Protein AF-A0A7W0T569-F1 (afdb_monomer_lite)

Structure (mmCIF, N/CA/C/O backbone):
data_AF-A0A7W0T569-F1
#
_entry.id   AF-A0A7W0T569-F1
#
loop_
_atom_site.group_PDB
_atom_site.id
_atom_site.type_symbol
_atom_site.label_atom_id
_atom_site.label_alt_id
_atom_site.label_comp_id
_atom_site.label_asym_id
_atom_site.label_entity_id
_atom_site.label_seq_id
_atom_site.pdbx_PDB_ins_code
_atom_site.Cartn_x
_atom_site.Cartn_y
_atom_site.Cartn_z
_atom_site.occupancy
_atom_site.B_iso_or_equiv
_atom_site.auth_seq_id
_atom_site.auth_comp_id
_atom_site.auth_asym_id
_atom_site.auth_atom_id
_atom_site.pdbx_PDB_model_num
ATOM 1 N N . MET A 1 1 ? -9.630 8.761 -5.884 1.00 59.19 1 MET A N 1
ATOM 2 C CA . MET A 1 1 ? -10.018 9.869 -6.782 1.00 59.19 1 MET A CA 1
ATOM 3 C C . MET A 1 1 ? -11.499 10.164 -6.578 1.00 59.19 1 MET A C 1
ATOM 5 O O . MET A 1 1 ? -12.300 9.271 -6.827 1.00 59.19 1 MET A O 1
ATOM 9 N N . PRO A 1 2 ? -11.896 11.329 -6.039 1.00 75.56 2 PRO A N 1
ATOM 10 C CA . PRO A 1 2 ? -13.309 11.681 -5.938 1.00 75.56 2 PRO A CA 1
ATOM 11 C C . PRO A 1 2 ? -13.928 11.844 -7.331 1.00 75.56 2 PRO A C 1
ATOM 13 O O . PRO A 1 2 ? -13.433 12.617 -8.154 1.00 75.56 2 PRO A O 1
ATOM 16 N N . ARG A 1 3 ? -15.018 11.110 -7.570 1.00 82.62 3 ARG A N 1
ATOM 17 C CA . ARG A 1 3 ? -15.834 11.174 -8.783 1.00 82.62 3 ARG A CA 1
ATOM 18 C C . ARG A 1 3 ? -17.120 11.924 -8.495 1.00 82.62 3 ARG A C 1
ATOM 20 O O . ARG A 1 3 ? -17.805 11.639 -7.516 1.00 82.62 3 ARG A O 1
ATOM 27 N N . PHE A 1 4 ? -17.451 12.862 -9.365 1.00 86.44 4 PHE A N 1
ATOM 28 C CA . PHE A 1 4 ? -18.662 13.654 -9.296 1.00 86.44 4 PHE A CA 1
ATOM 29 C C . PHE A 1 4 ? -19.497 13.417 -10.547 1.00 86.44 4 PHE A C 1
ATOM 31 O O . PHE A 1 4 ? -18.992 13.494 -11.662 1.00 86.44 4 PHE A O 1
ATOM 38 N N . GLU A 1 5 ? -20.779 13.149 -10.370 1.00 87.88 5 GLU A N 1
ATOM 39 C CA . GLU A 1 5 ? -21.728 12.837 -11.425 1.00 87.88 5 GLU A CA 1
ATOM 40 C C . GLU A 1 5 ? -22.855 13.868 -11.453 1.00 87.88 5 GLU A C 1
ATOM 42 O O . GLU A 1 5 ? -23.339 14.335 -10.424 1.00 87.88 5 GLU A O 1
ATOM 47 N N . LEU A 1 6 ? -23.262 14.242 -12.659 1.00 85.06 6 LEU A N 1
ATOM 48 C CA . LEU A 1 6 ? -24.396 15.114 -12.925 1.00 85.06 6 LEU A CA 1
ATOM 49 C C . LEU A 1 6 ? -25.327 14.375 -13.885 1.00 85.06 6 LEU A C 1
ATOM 51 O O . LEU A 1 6 ? -24.925 14.066 -15.009 1.00 85.06 6 LEU A O 1
ATOM 55 N N . SER A 1 7 ? -26.553 14.117 -13.433 1.00 78.88 7 SER A N 1
ATOM 56 C CA . SER A 1 7 ? -27.625 13.530 -14.242 1.00 78.88 7 SER A CA 1
ATOM 57 C C . SER A 1 7 ? -28.800 14.506 -14.279 1.00 78.88 7 SER A C 1
ATOM 59 O O . SER A 1 7 ? -29.553 14.610 -13.314 1.00 78.88 7 SER A O 1
ATOM 61 N N . GLU A 1 8 ? -28.925 15.259 -15.372 1.00 77.94 8 GLU A N 1
ATOM 62 C CA . GLU A 1 8 ? -30.001 16.234 -15.587 1.00 77.94 8 GLU A CA 1
ATOM 63 C C . GLU A 1 8 ? -30.542 16.104 -17.020 1.00 77.94 8 GLU A C 1
ATOM 65 O O . GLU A 1 8 ? -29.812 16.279 -18.001 1.00 77.94 8 GLU A O 1
ATOM 70 N N . GLY A 1 9 ? -31.827 15.759 -17.157 1.00 73.81 9 GLY A N 1
ATOM 71 C CA . GLY A 1 9 ? -32.456 15.499 -18.456 1.00 73.81 9 GLY A CA 1
ATOM 72 C C . GLY A 1 9 ? -31.758 14.369 -19.226 1.00 73.81 9 GLY A C 1
ATOM 73 O O . GLY A 1 9 ? -31.621 13.259 -18.722 1.00 73.81 9 GLY A O 1
ATOM 74 N N . SER A 1 10 ? -31.301 14.649 -20.451 1.00 72.56 10 SER A N 1
ATOM 75 C CA . SER A 1 10 ? -30.512 13.716 -21.277 1.00 72.56 10 SER A CA 1
ATOM 76 C C . SER A 1 10 ? -28.993 13.798 -21.038 1.00 72.56 10 SER A C 1
ATOM 78 O O . SER A 1 10 ? -28.222 13.091 -21.694 1.00 72.56 10 SER A O 1
ATOM 80 N N . SER A 1 11 ? -28.529 14.664 -20.127 1.00 69.00 11 SER A N 1
ATOM 81 C CA . SER A 1 11 ? -27.107 14.826 -19.810 1.00 69.00 11 SER A CA 1
ATOM 82 C C . SER A 1 11 ? -26.698 13.976 -18.610 1.00 69.00 11 SER A C 1
ATOM 84 O O . SER A 1 11 ? -27.007 14.322 -17.477 1.00 69.00 11 SER A O 1
ATOM 86 N N . ASN A 1 12 ? -25.911 12.929 -18.876 1.00 84.81 12 ASN A N 1
ATOM 87 C CA . ASN A 1 12 ? -25.250 12.092 -17.871 1.00 84.81 12 ASN A CA 1
ATOM 88 C C . ASN A 1 12 ? -23.738 12.302 -17.967 1.00 84.81 12 ASN A C 1
ATOM 90 O O . ASN A 1 12 ? -23.100 11.780 -18.886 1.00 84.81 12 ASN A O 1
ATOM 94 N N . LYS A 1 13 ? -23.164 13.109 -17.072 1.00 86.75 13 LYS A N 1
ATOM 95 C CA . LYS A 1 13 ? -21.750 13.512 -17.110 1.00 86.75 13 LYS A CA 1
ATOM 96 C C . LYS A 1 13 ? -21.036 13.118 -15.825 1.00 86.75 13 LYS A C 1
ATOM 98 O O . LYS A 1 13 ? -21.617 13.219 -14.751 1.00 86.75 13 LYS A O 1
ATOM 103 N N . PHE A 1 14 ? -19.768 12.739 -15.933 1.00 85.06 14 PHE A N 1
ATOM 104 C CA . PHE A 1 14 ? -18.875 12.577 -14.792 1.00 85.06 14 PHE A CA 1
ATOM 105 C C . PHE A 1 14 ? -17.714 13.570 -14.870 1.00 85.06 14 PHE A C 1
ATOM 107 O O . PHE A 1 14 ? -17.325 14.018 -15.953 1.00 85.06 14 PHE A O 1
ATOM 114 N N . TRP A 1 15 ? -17.185 13.927 -13.709 1.00 89.50 15 TRP A N 1
ATOM 115 C CA . TRP A 1 15 ? -15.995 14.738 -13.521 1.00 89.50 15 TRP A CA 1
ATOM 116 C C . TRP A 1 15 ? -15.236 14.208 -12.302 1.00 89.50 15 TRP A C 1
ATOM 118 O O . TRP A 1 15 ? -15.796 14.069 -11.221 1.00 89.50 15 TRP A O 1
ATOM 128 N N . GLU A 1 16 ? -13.966 13.901 -12.479 1.00 81.38 16 GLU A N 1
ATOM 129 C CA . GLU A 1 16 ? -13.052 13.364 -11.479 1.00 81.38 16 GLU A CA 1
ATOM 130 C C . GLU A 1 16 ? -11.880 14.321 -11.335 1.00 81.38 16 GLU A C 1
ATOM 132 O O . GLU A 1 16 ? -11.454 14.937 -12.314 1.00 81.38 16 GLU A O 1
ATOM 137 N N . ILE A 1 17 ? -11.345 14.442 -10.123 1.00 84.94 17 ILE A N 1
ATOM 138 C CA . ILE A 1 17 ? -10.142 15.234 -9.879 1.00 84.94 17 ILE A CA 1
ATOM 139 C C . ILE A 1 17 ? -9.213 14.525 -8.895 1.00 84.94 17 ILE A C 1
ATOM 141 O O . ILE A 1 17 ? -9.650 14.039 -7.854 1.00 84.94 17 ILE A O 1
ATOM 145 N N . ASN A 1 18 ? -7.924 14.473 -9.219 1.00 79.12 18 ASN A N 1
ATOM 146 C CA . ASN A 1 18 ? -6.878 13.891 -8.388 1.00 79.12 18 ASN A CA 1
ATOM 147 C C . ASN A 1 18 ? -5.757 14.905 -8.171 1.00 79.12 18 ASN A C 1
ATOM 149 O O . ASN A 1 18 ? -5.152 15.346 -9.146 1.00 79.12 18 ASN A O 1
ATOM 153 N N . LEU A 1 19 ? -5.485 15.264 -6.920 1.00 74.38 19 LEU A N 1
ATOM 154 C CA . LEU A 1 19 ? -4.370 16.134 -6.556 1.00 74.38 19 LEU A CA 1
ATOM 155 C C . LEU A 1 19 ? -3.135 15.283 -6.242 1.00 74.38 19 LEU A C 1
ATOM 157 O O . LEU A 1 19 ? -3.243 14.299 -5.515 1.00 74.38 19 LEU A O 1
ATOM 161 N N . ALA A 1 20 ? -1.985 15.666 -6.790 1.00 71.75 20 ALA A N 1
ATOM 162 C CA . ALA A 1 20 ? -0.694 15.025 -6.568 1.00 71.75 20 ALA A CA 1
ATOM 163 C C . ALA A 1 20 ? 0.411 16.098 -6.554 1.00 71.75 20 ALA A C 1
ATOM 165 O O . ALA A 1 20 ? 0.796 16.618 -7.610 1.00 71.75 20 ALA A O 1
ATOM 166 N N . GLY A 1 21 ? 0.880 16.449 -5.351 1.00 84.44 21 GLY A N 1
ATOM 167 C CA . GLY A 1 21 ? 1.872 17.506 -5.121 1.00 84.44 21 GLY A CA 1
ATOM 168 C C . GLY A 1 21 ? 1.489 18.821 -5.807 1.00 84.44 21 GLY A C 1
ATOM 169 O O . GLY A 1 21 ? 0.360 19.302 -5.683 1.00 84.44 21 GLY A O 1
ATOM 170 N N . LYS A 1 22 ? 2.402 19.351 -6.629 1.00 85.62 22 LYS A N 1
ATOM 171 C CA . LYS A 1 22 ? 2.259 20.609 -7.386 1.00 85.62 22 LYS A CA 1
ATOM 172 C C . LYS A 1 22 ? 1.318 20.523 -8.589 1.00 85.62 22 LYS A C 1
ATOM 174 O O . LYS A 1 22 ? 1.377 21.367 -9.483 1.00 85.62 22 LYS A O 1
ATOM 179 N N . SER A 1 23 ? 0.485 19.494 -8.707 1.00 69.62 23 SER A N 1
ATOM 180 C CA . SER A 1 23 ? -0.382 19.324 -9.872 1.00 69.62 23 SER A CA 1
ATOM 181 C C . SER A 1 23 ? -1.682 18.616 -9.535 1.00 69.62 23 SER A C 1
ATOM 183 O O . SER A 1 23 ? -1.752 17.838 -8.590 1.00 69.62 23 SER A O 1
ATOM 185 N N . PHE A 1 24 ? -2.717 18.834 -10.341 1.00 84.44 24 PHE A N 1
ATOM 186 C CA . PHE A 1 24 ? -3.885 17.962 -10.325 1.00 84.44 24 PHE A CA 1
ATOM 187 C C . PHE A 1 24 ? -4.242 17.481 -11.726 1.00 84.44 24 PHE A C 1
ATOM 189 O O . PHE A 1 24 ? -3.995 18.147 -12.734 1.00 84.44 24 PHE A O 1
ATOM 196 N N . THR A 1 25 ? -4.881 16.319 -11.767 1.00 73.50 25 THR A N 1
ATOM 197 C CA . THR A 1 25 ? -5.451 15.707 -12.963 1.00 73.50 25 THR A CA 1
ATOM 198 C C . THR A 1 25 ? -6.966 15.769 -12.867 1.00 73.50 25 THR A C 1
ATOM 200 O O . THR A 1 25 ? -7.528 15.401 -11.843 1.00 73.50 25 THR A O 1
ATOM 203 N N . THR A 1 26 ? -7.631 16.230 -13.920 1.00 77.38 26 THR A N 1
ATOM 204 C CA . THR A 1 26 ? -9.094 16.245 -14.038 1.00 77.38 26 THR A CA 1
ATOM 205 C C . THR A 1 26 ? -9.518 15.337 -15.179 1.00 77.38 26 THR A C 1
ATOM 207 O O . THR A 1 26 ? -8.981 15.480 -16.270 1.00 77.38 26 THR A O 1
ATOM 210 N N . THR A 1 27 ? -10.483 14.448 -14.960 1.00 72.38 27 THR A N 1
ATOM 211 C CA . THR A 1 27 ? -11.046 13.576 -16.005 1.00 72.38 27 THR A CA 1
ATOM 212 C C . THR A 1 27 ? -12.542 13.826 -16.117 1.00 72.38 27 THR A C 1
ATOM 214 O O . THR A 1 27 ? -13.228 13.845 -15.104 1.00 72.38 27 THR A O 1
ATOM 217 N N . TYR A 1 28 ? -13.081 14.056 -17.312 1.00 80.12 28 TYR A N 1
ATOM 218 C CA . TYR A 1 28 ? -14.506 14.347 -17.480 1.00 80.12 28 TYR A CA 1
ATOM 219 C C . TYR A 1 28 ? -15.089 13.808 -18.776 1.00 80.12 28 TYR A C 1
ATOM 221 O O . TYR A 1 28 ? -14.434 13.776 -19.811 1.00 80.12 28 TYR A O 1
ATOM 229 N N . GLY A 1 29 ? -16.352 13.403 -18.747 1.00 80.81 29 GLY A N 1
ATOM 230 C CA . GLY A 1 29 ? -16.987 12.791 -19.909 1.00 80.81 29 GLY A CA 1
ATOM 231 C C . GLY A 1 29 ? -18.443 12.438 -19.674 1.00 80.81 29 GLY A C 1
ATOM 232 O O . GLY A 1 29 ? -19.027 12.810 -18.659 1.00 80.81 29 GLY A O 1
ATOM 233 N N . LYS A 1 30 ? -19.043 11.716 -20.623 1.00 81.56 30 LYS A N 1
ATOM 234 C CA . LYS A 1 30 ? -20.353 11.088 -20.414 1.00 81.56 30 LYS A CA 1
ATOM 235 C C . LYS A 1 30 ? -20.193 9.834 -19.555 1.00 81.56 30 LYS A C 1
ATOM 237 O O . LYS A 1 30 ? -19.224 9.101 -19.731 1.00 81.56 30 LYS A O 1
ATOM 242 N N . ILE A 1 31 ? -21.132 9.578 -18.647 1.00 74.56 31 ILE A N 1
ATOM 243 C CA . ILE A 1 31 ? -21.135 8.354 -17.829 1.00 74.56 31 ILE A CA 1
ATOM 244 C C . ILE A 1 31 ? -21.194 7.136 -18.771 1.00 74.56 31 ILE A C 1
ATOM 246 O O . ILE A 1 31 ? -22.050 7.085 -19.650 1.00 74.56 31 ILE A O 1
ATOM 250 N N . GLY A 1 32 ? -20.249 6.200 -18.622 1.00 67.75 32 GLY A N 1
ATOM 251 C CA . GLY A 1 32 ? -20.082 5.031 -19.502 1.00 67.75 32 GLY A CA 1
ATOM 252 C C . GLY A 1 32 ? -19.078 5.206 -20.653 1.00 67.75 32 GLY A C 1
ATOM 253 O O . GLY A 1 32 ? -18.818 4.249 -21.373 1.00 67.75 32 GLY A O 1
ATOM 254 N N . ALA A 1 33 ? -18.487 6.394 -20.823 1.00 67.19 33 ALA A N 1
ATOM 255 C CA . ALA A 1 33 ? -17.391 6.643 -21.762 1.00 67.19 33 ALA A CA 1
ATOM 256 C C . ALA A 1 33 ? -16.059 6.856 -21.021 1.00 67.19 33 ALA A C 1
ATOM 258 O O . ALA A 1 33 ? -16.047 7.217 -19.847 1.00 67.19 33 ALA A O 1
ATOM 259 N N . THR A 1 34 ? -14.933 6.701 -21.722 1.00 59.19 34 THR A N 1
ATOM 260 C CA . THR A 1 34 ? -13.573 6.839 -21.158 1.00 59.19 34 THR A CA 1
ATOM 261 C C . THR A 1 34 ? -13.271 8.247 -20.613 1.00 59.19 34 THR A C 1
ATOM 263 O O . THR A 1 34 ? -12.458 8.392 -19.708 1.00 59.19 34 THR A O 1
ATOM 266 N N . GLY A 1 35 ? -13.961 9.283 -21.108 1.00 75.25 35 GLY A N 1
ATOM 267 C CA . GLY A 1 35 ? -13.741 10.681 -20.713 1.00 75.25 35 GLY A CA 1
ATOM 268 C C . GLY A 1 35 ? -12.465 11.300 -21.297 1.00 75.25 35 GLY A C 1
ATOM 269 O O . GLY A 1 35 ? -11.700 10.648 -21.999 1.00 75.25 35 GLY A O 1
ATOM 270 N N . GLN A 1 36 ? -12.271 12.595 -21.054 1.00 59.75 36 GLN A N 1
ATOM 271 C CA . GLN A 1 36 ? -11.090 13.374 -21.424 1.00 59.75 36 GLN A CA 1
ATOM 272 C C . GLN A 1 36 ? -10.346 13.811 -20.169 1.00 59.75 36 GLN A C 1
ATOM 274 O O . GLN A 1 36 ? -10.975 14.239 -19.202 1.00 59.75 36 GLN A O 1
ATOM 279 N N . THR A 1 37 ? -9.017 13.748 -20.212 1.00 75.38 37 THR A N 1
ATOM 280 C CA . THR A 1 37 ? -8.157 14.064 -19.072 1.00 75.38 37 THR A CA 1
ATOM 281 C C . THR A 1 37 ? -7.313 15.305 -19.337 1.00 75.38 37 THR A C 1
ATOM 283 O O . THR A 1 37 ? -6.699 15.443 -20.392 1.00 75.38 37 THR A O 1
ATOM 286 N N . THR A 1 38 ? -7.253 16.198 -18.353 1.00 62.09 38 THR A N 1
ATOM 287 C CA . THR A 1 38 ? -6.430 17.409 -18.364 1.00 62.09 38 THR A CA 1
ATOM 288 C C . THR A 1 38 ? -5.620 17.521 -17.082 1.00 62.09 38 THR A C 1
ATOM 290 O O . THR A 1 38 ? -6.160 17.387 -15.984 1.00 62.09 38 THR A O 1
ATOM 293 N N . ILE A 1 39 ? -4.324 17.799 -17.220 1.00 77.06 39 ILE A N 1
ATOM 294 C CA . ILE A 1 39 ? -3.392 17.983 -16.104 1.00 77.06 39 ILE A CA 1
ATOM 295 C C . ILE A 1 39 ? -3.046 19.466 -16.000 1.00 77.06 39 ILE A C 1
ATOM 297 O O . ILE A 1 39 ? -2.726 20.097 -17.007 1.00 77.06 39 ILE A O 1
ATOM 301 N N . LYS A 1 40 ? -3.085 20.018 -14.786 1.00 76.00 40 LYS A N 1
ATOM 302 C CA . LYS A 1 40 ? -2.663 21.394 -14.503 1.00 76.00 40 LYS A CA 1
ATOM 303 C C . LYS A 1 40 ? -1.578 21.378 -13.429 1.00 76.00 40 LYS A C 1
ATOM 305 O O . LYS A 1 40 ? -1.771 20.772 -12.377 1.00 76.00 40 LYS A O 1
ATOM 310 N N . LYS A 1 41 ? -0.439 22.011 -13.722 1.00 81.81 41 LYS A N 1
ATOM 311 C CA . LYS A 1 41 ? 0.719 22.140 -12.823 1.00 81.81 41 LYS A CA 1
ATOM 312 C C . LYS A 1 41 ? 0.779 23.546 -12.220 1.00 81.81 41 LYS A C 1
ATOM 314 O O . LYS A 1 41 ? 0.337 24.505 -12.851 1.00 81.81 41 LYS A O 1
ATOM 319 N N . PHE A 1 42 ? 1.346 23.645 -11.026 1.00 88.56 42 PHE A N 1
ATOM 320 C CA . PHE A 1 42 ? 1.491 24.858 -10.228 1.00 88.56 42 PHE A CA 1
ATOM 321 C C . PHE A 1 42 ? 2.930 24.995 -9.722 1.00 88.56 42 PHE A C 1
ATOM 323 O O . PHE A 1 42 ? 3.714 24.050 -9.759 1.00 88.56 42 PHE A O 1
ATOM 330 N N . SER A 1 43 ? 3.279 26.189 -9.249 1.00 71.44 43 SER A N 1
ATOM 331 C CA . SER A 1 43 ? 4.579 26.495 -8.641 1.00 71.44 43 SER A CA 1
ATOM 332 C C . SER A 1 43 ? 4.788 25.812 -7.286 1.00 71.44 43 SER A C 1
ATOM 334 O O . SER A 1 43 ? 5.924 25.505 -6.916 1.00 71.44 43 SER A O 1
ATOM 336 N N . SER A 1 44 ? 3.703 25.552 -6.551 1.00 80.12 44 SER A N 1
ATOM 337 C CA . SER A 1 44 ? 3.736 24.963 -5.213 1.00 80.12 44 SER A CA 1
ATOM 338 C C . SER A 1 44 ? 2.548 24.030 -4.955 1.00 80.12 44 SER A C 1
ATOM 340 O O . SER A 1 44 ? 1.508 24.125 -5.613 1.00 80.12 44 SER A O 1
ATOM 342 N N . ASP A 1 45 ? 2.698 23.149 -3.966 1.00 72.19 45 ASP A N 1
ATOM 343 C CA . ASP A 1 45 ? 1.640 22.240 -3.510 1.00 72.19 45 ASP A CA 1
ATOM 344 C C . ASP A 1 45 ? 0.453 23.019 -2.930 1.00 72.19 45 ASP A C 1
ATOM 346 O O . ASP A 1 45 ? -0.704 22.678 -3.172 1.00 72.19 45 ASP A O 1
ATOM 350 N N . ALA A 1 46 ? 0.730 24.122 -2.227 1.00 80.38 46 ALA A N 1
ATOM 351 C CA . ALA A 1 46 ? -0.295 24.998 -1.670 1.00 80.38 46 ALA A CA 1
ATOM 352 C C . ALA A 1 46 ? -1.166 25.637 -2.768 1.00 80.38 46 ALA A C 1
ATOM 354 O O . ALA A 1 46 ? -2.389 25.718 -2.624 1.00 80.38 46 ALA A O 1
ATOM 355 N N . ASP A 1 47 ? -0.561 26.040 -3.891 1.00 80.31 47 ASP A N 1
ATOM 356 C CA . ASP A 1 47 ? -1.290 26.588 -5.041 1.00 80.31 47 ASP A CA 1
ATOM 357 C C . ASP A 1 47 ? -2.156 25.519 -5.724 1.00 80.31 47 ASP A C 1
ATOM 359 O O . ASP A 1 47 ? -3.307 25.785 -6.091 1.00 80.31 47 ASP A O 1
ATOM 363 N N . ALA A 1 48 ? -1.630 24.296 -5.849 1.00 74.25 48 ALA A N 1
ATOM 364 C CA . ALA A 1 48 ? -2.352 23.165 -6.419 1.00 74.25 48 ALA A CA 1
ATOM 365 C C . ALA A 1 48 ? -3.551 22.752 -5.546 1.00 74.25 48 ALA A C 1
ATOM 367 O O . ALA A 1 48 ? -4.650 22.566 -6.075 1.00 74.25 48 ALA A O 1
ATOM 368 N N . GLN A 1 49 ? -3.376 22.694 -4.220 1.00 78.50 49 GLN A N 1
ATOM 369 C CA . GLN A 1 49 ? -4.444 22.428 -3.248 1.00 78.50 49 GLN A CA 1
ATOM 370 C C . GLN A 1 49 ? -5.534 23.509 -3.295 1.00 78.50 49 GLN A C 1
ATOM 372 O O . GLN A 1 49 ? -6.724 23.196 -3.350 1.00 78.50 49 GLN A O 1
ATOM 377 N N . LYS A 1 50 ? -5.150 24.790 -3.340 1.00 88.88 50 LYS A N 1
ATOM 378 C CA . LYS A 1 50 ? -6.101 25.910 -3.383 1.00 88.88 50 LYS A CA 1
ATOM 379 C C . LYS A 1 50 ? -6.962 25.898 -4.649 1.00 88.88 50 LYS A C 1
ATOM 381 O O . LYS A 1 50 ? -8.173 26.117 -4.580 1.00 88.88 50 LYS A O 1
ATOM 386 N N . GLU A 1 51 ? -6.366 25.644 -5.815 1.00 88.06 51 GLU A N 1
ATOM 387 C CA . GLU A 1 51 ? -7.127 25.550 -7.068 1.00 88.06 51 GLU A CA 1
ATOM 388 C C . GLU A 1 51 ? -7.948 24.245 -7.140 1.00 88.06 51 GLU A C 1
ATOM 390 O O . GLU A 1 51 ? -9.067 24.258 -7.659 1.00 88.06 51 GLU A O 1
ATOM 395 N N . TYR A 1 52 ? -7.454 23.141 -6.568 1.00 88.62 52 TYR A N 1
ATOM 396 C CA . TYR A 1 52 ? -8.209 21.893 -6.420 1.00 88.62 52 TYR A CA 1
ATOM 397 C C . TYR A 1 52 ? -9.512 22.108 -5.637 1.00 88.62 52 TYR A C 1
ATOM 399 O O . TYR A 1 52 ? -10.596 21.785 -6.131 1.00 88.62 52 TYR A O 1
ATOM 407 N N . GLU A 1 53 ? -9.432 22.720 -4.453 1.00 87.56 53 GLU A N 1
ATOM 408 C CA . GLU A 1 53 ? -10.598 23.003 -3.606 1.00 87.56 53 GLU A CA 1
ATOM 409 C C . GLU A 1 53 ? -11.603 23.922 -4.307 1.00 87.56 53 GLU A C 1
ATOM 411 O O . GLU A 1 53 ? -12.816 23.692 -4.260 1.00 87.56 53 GLU A O 1
ATOM 416 N N . LYS A 1 54 ? -11.101 24.931 -5.028 1.00 92.38 54 LYS A N 1
ATOM 417 C CA . LYS A 1 54 ? -11.918 25.844 -5.831 1.00 92.38 54 LYS A CA 1
ATOM 418 C C . LYS A 1 54 ? -12.685 25.108 -6.933 1.00 92.38 54 LYS A C 1
ATOM 420 O O . LYS A 1 54 ? -13.881 25.352 -7.092 1.00 92.38 54 LYS A O 1
ATOM 425 N N . LEU A 1 55 ? -12.039 24.206 -7.678 1.00 85.69 55 LEU A N 1
ATOM 426 C CA . LEU A 1 55 ? -12.700 23.441 -8.742 1.00 85.69 55 LEU A CA 1
ATOM 427 C C . LEU A 1 55 ? -13.747 22.471 -8.191 1.00 85.69 55 LEU A C 1
ATOM 429 O O . LEU A 1 55 ? -14.825 22.349 -8.774 1.00 85.69 55 LEU A O 1
ATOM 433 N N . VAL A 1 56 ? -13.474 21.829 -7.053 1.00 80.19 56 VAL A N 1
ATOM 434 C CA . VAL A 1 56 ? -14.462 20.983 -6.369 1.00 80.19 56 VAL A CA 1
ATOM 435 C C . VAL A 1 56 ? -15.680 21.815 -5.950 1.00 80.19 56 VAL A C 1
ATOM 437 O O . VAL A 1 56 ? -16.813 21.445 -6.264 1.00 80.19 56 VAL A O 1
ATOM 440 N N . ALA A 1 57 ? -15.471 22.976 -5.321 1.00 86.06 57 ALA A N 1
ATOM 441 C CA . ALA A 1 57 ? -16.557 23.873 -4.926 1.00 86.06 57 ALA A CA 1
ATOM 442 C C . ALA A 1 57 ? -17.369 24.386 -6.133 1.00 86.06 57 ALA A C 1
ATOM 444 O O . ALA A 1 57 ? -18.599 24.458 -6.076 1.00 86.06 57 ALA A O 1
ATOM 445 N N . GLU A 1 58 ? -16.704 24.698 -7.249 1.00 86.38 58 GLU A N 1
ATOM 446 C CA . GLU A 1 58 ? -17.358 25.109 -8.494 1.00 86.38 58 GLU A CA 1
ATOM 447 C C . GLU A 1 58 ? -18.243 23.994 -9.070 1.00 86.38 58 GLU A C 1
ATOM 449 O O . GLU A 1 58 ? -19.370 24.255 -9.498 1.00 86.38 58 GLU A O 1
ATOM 454 N N . LYS A 1 59 ? -17.766 22.744 -9.066 1.00 89.69 59 LYS A N 1
ATOM 455 C CA . LYS A 1 59 ? -18.516 21.593 -9.590 1.00 89.69 59 LYS A CA 1
ATOM 456 C C . LYS A 1 59 ? -19.721 21.251 -8.722 1.00 89.69 59 LYS A C 1
ATOM 458 O O . LYS A 1 59 ? -20.802 21.044 -9.272 1.00 89.69 59 LYS A O 1
ATOM 463 N N . LEU A 1 60 ? -19.574 21.320 -7.398 1.00 83.06 60 LEU A N 1
ATOM 464 C CA . LEU A 1 60 ? -20.691 21.190 -6.457 1.00 83.06 60 LEU A CA 1
ATOM 465 C C . LEU A 1 60 ? -21.749 22.287 -6.677 1.00 83.06 60 LEU A C 1
ATOM 467 O O . LEU A 1 60 ? -22.943 21.999 -6.702 1.00 83.06 60 LEU A O 1
ATOM 471 N N . LYS A 1 61 ? -21.333 23.538 -6.930 1.00 87.88 61 LYS A N 1
ATOM 472 C CA . LYS A 1 61 ? -22.258 24.641 -7.258 1.00 87.88 61 LYS A CA 1
ATOM 473 C C . LYS A 1 61 ? -22.986 24.432 -8.593 1.00 87.88 61 LYS A C 1
ATOM 475 O O . LYS A 1 61 ? -24.113 24.891 -8.749 1.00 87.88 61 LYS A O 1
ATOM 480 N N . LYS A 1 62 ? -22.360 23.730 -9.542 1.00 82.94 62 LYS A N 1
ATOM 481 C CA . LYS A 1 62 ? -22.933 23.349 -10.847 1.00 82.94 62 LYS A CA 1
ATOM 482 C C . LYS A 1 62 ? -23.819 22.095 -10.786 1.00 82.94 62 LYS A C 1
ATOM 484 O O . LYS A 1 62 ? -24.172 21.566 -11.834 1.00 82.94 62 LYS A O 1
ATOM 489 N N . GLY A 1 63 ? -24.155 21.611 -9.588 1.00 85.62 63 GLY A N 1
ATOM 490 C CA . GLY A 1 63 ? -25.082 20.496 -9.388 1.00 85.62 63 GLY A CA 1
ATOM 491 C C . GLY A 1 63 ? -24.459 19.106 -9.519 1.00 85.62 63 GLY A C 1
ATOM 492 O O . GLY A 1 63 ? -25.185 18.120 -9.424 1.00 85.62 63 GLY A O 1
ATOM 493 N N . TYR A 1 64 ? -23.139 19.001 -9.715 1.00 86.31 64 TYR A N 1
ATOM 494 C CA . TYR A 1 64 ? -22.471 17.704 -9.679 1.00 86.31 64 TYR A CA 1
ATOM 495 C C . TYR A 1 64 ? -22.523 17.152 -8.253 1.00 86.31 64 TYR A C 1
ATOM 497 O O . TYR A 1 64 ? -22.189 17.850 -7.295 1.00 86.31 64 TYR A O 1
ATOM 505 N N . GLN A 1 65 ? -22.908 15.892 -8.115 1.00 82.62 65 GLN A N 1
ATOM 506 C CA . GLN A 1 65 ? -22.970 15.188 -6.841 1.00 82.62 65 GLN A CA 1
ATOM 507 C C . GLN A 1 65 ? -21.853 14.161 -6.786 1.00 82.62 65 GLN A C 1
ATOM 509 O O . GLN A 1 65 ? -21.546 13.521 -7.783 1.00 82.62 65 GLN A O 1
ATOM 514 N N . GLN A 1 66 ? -21.216 13.997 -5.636 1.00 82.06 66 GLN A N 1
ATOM 515 C CA . GLN A 1 66 ? -20.183 12.979 -5.499 1.00 82.06 66 GLN A CA 1
ATOM 516 C C . GLN A 1 66 ? -20.823 11.586 -5.638 1.00 82.06 66 GLN A C 1
ATOM 518 O O . GLN A 1 66 ? -21.727 11.241 -4.876 1.00 82.06 66 GLN A O 1
ATOM 523 N N . ALA A 1 67 ? -20.393 10.807 -6.632 1.00 67.81 67 ALA A N 1
ATOM 524 C CA . ALA A 1 67 ? -20.928 9.475 -6.888 1.00 67.81 67 ALA A CA 1
ATOM 525 C C . ALA A 1 67 ? -20.583 8.559 -5.703 1.00 67.81 67 ALA A C 1
ATOM 527 O O . ALA A 1 67 ? -19.411 8.419 -5.351 1.00 67.81 67 ALA A O 1
ATOM 528 N N . GLY A 1 68 ? -21.617 8.004 -5.057 1.00 54.50 68 GLY A N 1
ATOM 529 C CA . GLY A 1 68 ? -21.517 7.301 -3.768 1.00 54.50 68 GLY A CA 1
ATOM 530 C C . GLY A 1 68 ? -22.342 7.904 -2.616 1.00 54.50 68 GLY A C 1
ATOM 531 O O . GLY A 1 68 ? -22.207 7.444 -1.486 1.00 54.50 68 GLY A O 1
ATOM 532 N N . GLY A 1 69 ? -23.208 8.899 -2.869 1.00 34.12 69 GLY A N 1
ATOM 533 C CA . GLY A 1 69 ? -24.176 9.435 -1.897 1.00 34.12 69 GLY A CA 1
ATOM 534 C C . GLY A 1 69 ? -25.559 9.711 -2.515 1.00 34.12 69 GLY A C 1
ATOM 535 O O . GLY A 1 69 ? -25.650 10.163 -3.652 1.00 34.12 69 GLY A O 1
ATOM 536 N N . LYS A 1 70 ? -26.646 9.413 -1.781 1.00 31.27 70 LYS A N 1
ATOM 537 C CA . LYS A 1 70 ? -28.054 9.639 -2.195 1.00 31.27 70 LYS A CA 1
ATOM 538 C C . LYS A 1 70 ? -28.397 11.146 -2.308 1.00 31.27 70 LYS A C 1
ATOM 540 O O . LYS A 1 70 ? -27.799 11.956 -1.601 1.00 31.27 70 LYS A O 1
ATOM 545 N N . PRO A 1 71 ? -29.390 11.526 -3.142 1.00 28.33 71 PRO A N 1
ATOM 546 C CA . PRO A 1 71 ? -29.568 12.886 -3.646 1.00 28.33 71 PRO A CA 1
ATOM 547 C C . PRO A 1 71 ? -30.281 13.799 -2.643 1.00 28.33 71 PRO A C 1
ATOM 549 O O . PRO A 1 71 ? -31.294 13.417 -2.055 1.00 28.33 71 PRO A O 1
ATOM 552 N N . ALA A 1 72 ? -29.804 15.038 -2.498 1.00 24.92 72 ALA A N 1
ATOM 553 C CA . ALA A 1 72 ? -30.473 16.057 -1.693 1.00 24.92 72 ALA A CA 1
ATOM 554 C C . ALA A 1 72 ? -31.154 17.116 -2.571 1.00 24.92 72 ALA A C 1
ATOM 556 O O . ALA A 1 72 ? -30.532 17.817 -3.368 1.00 24.92 72 ALA A O 1
ATOM 557 N N . LYS A 1 73 ? -32.469 17.202 -2.365 1.00 25.47 73 LYS A N 1
ATOM 558 C CA . LYS A 1 73 ? -33.410 18.218 -2.835 1.00 25.47 73 LYS A CA 1
ATOM 559 C C . LYS A 1 73 ? -33.032 19.606 -2.283 1.00 25.47 73 LYS A C 1
ATOM 561 O O . LYS A 1 73 ? -32.430 19.718 -1.218 1.00 25.47 73 LYS A O 1
ATOM 566 N N . ALA A 1 74 ? -33.401 20.632 -3.046 1.00 23.58 74 ALA A N 1
ATOM 567 C CA . ALA A 1 74 ? -33.020 22.040 -2.941 1.00 23.58 74 ALA A CA 1
ATOM 568 C C . ALA A 1 74 ? -33.087 22.684 -1.539 1.00 23.58 74 ALA A C 1
ATOM 570 O O . ALA A 1 74 ? -34.008 22.455 -0.758 1.00 23.58 74 ALA A O 1
ATOM 571 N N . ALA A 1 75 ? -32.112 23.561 -1.285 1.00 23.02 75 ALA A N 1
ATOM 572 C CA . ALA A 1 75 ? -32.002 24.411 -0.107 1.00 23.02 75 ALA A CA 1
ATOM 573 C C . ALA A 1 75 ? -32.873 25.675 -0.211 1.00 23.02 75 ALA A C 1
ATOM 575 O O . ALA A 1 75 ? -32.934 26.307 -1.264 1.00 23.02 75 ALA A O 1
ATOM 576 N N . THR A 1 76 ? -33.404 26.124 0.928 1.00 21.62 76 THR A N 1
ATOM 577 C CA . THR A 1 76 ? -33.770 27.528 1.157 1.00 21.62 76 THR A CA 1
ATOM 578 C C . THR A 1 76 ? -33.095 28.059 2.423 1.00 21.62 76 THR A C 1
ATOM 580 O O . THR A 1 76 ? -33.308 27.545 3.515 1.00 21.62 76 THR A O 1
ATOM 583 N N . ALA A 1 77 ? -32.265 29.081 2.194 1.00 22.78 77 ALA A N 1
ATOM 584 C CA . ALA A 1 77 ? -31.953 30.272 2.993 1.00 22.78 77 ALA A CA 1
ATOM 585 C C . ALA A 1 77 ? -31.685 30.188 4.519 1.00 22.78 77 ALA A C 1
ATOM 587 O O . ALA A 1 77 ? -32.555 29.925 5.340 1.00 22.78 77 ALA A O 1
ATOM 588 N N . LYS A 1 78 ? -30.455 30.600 4.867 1.00 21.94 78 LYS A N 1
ATOM 589 C CA . LYS A 1 78 ? -29.986 31.176 6.150 1.00 21.94 78 LYS A CA 1
ATOM 590 C C . LYS A 1 78 ? -30.671 32.551 6.401 1.00 21.94 78 LYS A C 1
ATOM 592 O O . LYS A 1 78 ? -31.125 33.138 5.419 1.00 21.94 78 LYS A O 1
ATOM 597 N N . PRO A 1 79 ? -30.662 33.142 7.619 1.00 23.41 79 PRO A N 1
ATOM 598 C CA . PRO A 1 79 ? -29.455 33.801 8.151 1.00 23.41 79 PRO A CA 1
ATOM 599 C C . PRO A 1 79 ? -29.169 33.545 9.652 1.00 23.41 79 PRO A C 1
ATOM 601 O O . PRO A 1 79 ? -30.016 33.108 10.417 1.00 23.41 79 PRO A O 1
ATOM 604 N N . ALA A 1 80 ? -27.914 33.808 10.035 1.00 22.44 80 ALA A N 1
ATOM 605 C CA . ALA A 1 80 ? -27.376 33.818 11.407 1.00 22.44 80 ALA A CA 1
ATOM 606 C C . ALA A 1 80 ? -27.609 35.207 12.063 1.00 22.44 80 ALA A C 1
ATOM 608 O O . ALA A 1 80 ? -28.465 35.926 11.555 1.00 22.44 80 ALA A O 1
ATOM 609 N N . PRO A 1 81 ? -26.780 35.729 12.998 1.00 25.66 81 PRO A N 1
ATOM 610 C CA . PRO A 1 81 ? -25.909 35.162 14.049 1.00 25.66 81 PRO A CA 1
ATOM 611 C C . PRO A 1 81 ? -26.135 35.856 15.420 1.00 25.66 81 PRO A C 1
ATOM 613 O O . PRO A 1 81 ? -26.836 36.858 15.501 1.00 25.66 81 PRO A O 1
ATOM 616 N N . GLY A 1 82 ? -25.445 35.433 16.489 1.00 22.12 82 GLY A N 1
ATOM 617 C CA . GLY A 1 82 ? -25.262 36.354 17.620 1.00 22.12 82 GLY A CA 1
ATOM 618 C C . GLY A 1 82 ? -24.672 35.817 18.920 1.00 22.12 82 GLY A C 1
ATOM 619 O O . GLY A 1 82 ? -25.400 35.324 19.765 1.00 22.12 82 GLY A O 1
ATOM 620 N N . ALA A 1 83 ? -23.376 36.104 19.090 1.00 21.92 83 ALA A N 1
ATOM 621 C CA . ALA A 1 83 ? -22.757 36.629 20.319 1.00 21.92 83 ALA A CA 1
ATOM 622 C C . ALA A 1 83 ? -22.474 35.636 21.469 1.00 21.92 83 ALA A C 1
ATOM 624 O O . ALA A 1 83 ? -23.359 35.113 22.126 1.00 21.92 83 ALA A O 1
ATOM 625 N N . LYS A 1 84 ? -21.202 35.254 21.667 1.00 20.41 84 LYS A N 1
ATOM 626 C CA . LYS A 1 84 ? -20.211 35.912 22.553 1.00 20.41 84 LYS A CA 1
ATOM 627 C C . LYS A 1 84 ? -20.701 36.080 23.997 1.00 20.41 84 LYS A C 1
ATOM 629 O O . LYS A 1 84 ? -21.441 37.010 24.283 1.00 20.41 84 LYS A O 1
ATOM 634 N N . THR A 1 85 ? -20.102 35.331 24.919 1.00 22.66 85 THR A N 1
ATOM 635 C CA . THR A 1 85 ? -19.303 35.910 26.016 1.00 22.66 85 THR A CA 1
ATOM 636 C C . THR A 1 85 ? -18.488 34.828 26.716 1.00 22.66 85 THR A C 1
ATOM 638 O O . THR A 1 85 ? -18.822 33.648 26.705 1.00 22.66 85 THR A O 1
ATOM 641 N N . ALA A 1 86 ? -17.338 35.260 27.211 1.00 21.11 86 ALA A N 1
ATOM 642 C CA . ALA A 1 86 ? -16.240 34.472 27.730 1.00 21.11 86 ALA A CA 1
ATOM 643 C C . ALA A 1 86 ? -16.154 34.590 29.258 1.00 21.11 86 ALA A C 1
ATOM 645 O O . ALA A 1 86 ? -16.750 35.504 29.822 1.00 21.11 86 ALA A O 1
ATOM 646 N N . SER A 1 87 ? -15.224 33.805 29.831 1.00 20.95 87 SER A N 1
ATOM 647 C CA . SER A 1 87 ? -14.392 34.168 30.997 1.00 20.95 87 SER A CA 1
ATOM 648 C C . SER A 1 87 ? -15.097 34.061 32.367 1.00 20.95 87 SER A C 1
ATOM 650 O O . SER A 1 87 ? -16.199 34.550 32.527 1.00 20.95 87 SER A O 1
ATOM 652 N N . LYS A 1 88 ? -14.536 33.495 33.444 1.00 21.23 88 LYS A N 1
ATOM 653 C CA . LYS A 1 88 ? -13.186 33.010 33.775 1.00 21.23 88 LYS A CA 1
ATOM 654 C C . LYS A 1 88 ? -13.234 32.344 35.171 1.00 21.23 88 LYS A C 1
ATOM 656 O O . LYS A 1 88 ? -14.183 32.536 35.922 1.00 21.23 88 LYS A O 1
ATOM 661 N N . THR A 1 89 ? -12.098 31.724 35.502 1.00 20.97 89 THR A N 1
ATOM 662 C CA . THR A 1 89 ? -11.412 31.657 36.815 1.00 20.97 89 THR A CA 1
ATOM 663 C C . THR A 1 89 ? -11.754 30.579 37.851 1.00 20.97 89 THR A C 1
ATOM 665 O O . THR A 1 89 ? -12.730 30.670 38.578 1.00 20.97 89 THR A O 1
ATOM 668 N N . ASN A 1 90 ? -10.778 29.662 37.957 1.00 21.30 90 ASN A N 1
ATOM 669 C CA . ASN A 1 90 ? -9.894 29.376 39.102 1.00 21.30 90 ASN A CA 1
ATOM 670 C C . ASN A 1 90 ? -10.459 28.856 40.430 1.00 21.30 90 ASN A C 1
ATOM 672 O O . ASN A 1 90 ? -11.220 29.526 41.113 1.00 21.30 90 ASN A O 1
ATOM 676 N N . GLY A 1 91 ? -9.851 27.752 40.882 1.00 24.58 91 GLY A N 1
ATOM 677 C CA . GLY A 1 91 ? -9.836 27.329 42.282 1.00 24.58 91 GLY A CA 1
ATOM 678 C C . GLY A 1 91 ? -9.121 25.992 42.502 1.00 24.58 91 GLY A C 1
ATOM 679 O O . GLY A 1 91 ? -9.761 24.952 42.551 1.00 24.58 91 GLY A O 1
ATOM 680 N N . ALA A 1 92 ? -7.791 26.036 42.612 1.00 21.31 92 ALA A N 1
ATOM 681 C CA . ALA A 1 92 ? -6.909 25.023 43.216 1.00 21.31 92 ALA A CA 1
ATOM 682 C C . ALA A 1 92 ? -7.309 24.760 44.701 1.00 21.31 92 ALA A C 1
ATOM 684 O O . ALA A 1 92 ? -7.989 25.601 45.272 1.00 21.31 92 ALA A O 1
ATOM 685 N N . ALA A 1 93 ? -6.923 23.733 45.472 1.00 21.52 93 ALA A N 1
ATOM 686 C CA . ALA A 1 93 ? -6.000 22.601 45.378 1.00 21.52 93 ALA A CA 1
ATOM 687 C C . ALA A 1 93 ? -6.127 21.729 46.668 1.00 21.52 93 ALA A C 1
ATOM 689 O O . ALA A 1 93 ? -6.550 22.244 47.696 1.00 21.52 93 ALA A O 1
ATOM 690 N N . LYS A 1 94 ? -5.600 20.485 46.601 1.00 21.48 94 LYS A N 1
ATOM 691 C CA . LYS A 1 94 ? -4.867 19.701 47.645 1.00 21.48 94 LYS A CA 1
ATOM 692 C C . LYS A 1 94 ? -5.621 19.157 48.886 1.00 21.48 94 LYS A C 1
ATOM 694 O O . LYS A 1 94 ? -6.163 19.910 49.674 1.00 21.48 94 LYS A O 1
ATOM 699 N N . SER A 1 95 ? -5.701 17.818 49.018 1.00 20.88 95 SER A N 1
ATOM 700 C CA . SER A 1 95 ? -4.866 16.898 49.860 1.00 20.88 95 SER A CA 1
ATOM 701 C C . SER A 1 95 ? -5.379 16.798 51.312 1.00 20.88 95 SER A C 1
ATOM 703 O O . SER A 1 95 ? -5.698 17.828 51.878 1.00 20.88 95 SER A O 1
ATOM 705 N N . ASN A 1 96 ? -5.465 15.665 52.017 1.00 22.80 96 ASN A N 1
ATOM 706 C CA . ASN A 1 96 ? -4.513 14.561 52.151 1.00 22.80 96 ASN A CA 1
ATOM 707 C C . ASN A 1 96 ? -5.156 13.356 52.903 1.00 22.80 96 ASN A C 1
ATOM 709 O O . ASN A 1 96 ? -6.230 13.485 53.480 1.00 22.80 96 ASN A O 1
ATOM 713 N N . SER A 1 97 ? -4.429 12.231 52.904 1.00 21.45 97 SER A N 1
ATOM 714 C CA . SER A 1 97 ? -4.537 10.940 53.637 1.00 21.45 97 SER A CA 1
ATOM 715 C C . SER A 1 97 ? -5.019 10.976 55.114 1.00 21.45 97 SER A C 1
ATOM 717 O O . SER A 1 97 ? -4.894 12.015 55.747 1.00 21.45 97 SER A O 1
ATOM 719 N N . ALA A 1 98 ? -5.462 9.902 55.797 1.00 23.47 98 ALA A N 1
ATOM 720 C CA . ALA A 1 98 ? -4.901 8.543 55.881 1.00 23.47 98 ALA A CA 1
ATOM 721 C C . ALA A 1 98 ? -5.801 7.531 56.659 1.00 23.47 98 ALA A C 1
ATOM 723 O O . ALA A 1 98 ? -6.597 7.924 57.503 1.00 23.47 98 ALA A O 1
ATOM 724 N N . ALA A 1 99 ? -5.581 6.239 56.362 1.00 21.11 99 ALA A N 1
ATOM 725 C CA . ALA A 1 99 ? -5.687 4.974 57.126 1.00 21.11 99 ALA A CA 1
ATOM 726 C C . ALA A 1 99 ? -6.394 4.857 58.505 1.00 21.11 99 ALA A C 1
ATOM 728 O O . ALA A 1 99 ? -6.049 5.567 59.441 1.00 21.11 99 ALA A O 1
ATOM 729 N N . ALA A 1 100 ? -7.188 3.781 58.684 1.00 22.59 100 ALA A N 1
ATOM 730 C CA . ALA A 1 100 ? -6.912 2.669 59.627 1.00 22.59 100 ALA A CA 1
ATOM 731 C C . ALA A 1 100 ? -7.981 1.544 59.573 1.00 22.59 100 ALA A C 1
ATOM 733 O O . ALA A 1 100 ? -9.165 1.785 59.360 1.00 22.59 100 ALA A O 1
ATOM 734 N N . SER A 1 101 ? -7.516 0.308 59.772 1.00 21.02 101 SER A N 1
ATOM 735 C CA . SER A 1 101 ? -8.192 -0.994 59.646 1.00 21.02 101 SER A CA 1
ATOM 736 C C . SER A 1 101 ? -9.111 -1.382 60.817 1.00 21.02 101 SER A C 1
ATOM 738 O O . SER A 1 101 ? -8.799 -1.069 61.959 1.00 21.02 101 SER A O 1
ATOM 740 N N . SER A 1 102 ? -10.133 -2.217 60.571 1.00 22.31 102 SER A N 1
ATOM 741 C CA . SER A 1 102 ? -10.458 -3.390 61.415 1.00 22.31 102 SER A CA 1
ATOM 742 C C . SER A 1 102 ? -11.496 -4.322 60.763 1.00 22.31 102 SER A C 1
ATOM 744 O O . SER A 1 102 ? -12.259 -3.948 59.878 1.00 22.31 102 SER A O 1
ATOM 746 N N . THR A 1 103 ? -11.418 -5.581 61.178 1.00 19.44 103 THR A N 1
ATOM 747 C CA . THR A 1 103 ? -11.931 -6.820 60.588 1.00 19.44 103 THR A CA 1
ATOM 748 C C . THR A 1 103 ? -13.376 -7.124 60.993 1.00 19.44 103 THR A C 1
ATOM 750 O O . THR A 1 103 ? -13.658 -7.145 62.186 1.00 19.44 103 THR A O 1
ATOM 753 N N . THR A 1 104 ? -14.258 -7.518 60.063 1.00 21.28 104 THR A N 1
ATOM 754 C CA . THR A 1 104 ? -15.250 -8.587 60.320 1.00 21.28 104 THR A CA 1
ATOM 755 C C . THR A 1 104 ? -15.783 -9.204 59.022 1.00 21.28 104 THR A C 1
ATOM 757 O O . THR A 1 104 ? -16.054 -8.538 58.030 1.00 21.28 104 THR A O 1
ATOM 760 N N . SER A 1 105 ? -15.885 -10.524 59.061 1.00 21.38 105 SER A N 1
ATOM 761 C CA . SER A 1 105 ? -16.318 -11.482 58.048 1.00 21.38 105 SER A CA 1
ATOM 762 C C . SER A 1 105 ? -17.780 -11.348 57.615 1.00 21.38 105 SER A C 1
ATOM 764 O O . SER A 1 105 ? -18.674 -11.392 58.455 1.00 21.38 105 SER A O 1
ATOM 766 N N . SER A 1 106 ? -18.031 -11.355 56.304 1.00 22.33 106 SER A N 1
ATOM 767 C CA . SER A 1 106 ? -19.220 -11.993 55.723 1.00 22.33 106 SER A CA 1
ATOM 768 C C . SER A 1 106 ? -18.997 -12.341 54.246 1.00 22.33 106 SER A C 1
ATOM 770 O O . SER A 1 106 ? -18.296 -11.662 53.500 1.00 22.33 106 SER A O 1
ATOM 772 N N . SER A 1 107 ? -19.546 -13.493 53.882 1.00 23.52 107 SER A N 1
ATOM 773 C CA . SER A 1 107 ? -19.470 -14.219 52.618 1.00 23.52 107 SER A CA 1
ATOM 774 C C . SER A 1 107 ? -19.924 -13.420 51.393 1.00 23.52 107 SER A C 1
ATOM 776 O O . SER A 1 107 ? -21.050 -12.931 51.371 1.00 23.52 107 SER A O 1
ATOM 778 N N . SER A 1 108 ? -19.127 -13.411 50.319 1.00 23.19 108 SER A N 1
ATOM 779 C CA . SER A 1 108 ? -19.660 -13.258 48.958 1.00 23.19 108 SER A CA 1
ATOM 780 C C . SER A 1 108 ? -18.712 -13.808 47.886 1.00 23.19 108 SER A C 1
ATOM 782 O O . SER A 1 108 ? -17.489 -13.765 47.994 1.00 23.19 108 SER A O 1
ATOM 784 N N . SER A 1 109 ? -19.344 -14.409 46.885 1.00 24.06 109 SER A N 1
ATOM 785 C CA . SER A 1 109 ? -18.831 -15.189 45.763 1.00 24.06 109 SER A CA 1
ATOM 786 C C . SER A 1 109 ? -17.879 -14.433 44.830 1.00 24.06 109 SER A C 1
ATOM 788 O O . SER A 1 109 ? -18.098 -13.268 44.499 1.00 24.06 109 SER A O 1
ATOM 790 N N . ALA A 1 110 ? -16.864 -15.156 44.349 1.00 26.23 110 ALA A N 1
ATOM 791 C CA . ALA A 1 110 ? -15.838 -14.702 43.418 1.00 26.23 110 ALA A CA 1
ATOM 792 C C . ALA A 1 110 ? -16.428 -14.130 42.115 1.00 26.23 110 ALA A C 1
ATOM 794 O O . ALA A 1 110 ? -16.962 -14.860 41.283 1.00 26.23 110 ALA A O 1
ATOM 795 N N . SER A 1 111 ? -16.278 -12.819 41.930 1.00 29.45 111 SER A N 1
ATOM 796 C CA . SER A 1 111 ? -16.497 -12.117 40.665 1.00 29.45 111 SER A CA 1
ATOM 797 C C . SER A 1 111 ? -15.205 -11.395 40.278 1.00 29.45 111 SER A C 1
ATOM 799 O O . SER A 1 111 ? -14.650 -10.624 41.062 1.00 29.45 111 SER A O 1
ATOM 801 N N . GLY A 1 112 ? -14.687 -11.689 39.083 1.00 41.25 112 GLY A N 1
ATOM 802 C CA . GLY A 1 112 ? -13.595 -10.924 38.483 1.00 41.25 112 GLY A CA 1
ATOM 803 C C . GLY A 1 112 ? -14.103 -9.529 38.127 1.00 41.25 112 GLY A C 1
ATOM 804 O O . GLY A 1 112 ? -15.132 -9.396 37.462 1.00 41.25 112 GLY A O 1
ATOM 805 N N . LYS A 1 113 ? -13.423 -8.485 38.606 1.00 45.31 113 LYS A N 1
ATOM 806 C CA . LYS A 1 113 ? -13.800 -7.100 38.303 1.00 45.31 113 LYS A CA 1
ATOM 807 C C . LYS A 1 113 ? -13.464 -6.754 36.841 1.00 45.31 113 LYS A C 1
ATOM 809 O O . LYS A 1 113 ? -12.394 -7.144 36.369 1.00 45.31 113 LYS A O 1
ATOM 814 N N . PRO A 1 114 ? -14.313 -5.986 36.133 1.00 41.78 114 PRO A N 1
ATOM 815 C CA . PRO A 1 114 ? -13.974 -5.430 34.823 1.00 41.78 114 PRO A CA 1
ATOM 816 C C . PRO A 1 114 ? -12.674 -4.613 34.893 1.00 41.78 114 PRO A C 1
ATOM 818 O O . PRO A 1 114 ? -12.527 -3.774 35.779 1.00 41.78 114 PRO A O 1
ATOM 821 N N . GLY A 1 115 ? -11.732 -4.862 33.978 1.00 50.69 115 GLY A N 1
ATOM 822 C CA . GLY A 1 115 ? -10.443 -4.154 33.910 1.00 50.69 115 GLY A CA 1
ATOM 823 C C . GLY A 1 115 ? -9.279 -4.796 34.678 1.00 50.69 115 GLY A C 1
ATOM 824 O O . GLY A 1 115 ? -8.181 -4.244 34.663 1.00 50.69 115 GLY A O 1
ATOM 825 N N . ALA A 1 116 ? -9.480 -5.951 35.322 1.00 66.31 116 ALA A N 1
ATOM 826 C CA . ALA A 1 116 ? -8.394 -6.716 35.934 1.00 66.31 116 ALA A CA 1
ATOM 827 C C . ALA A 1 116 ? -7.701 -7.653 34.931 1.00 66.31 116 ALA A C 1
ATOM 829 O O . ALA A 1 116 ? -8.367 -8.389 34.205 1.00 66.31 116 ALA A O 1
ATOM 830 N N . MET A 1 117 ? -6.366 -7.649 34.917 1.00 74.38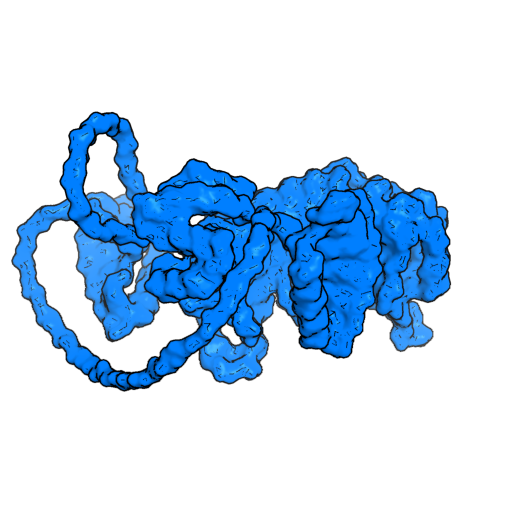 117 MET A N 1
ATOM 831 C CA . MET A 1 117 ? -5.554 -8.633 34.194 1.00 74.38 117 MET A CA 1
ATOM 832 C C . MET A 1 117 ? -5.322 -9.850 35.086 1.00 74.38 117 MET A C 1
ATOM 834 O O . MET A 1 117 ? -4.947 -9.697 36.249 1.00 74.38 117 MET A O 1
ATOM 838 N N . TYR A 1 118 ? -5.541 -11.049 34.548 1.00 84.75 118 TYR A N 1
ATOM 839 C CA . TYR A 1 118 ? -5.462 -12.313 35.278 1.00 84.75 118 TYR A CA 1
ATOM 840 C C . TYR A 1 118 ? -4.357 -13.199 34.701 1.00 84.75 118 TYR A C 1
ATOM 842 O O . TYR A 1 118 ? -4.247 -13.375 33.490 1.00 84.75 118 TYR A O 1
ATOM 850 N N . PHE A 1 119 ? -3.540 -13.770 35.576 1.00 86.69 119 PHE A N 1
ATOM 851 C CA . PHE A 1 119 ? -2.372 -14.564 35.227 1.00 86.69 119 PHE A CA 1
ATOM 852 C C . PHE A 1 119 ? -2.368 -15.883 35.995 1.00 86.69 119 PHE A C 1
ATOM 854 O O . PHE A 1 119 ? -2.719 -15.928 37.175 1.00 86.69 119 PHE A O 1
ATOM 861 N N . GLU A 1 120 ? -1.884 -16.942 35.354 1.00 91.44 120 GLU A N 1
ATOM 862 C CA . GLU A 1 120 ? -1.732 -18.271 35.946 1.00 91.44 120 GLU A CA 1
ATOM 863 C C . GLU A 1 120 ? -0.297 -18.781 35.805 1.00 91.44 120 GLU A C 1
ATOM 865 O O . GLU A 1 120 ? 0.353 -18.591 34.774 1.00 91.44 120 GLU A O 1
ATOM 870 N N . LEU A 1 121 ? 0.173 -19.476 36.838 1.00 86.69 121 LEU A N 1
ATOM 871 C CA . LEU A 1 121 ? 1.400 -20.265 36.838 1.00 86.69 121 LEU A CA 1
ATOM 872 C C . LEU A 1 121 ? 1.041 -21.689 37.266 1.00 86.69 121 LEU A C 1
ATOM 874 O O . LEU A 1 121 ? 0.618 -21.909 38.407 1.00 86.69 121 LEU A O 1
ATOM 878 N N . VAL A 1 122 ? 1.224 -22.643 36.355 1.00 83.12 122 VAL A N 1
ATOM 879 C CA . VAL A 1 122 ? 1.090 -24.076 36.626 1.00 83.12 122 VAL A CA 1
ATOM 880 C C . VAL A 1 122 ? 2.458 -24.712 36.426 1.00 83.12 122 VAL A C 1
ATOM 882 O O . VAL A 1 122 ? 2.955 -24.756 35.306 1.00 83.12 122 VAL A O 1
ATOM 885 N N . ASP A 1 123 ? 3.062 -25.168 37.518 1.00 77.56 123 ASP A N 1
ATOM 886 C CA . ASP A 1 123 ? 4.365 -25.835 37.522 1.00 77.56 123 ASP A CA 1
ATOM 887 C C . ASP A 1 123 ? 4.335 -27.009 38.510 1.00 77.56 123 ASP A C 1
ATOM 889 O O . ASP A 1 123 ? 4.125 -26.825 39.715 1.00 77.56 123 ASP A O 1
ATOM 893 N N . GLY A 1 124 ? 4.457 -28.233 37.991 1.00 81.94 124 GLY A N 1
ATOM 894 C CA . GLY A 1 124 ? 4.291 -29.467 38.760 1.00 81.94 124 GLY A CA 1
ATOM 895 C C . GLY A 1 124 ? 2.962 -29.514 39.528 1.00 81.94 124 GLY A C 1
ATOM 896 O O . GLY A 1 124 ? 1.882 -29.492 38.943 1.00 81.94 124 GLY A O 1
ATOM 897 N N . THR A 1 125 ? 3.036 -29.576 40.861 1.00 77.56 125 THR A N 1
ATOM 898 C CA . THR A 1 125 ? 1.868 -29.581 41.766 1.00 77.56 125 THR A CA 1
ATOM 899 C C . THR A 1 125 ? 1.399 -28.176 42.176 1.00 77.56 125 THR A C 1
ATOM 901 O O . THR A 1 125 ? 0.406 -28.036 42.897 1.00 77.56 125 THR A O 1
ATOM 904 N N . SER A 1 126 ? 2.089 -27.116 41.737 1.00 69.94 126 SER A N 1
ATOM 905 C CA . SER A 1 126 ? 1.775 -25.724 42.064 1.00 69.94 126 SER A CA 1
ATOM 906 C C . SER A 1 126 ? 0.882 -25.098 40.993 1.00 69.94 126 SER A C 1
ATOM 908 O O . SER A 1 126 ? 1.341 -24.785 39.902 1.00 69.94 126 SER A O 1
ATOM 910 N N . SER A 1 127 ? -0.375 -24.825 41.345 1.00 88.06 127 SER A N 1
ATOM 911 C CA . SER A 1 127 ? -1.351 -24.108 40.513 1.00 88.06 127 SER A CA 1
ATOM 912 C C . SER A 1 127 ? -1.700 -22.756 41.150 1.00 88.06 127 SER A C 1
ATOM 914 O O . SER A 1 127 ? -2.518 -22.697 42.076 1.00 88.06 127 SER A O 1
ATOM 916 N N . LYS A 1 128 ? -1.070 -21.669 40.702 1.00 89.50 128 LYS A N 1
ATOM 917 C CA . LYS A 1 128 ? -1.209 -20.327 41.293 1.00 89.50 128 LYS A CA 1
ATOM 918 C C . LYS A 1 128 ? -1.860 -19.356 40.318 1.00 89.50 128 LYS A C 1
ATOM 920 O O . LYS A 1 128 ? -1.572 -19.398 39.128 1.00 89.50 128 LYS A O 1
ATOM 925 N N . PHE A 1 129 ? -2.680 -18.452 40.842 1.00 90.50 129 PHE A N 1
ATOM 926 C CA . PHE A 1 129 ? -3.177 -17.298 40.107 1.00 90.50 129 PHE A CA 1
ATOM 927 C C . PHE A 1 129 ? -2.659 -15.997 40.708 1.00 90.50 129 PHE A C 1
ATOM 929 O O . PHE A 1 129 ? -2.372 -15.911 41.908 1.00 90.50 129 PHE A O 1
ATOM 936 N N . TRP A 1 130 ? -2.573 -14.979 39.864 1.00 92.12 130 TRP A N 1
ATOM 937 C CA . TRP A 1 130 ? -2.278 -13.608 40.239 1.00 92.12 130 TRP A CA 1
ATOM 938 C C . TRP A 1 130 ? -3.083 -12.669 39.339 1.00 92.12 130 TRP A C 1
ATOM 940 O O . TRP A 1 130 ? -3.105 -12.823 38.127 1.00 92.12 130 TRP A O 1
ATOM 950 N N . GLU A 1 131 ? -3.775 -11.715 39.934 1.00 85.00 131 GLU A N 1
ATOM 951 C CA . GLU A 1 131 ? -4.667 -10.763 39.285 1.00 85.00 131 GLU A CA 1
ATOM 952 C C . GLU A 1 131 ? -4.237 -9.356 39.690 1.00 85.00 131 GLU A C 1
ATOM 954 O O . GLU A 1 131 ? -3.854 -9.139 40.843 1.00 85.00 131 GLU A O 1
ATOM 959 N N . ILE A 1 132 ? -4.286 -8.402 38.765 1.00 85.62 132 ILE A N 1
ATOM 960 C CA . ILE A 1 132 ? -3.904 -7.013 39.022 1.00 85.62 132 ILE A CA 1
ATOM 961 C C . ILE A 1 132 ? -4.811 -6.038 38.273 1.00 85.62 132 ILE A C 1
ATOM 963 O O . ILE A 1 132 ? -5.202 -6.284 37.134 1.00 85.62 132 ILE A O 1
ATOM 967 N N . LEU A 1 133 ? -5.137 -4.915 38.911 1.00 78.25 133 LEU A N 1
ATOM 968 C CA . LEU A 1 133 ? -5.876 -3.810 38.302 1.00 78.25 133 LEU A CA 1
ATOM 969 C C . LEU A 1 133 ? -5.452 -2.468 38.904 1.00 78.25 133 LEU A C 1
ATOM 971 O O . LEU A 1 133 ? -5.007 -2.411 40.054 1.00 78.25 133 LEU A O 1
ATOM 975 N N . VAL A 1 134 ? -5.634 -1.388 38.144 1.00 67.25 134 VAL A N 1
ATOM 976 C CA . VAL A 1 134 ? -5.536 -0.012 38.653 1.00 67.25 134 VAL A CA 1
ATOM 977 C C . VAL A 1 134 ? -6.942 0.530 38.883 1.00 67.25 134 VAL A C 1
ATOM 979 O O . VAL A 1 134 ? -7.769 0.526 37.975 1.00 67.25 134 VAL A O 1
ATOM 982 N N . ASP A 1 135 ? -7.200 1.002 40.099 1.00 72.31 135 ASP A N 1
ATOM 983 C CA . ASP A 1 135 ? -8.450 1.642 40.509 1.00 72.31 135 ASP A CA 1
ATOM 984 C C . ASP A 1 135 ? -8.119 3.039 41.046 1.00 72.31 135 ASP A C 1
ATOM 986 O O . ASP A 1 135 ? -7.543 3.180 42.126 1.00 72.31 135 ASP A O 1
ATOM 990 N N . GLY A 1 136 ? -8.395 4.075 40.251 1.00 78.56 136 GLY A N 1
ATOM 991 C CA . GLY A 1 136 ? -7.973 5.444 40.556 1.00 78.56 136 GLY A CA 1
ATOM 992 C C . GLY A 1 136 ? -6.447 5.597 40.555 1.00 78.56 136 GLY A C 1
ATOM 993 O O . GLY A 1 136 ? -5.814 5.470 39.507 1.00 78.56 136 GLY A O 1
ATOM 994 N N . THR A 1 137 ? -5.863 5.894 41.718 1.00 79.25 137 THR A N 1
ATOM 995 C CA . THR A 1 137 ? -4.406 5.987 41.941 1.00 79.25 137 THR A CA 1
ATOM 996 C C . THR A 1 137 ? -3.847 4.786 42.713 1.00 79.25 137 THR A C 1
ATOM 998 O O . THR A 1 137 ? -2.703 4.818 43.161 1.00 79.25 137 THR A O 1
ATOM 1001 N N . SER A 1 138 ? -4.627 3.714 42.861 1.00 75.00 138 SER A N 1
ATOM 1002 C CA . SER A 1 138 ? -4.245 2.521 43.618 1.00 75.00 138 SER A CA 1
ATOM 1003 C C . SER A 1 138 ? -4.040 1.322 42.697 1.00 75.00 138 SER A C 1
ATOM 1005 O O . SER A 1 138 ? -4.896 1.002 41.872 1.00 75.00 138 SER A O 1
ATOM 1007 N N . VAL A 1 139 ? -2.941 0.593 42.885 1.00 79.62 139 VAL A N 1
ATOM 1008 C CA . VAL A 1 139 ? -2.733 -0.736 42.297 1.00 79.62 139 VAL A CA 1
ATOM 1009 C C . VAL A 1 139 ? -3.268 -1.784 43.267 1.00 79.62 139 VAL A C 1
ATOM 1011 O O . VAL A 1 139 ? -2.829 -1.854 44.416 1.00 79.62 139 VAL A O 1
ATOM 1014 N N . LYS A 1 140 ? -4.205 -2.620 42.816 1.00 84.75 140 LYS A N 1
ATOM 1015 C CA . LYS A 1 140 ? -4.781 -3.716 43.609 1.00 84.75 140 LYS A CA 1
ATOM 1016 C C . LYS A 1 140 ? -4.341 -5.044 43.007 1.00 84.75 140 LYS A C 1
ATOM 1018 O O . LYS A 1 140 ? -4.553 -5.259 41.817 1.00 84.75 140 LYS A O 1
ATOM 1023 N N . THR A 1 141 ? -3.751 -5.930 43.812 1.00 88.69 141 THR A N 1
ATOM 1024 C CA . THR A 1 141 ? -3.401 -7.294 43.376 1.00 88.69 141 THR A CA 1
ATOM 1025 C C . THR A 1 141 ? -4.169 -8.337 44.170 1.00 88.69 141 THR A C 1
ATOM 1027 O O . THR A 1 141 ? -4.420 -8.127 45.354 1.00 88.69 141 THR A O 1
ATOM 1030 N N . ARG A 1 142 ? -4.518 -9.465 43.548 1.00 89.50 142 ARG A N 1
ATOM 1031 C CA . ARG A 1 142 ? -5.134 -10.626 44.202 1.00 89.50 142 ARG A CA 1
ATOM 1032 C C . ARG A 1 142 ? -4.426 -11.904 43.770 1.00 89.50 142 ARG A C 1
ATOM 1034 O O . ARG A 1 142 ? -4.255 -12.126 42.581 1.00 89.50 142 ARG A O 1
ATOM 1041 N N . TYR A 1 143 ? -3.996 -12.750 44.699 1.00 86.62 143 TYR A N 1
ATOM 1042 C CA . TYR A 1 143 ? -3.199 -13.933 44.364 1.00 86.62 143 TYR A CA 1
ATOM 1043 C C . TYR A 1 143 ? -3.442 -15.115 45.288 1.00 86.62 143 TYR A C 1
ATOM 1045 O O . TYR A 1 143 ? -3.753 -14.954 46.464 1.00 86.62 143 TYR A O 1
ATOM 1053 N N . GLY A 1 144 ? -3.275 -16.331 44.780 1.00 89.31 144 GLY A N 1
ATOM 1054 C CA . GLY A 1 144 ? -3.496 -17.538 45.571 1.00 89.31 144 GLY A CA 1
ATOM 1055 C C . GLY A 1 144 ? -3.426 -18.812 44.745 1.00 89.31 144 GLY A C 1
ATOM 1056 O O . GLY A 1 144 ? -2.943 -18.805 43.616 1.00 89.31 144 GLY A O 1
ATOM 1057 N N . LYS A 1 145 ? -3.914 -19.921 45.307 1.00 85.31 145 LYS A N 1
ATOM 1058 C CA . LYS A 1 145 ? -4.107 -21.169 44.559 1.00 85.31 145 LYS A CA 1
ATOM 1059 C C . LYS A 1 145 ? -5.292 -21.015 43.598 1.00 85.31 145 LYS A C 1
ATOM 1061 O O . LYS A 1 145 ? -6.312 -20.456 43.996 1.00 85.31 145 LYS A O 1
ATOM 1066 N N . ILE A 1 146 ? -5.171 -21.498 42.361 1.00 80.75 146 ILE A N 1
ATOM 1067 C CA . ILE A 1 146 ? -6.275 -21.499 41.382 1.00 80.75 146 ILE A CA 1
ATOM 1068 C C . ILE A 1 146 ? -7.507 -22.177 42.009 1.00 80.75 146 ILE A C 1
ATOM 1070 O O . ILE A 1 146 ? -7.387 -23.241 42.618 1.00 80.75 146 ILE A O 1
ATOM 1074 N N . GLY A 1 147 ? -8.672 -21.526 41.915 1.00 74.31 147 GLY A N 1
ATOM 1075 C CA . GLY A 1 147 ? -9.930 -21.966 42.537 1.00 74.31 147 GLY A CA 1
ATOM 1076 C C . GLY A 1 147 ? -10.167 -21.488 43.979 1.00 74.31 147 GLY A C 1
ATOM 1077 O O . GLY A 1 147 ? -11.255 -21.696 44.505 1.00 74.31 147 GLY A O 1
ATOM 1078 N N . ALA A 1 148 ? -9.197 -20.827 44.621 1.00 78.94 148 ALA A N 1
ATOM 1079 C CA . ALA A 1 148 ? -9.369 -20.201 45.936 1.00 78.94 148 ALA A CA 1
ATOM 1080 C C . ALA A 1 148 ? -9.632 -18.686 45.824 1.00 78.94 148 ALA A C 1
ATOM 1082 O O . ALA A 1 148 ? -9.320 -18.056 44.815 1.00 78.94 148 ALA A O 1
ATOM 1083 N N . ASN A 1 149 ? -10.144 -18.072 46.897 1.00 75.19 149 ASN A N 1
ATOM 1084 C CA . ASN A 1 149 ? -10.418 -16.625 46.931 1.00 75.19 149 ASN A CA 1
ATOM 1085 C C . ASN A 1 149 ? -9.143 -15.767 46.793 1.00 75.19 149 ASN A C 1
ATOM 1087 O O . ASN A 1 149 ? -9.185 -14.685 46.202 1.00 75.19 149 ASN A O 1
ATOM 1091 N N . GLY A 1 150 ? -8.004 -16.289 47.260 1.00 87.69 150 GLY A N 1
ATOM 1092 C CA . GLY A 1 150 ? -6.711 -15.602 47.263 1.00 87.69 150 GLY A CA 1
ATOM 1093 C C . GLY A 1 150 ? -6.577 -14.543 48.359 1.00 87.69 150 GLY A C 1
ATOM 1094 O O . GLY A 1 150 ? -7.510 -14.264 49.106 1.00 87.69 150 GLY A O 1
ATOM 1095 N N . GLN A 1 151 ? -5.381 -13.976 48.464 1.00 75.38 151 GLN A N 1
ATOM 1096 C CA . GLN A 1 151 ? -5.048 -12.811 49.278 1.00 75.38 151 GLN A CA 1
ATOM 1097 C C . GLN A 1 151 ? -5.033 -11.569 48.395 1.00 75.38 151 GLN A C 1
ATOM 1099 O O . GLN A 1 151 ? -4.696 -11.665 47.217 1.00 75.38 151 GLN A O 1
ATOM 1104 N N . GLN A 1 152 ? -5.367 -10.412 48.963 1.00 88.81 152 GLN A N 1
ATOM 1105 C CA . GLN A 1 152 ? -5.372 -9.143 48.244 1.00 88.81 152 GLN A CA 1
ATOM 1106 C C . GLN A 1 152 ? -4.368 -8.166 48.857 1.00 88.81 152 GLN A C 1
ATOM 1108 O O . GLN A 1 152 ? -4.249 -8.079 50.077 1.00 88.81 152 GLN A O 1
ATOM 1113 N N . THR A 1 153 ? -3.687 -7.394 48.013 1.00 83.12 153 THR A N 1
ATOM 1114 C CA . THR A 1 153 ? -2.902 -6.226 48.426 1.00 83.12 153 THR A CA 1
ATOM 1115 C C . THR A 1 153 ? -3.378 -4.984 47.688 1.00 83.12 153 THR A C 1
ATOM 1117 O O . THR A 1 153 ? -3.918 -5.060 46.581 1.00 83.12 153 THR A O 1
ATOM 1120 N N . VAL A 1 154 ? -3.185 -3.829 48.317 1.00 88.75 154 VAL A N 1
ATOM 1121 C CA . VAL A 1 154 ? -3.460 -2.513 47.739 1.00 88.75 154 VAL A CA 1
ATOM 1122 C C . VAL A 1 154 ? -2.225 -1.652 47.960 1.00 88.75 154 VAL A C 1
ATOM 1124 O O . VAL A 1 154 ? -1.672 -1.647 49.059 1.00 88.75 154 VAL A O 1
ATOM 1127 N N . LYS A 1 155 ? -1.778 -0.961 46.912 1.00 85.25 155 LYS A N 1
ATOM 1128 C CA . LYS A 1 155 ? -0.674 -0.006 46.966 1.00 85.25 155 LYS A CA 1
ATOM 1129 C C . LYS A 1 155 ? -1.121 1.304 46.334 1.00 85.25 155 LYS A C 1
ATOM 1131 O O . LYS A 1 155 ? -1.444 1.332 45.148 1.00 85.25 155 LYS A O 1
ATOM 1136 N N . ASP A 1 156 ? -1.138 2.361 47.132 1.00 86.81 156 ASP A N 1
ATOM 1137 C CA . ASP A 1 156 ? -1.573 3.689 46.709 1.00 86.81 156 ASP A CA 1
ATOM 1138 C C . ASP A 1 156 ? -0.401 4.508 46.166 1.00 86.81 156 ASP A C 1
ATOM 1140 O O . ASP A 1 156 ? 0.727 4.407 46.653 1.00 86.81 156 ASP A O 1
ATOM 1144 N N . PHE A 1 157 ? -0.686 5.332 45.162 1.00 80.75 157 PHE A N 1
ATOM 1145 C CA . PHE A 1 157 ? 0.260 6.253 44.541 1.00 80.75 157 PHE A CA 1
ATOM 1146 C C . PHE A 1 157 ? -0.275 7.681 44.575 1.00 80.75 157 PHE A C 1
ATOM 1148 O O . PHE A 1 157 ? -1.485 7.906 44.685 1.00 80.75 157 PHE A O 1
ATOM 1155 N N . ALA A 1 158 ? 0.629 8.657 44.464 1.00 66.69 158 ALA A N 1
ATOM 1156 C CA . ALA A 1 158 ? 0.249 10.065 44.483 1.00 66.69 158 ALA A CA 1
ATOM 1157 C C . ALA A 1 158 ? -0.532 10.446 43.218 1.00 66.69 158 ALA A C 1
ATOM 1159 O O . ALA A 1 158 ? -1.401 11.317 43.255 1.00 66.69 158 ALA A O 1
ATOM 1160 N N . THR A 1 159 ? -0.239 9.783 42.096 1.00 61.72 159 THR A N 1
ATOM 1161 C CA . THR A 1 159 ? -0.881 10.045 40.808 1.00 61.72 159 THR A CA 1
ATOM 1162 C C . THR A 1 159 ? -1.235 8.753 40.069 1.00 61.72 159 THR A C 1
ATOM 1164 O O . THR A 1 159 ? -0.628 7.699 40.263 1.00 61.72 159 THR A O 1
ATOM 1167 N N . LYS A 1 160 ? -2.229 8.827 39.176 1.00 61.91 160 LYS A N 1
ATOM 1168 C CA . LYS A 1 160 ? -2.632 7.691 38.331 1.00 61.91 160 LYS A CA 1
ATOM 1169 C C . LYS A 1 160 ? -1.489 7.195 37.419 1.00 61.91 160 LYS A C 1
ATOM 1171 O O . LYS A 1 160 ? -1.328 5.981 37.328 1.00 61.91 160 LYS A O 1
ATOM 1176 N N . PRO A 1 161 ? -0.651 8.055 36.804 1.00 59.38 161 PRO A N 1
ATOM 1177 C CA . PRO A 1 161 ? 0.518 7.604 36.041 1.00 59.38 161 PRO A CA 1
ATOM 1178 C C . PRO A 1 161 ? 1.528 6.780 36.851 1.00 59.38 161 PRO A C 1
ATOM 1180 O O . PRO A 1 161 ? 2.052 5.792 36.346 1.00 59.38 161 PRO A O 1
ATOM 1183 N N . GLU A 1 162 ? 1.775 7.124 38.117 1.00 60.00 162 GLU A N 1
ATOM 1184 C CA . GLU A 1 162 ? 2.648 6.325 38.991 1.00 60.00 162 GLU A CA 1
ATOM 1185 C C . GLU A 1 162 ? 2.067 4.931 39.264 1.00 60.00 162 GLU A C 1
ATOM 1187 O O . GLU A 1 162 ? 2.797 3.939 39.206 1.00 60.00 162 GLU A O 1
ATOM 1192 N N . ALA A 1 163 ? 0.748 4.838 39.474 1.00 56.03 163 ALA A N 1
ATOM 1193 C CA . ALA A 1 163 ? 0.050 3.559 39.611 1.00 56.03 163 ALA A CA 1
ATOM 1194 C C . ALA A 1 163 ? 0.137 2.716 38.326 1.00 56.03 163 ALA A C 1
ATOM 1196 O O . ALA A 1 163 ? 0.373 1.511 38.391 1.00 56.03 163 ALA A O 1
ATOM 1197 N N . MET A 1 164 ? 0.013 3.343 37.151 1.00 57.62 164 MET A N 1
ATOM 1198 C CA . MET A 1 164 ? 0.165 2.668 35.854 1.00 57.62 164 MET A CA 1
ATOM 1199 C C . MET A 1 164 ? 1.612 2.213 35.597 1.00 57.62 164 MET A C 1
ATOM 1201 O O . MET A 1 164 ? 1.830 1.129 35.057 1.00 57.62 164 MET A O 1
ATOM 1205 N N . LYS A 1 165 ? 2.615 2.987 36.032 1.00 59.59 165 LYS A N 1
ATOM 1206 C CA . LYS A 1 165 ? 4.028 2.581 35.970 1.00 59.59 165 LYS A CA 1
ATOM 1207 C C . LYS A 1 165 ? 4.301 1.365 36.859 1.00 59.59 165 LYS A C 1
ATOM 1209 O O . LYS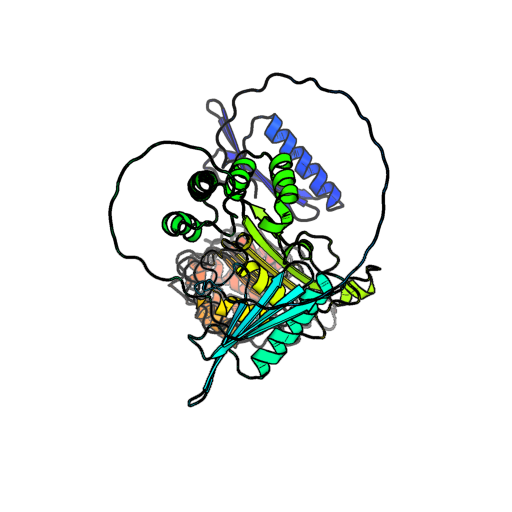 A 1 165 ? 4.985 0.435 36.433 1.00 59.59 165 LYS A O 1
ATOM 1214 N N . GLU A 1 166 ? 3.748 1.340 38.073 1.00 73.44 166 GLU A N 1
ATOM 1215 C CA . GLU A 1 166 ? 3.869 0.173 38.954 1.00 73.44 166 GLU A CA 1
ATOM 1216 C C . GLU A 1 166 ? 3.119 -1.048 38.399 1.00 73.44 166 GLU A C 1
ATOM 1218 O O . GLU A 1 166 ? 3.639 -2.161 38.484 1.00 73.44 166 GLU A O 1
ATOM 1223 N N . LEU A 1 167 ? 1.939 -0.856 37.796 1.00 66.25 167 LEU A N 1
ATOM 1224 C CA . LEU A 1 167 ? 1.195 -1.911 37.099 1.00 66.25 167 LEU A CA 1
ATOM 1225 C C . LEU A 1 167 ? 2.086 -2.605 36.057 1.00 66.25 167 LEU A C 1
ATOM 1227 O O . LEU A 1 167 ? 2.249 -3.824 36.114 1.00 66.25 167 LEU A O 1
ATOM 1231 N N . GLY A 1 168 ? 2.715 -1.830 35.166 1.00 55.91 168 GLY A N 1
ATOM 1232 C CA . GLY A 1 168 ? 3.640 -2.353 34.155 1.00 55.91 168 GLY A CA 1
ATOM 1233 C C . GLY A 1 168 ? 4.835 -3.090 34.768 1.00 55.91 168 GLY A C 1
ATOM 1234 O O . GLY A 1 168 ? 5.143 -4.213 34.365 1.00 55.91 168 GLY A O 1
ATOM 1235 N N . ARG A 1 169 ? 5.455 -2.518 35.812 1.00 84.94 169 ARG A N 1
ATOM 1236 C CA . ARG A 1 169 ? 6.580 -3.146 36.526 1.00 84.94 169 ARG A CA 1
ATOM 1237 C C . ARG A 1 169 ? 6.199 -4.505 37.126 1.00 84.94 169 ARG A C 1
ATOM 1239 O O . ARG A 1 169 ? 6.954 -5.463 36.984 1.00 84.94 169 ARG A O 1
ATOM 1246 N N . LEU A 1 170 ? 5.044 -4.599 37.791 1.00 70.50 170 LEU A N 1
ATOM 1247 C CA . LEU A 1 170 ? 4.577 -5.832 38.437 1.00 70.50 170 LEU A CA 1
ATOM 1248 C C . LEU A 1 170 ? 4.188 -6.914 37.424 1.00 70.50 170 LEU A C 1
ATOM 1250 O O . LEU A 1 170 ? 4.446 -8.089 37.676 1.00 70.50 170 LEU A O 1
ATOM 1254 N N . ILE A 1 171 ? 3.608 -6.539 36.283 1.00 66.69 171 ILE A N 1
ATOM 1255 C CA . ILE A 1 171 ? 3.292 -7.485 35.202 1.00 66.69 171 ILE A CA 1
ATOM 1256 C C . ILE A 1 171 ? 4.575 -8.064 34.619 1.00 66.69 171 ILE A C 1
ATOM 1258 O O . ILE A 1 171 ? 4.717 -9.284 34.561 1.00 66.69 171 ILE A O 1
ATOM 1262 N N . HIS A 1 172 ? 5.535 -7.205 34.273 1.00 61.59 172 HIS A N 1
ATOM 1263 C CA . HIS A 1 172 ? 6.828 -7.636 33.751 1.00 61.59 172 HIS A CA 1
ATOM 1264 C C . HIS A 1 172 ? 7.548 -8.560 34.751 1.00 61.59 172 HIS A C 1
ATOM 1266 O O . HIS A 1 172 ? 8.033 -9.632 34.390 1.00 61.59 172 HIS A O 1
ATOM 1272 N N . GLU A 1 173 ? 7.537 -8.208 36.043 1.00 76.06 173 GLU A N 1
ATOM 1273 C CA . GLU A 1 173 ? 8.092 -9.045 37.114 1.00 76.06 173 GLU A CA 1
ATOM 1274 C C . GLU A 1 173 ? 7.419 -10.429 37.191 1.00 76.06 173 GLU A C 1
ATOM 1276 O O . GLU A 1 173 ? 8.091 -11.435 37.429 1.00 76.06 173 GLU A O 1
ATOM 1281 N N . LYS A 1 174 ? 6.096 -10.508 36.999 1.00 85.06 174 LYS A N 1
ATOM 1282 C CA . LYS A 1 174 ? 5.348 -11.773 37.054 1.00 85.06 174 LYS A CA 1
ATOM 1283 C C . LYS A 1 174 ? 5.550 -12.627 35.809 1.00 85.06 174 LYS A C 1
ATOM 1285 O O . LYS A 1 174 ? 5.724 -13.837 35.956 1.00 85.06 174 LYS A O 1
ATOM 1290 N N . MET A 1 175 ? 5.604 -12.023 34.626 1.00 72.19 175 MET A N 1
ATOM 1291 C CA . MET A 1 175 ? 5.901 -12.732 33.378 1.00 72.19 175 MET A CA 1
ATOM 1292 C C . MET A 1 175 ? 7.303 -13.353 33.406 1.00 72.19 175 MET A C 1
ATOM 1294 O O . MET A 1 175 ? 7.451 -14.525 33.071 1.00 72.19 175 MET A O 1
ATOM 1298 N N . ASN A 1 176 ? 8.301 -12.643 33.948 1.00 70.88 176 ASN A N 1
ATOM 1299 C CA . ASN A 1 176 ? 9.651 -13.192 34.146 1.00 70.88 176 ASN A CA 1
ATOM 1300 C C . ASN A 1 176 ? 9.695 -14.350 35.159 1.00 70.88 176 ASN A C 1
ATOM 1302 O O . ASN A 1 176 ? 10.602 -15.174 35.125 1.00 70.88 176 ASN A O 1
ATOM 1306 N N . LYS A 1 177 ? 8.699 -14.446 36.049 1.00 78.12 177 LYS A N 1
ATOM 1307 C CA . LYS A 1 177 ? 8.513 -15.567 36.988 1.00 78.12 177 LYS A CA 1
ATOM 1308 C C . LYS A 1 177 ? 7.668 -16.708 36.395 1.00 78.12 177 LYS A C 1
ATOM 1310 O O . LYS A 1 177 ? 7.212 -17.567 37.146 1.00 78.12 177 LYS A O 1
ATOM 1315 N N . GLY A 1 178 ? 7.430 -16.702 35.080 1.00 79.56 178 GLY A N 1
ATOM 1316 C CA . GLY A 1 178 ? 6.722 -17.757 34.349 1.00 79.56 178 GLY A CA 1
ATOM 1317 C C . GLY A 1 178 ? 5.193 -17.664 34.379 1.00 79.56 178 GLY A C 1
ATOM 1318 O O . GLY A 1 178 ? 4.524 -18.589 33.923 1.00 79.56 178 GLY A O 1
ATOM 1319 N N . TYR A 1 179 ? 4.612 -16.582 34.911 1.00 86.94 179 TYR A N 1
ATOM 1320 C CA . TYR A 1 179 ? 3.159 -16.397 34.873 1.00 86.94 179 TYR A CA 1
ATOM 1321 C C . TYR A 1 179 ? 2.695 -16.078 33.449 1.00 86.94 179 TYR A C 1
ATOM 1323 O O . TYR A 1 179 ? 3.247 -15.205 32.781 1.00 86.94 179 TYR A O 1
ATOM 1331 N N . THR A 1 180 ? 1.630 -16.745 33.015 1.00 72.69 180 THR A N 1
ATOM 1332 C CA . THR A 1 180 ? 1.011 -16.540 31.701 1.00 72.69 180 THR A CA 1
ATOM 1333 C C . THR A 1 180 ? -0.329 -15.835 31.851 1.00 72.69 180 THR A C 1
ATOM 1335 O O . THR A 1 180 ? -1.151 -16.227 32.677 1.00 72.69 180 THR A O 1
ATOM 1338 N N . GLU A 1 181 ? -0.555 -14.784 31.066 1.00 82.62 181 GLU A N 1
ATOM 1339 C CA . GLU A 1 181 ? -1.831 -14.065 31.061 1.00 82.62 181 GLU A CA 1
ATOM 1340 C C . GLU A 1 181 ? -2.949 -14.954 30.492 1.00 82.62 181 GLU A C 1
ATOM 1342 O O . GLU A 1 181 ? -2.781 -15.602 29.453 1.00 82.62 181 GLU A O 1
ATOM 1347 N N . LYS A 1 182 ? -4.104 -14.980 31.163 1.00 79.00 182 LYS A N 1
ATOM 1348 C CA . LYS A 1 182 ? -5.326 -15.637 30.691 1.00 79.00 182 LYS A CA 1
ATOM 1349 C C . LYS A 1 182 ? -6.439 -14.604 30.567 1.00 79.00 182 LYS A C 1
ATOM 1351 O O . LYS A 1 182 ? -6.677 -13.806 31.470 1.00 79.00 182 LYS A O 1
ATOM 1356 N N . LEU A 1 183 ? -7.178 -14.672 29.464 1.00 54.94 183 LEU A N 1
ATOM 1357 C CA . LEU A 1 183 ? -8.438 -13.948 29.325 1.00 54.94 183 LEU A CA 1
ATOM 1358 C C . LEU A 1 183 ? -9.433 -14.532 30.335 1.00 54.94 183 LEU A C 1
ATOM 1360 O O . LEU A 1 183 ? -9.665 -15.741 30.326 1.00 54.94 183 LEU A O 1
ATOM 1364 N N . ALA A 1 184 ? -10.007 -13.695 31.203 1.00 47.97 184 ALA A N 1
ATOM 1365 C CA . ALA A 1 184 ? -11.009 -14.131 32.173 1.00 47.97 184 ALA A CA 1
ATOM 1366 C C . ALA A 1 184 ? -12.154 -14.868 31.447 1.00 47.97 184 ALA A C 1
ATOM 1368 O O . ALA A 1 184 ? -12.857 -14.290 30.614 1.00 47.97 184 ALA A O 1
ATOM 1369 N N . ALA A 1 185 ? -12.299 -16.168 31.708 1.00 30.98 185 ALA A N 1
ATOM 1370 C CA . ALA A 1 185 ? -13.234 -17.030 30.995 1.00 30.98 185 ALA A CA 1
ATOM 1371 C C . ALA A 1 185 ? -14.695 -16.659 31.308 1.00 30.98 185 ALA A C 1
ATOM 1373 O O . ALA A 1 185 ? -15.077 -16.482 32.464 1.00 30.98 185 ALA A O 1
ATOM 1374 N N . LYS A 1 186 ? -15.530 -16.581 30.263 1.00 29.19 186 LYS A N 1
ATOM 1375 C CA . LYS A 1 186 ? -16.990 -16.445 30.372 1.00 29.19 186 LYS A CA 1
ATOM 1376 C C . LYS A 1 186 ? -17.598 -17.780 30.826 1.00 29.19 186 LYS A C 1
ATOM 1378 O O . LYS A 1 186 ? -17.400 -18.795 30.164 1.00 29.19 186 LYS A O 1
ATOM 1383 N N . SER A 1 187 ? -18.359 -17.779 31.921 1.00 29.25 187 SER A N 1
ATOM 1384 C CA . SER A 1 187 ? -19.194 -18.913 32.340 1.00 29.25 187 SER A CA 1
ATOM 1385 C C . SER A 1 187 ? -20.373 -19.106 31.377 1.00 29.25 187 SER A C 1
ATOM 1387 O O . SER A 1 187 ? -21.022 -18.133 30.994 1.00 29.25 187 SER A O 1
ATOM 1389 N N . GLY A 1 188 ? -20.635 -20.355 30.982 1.00 24.39 188 GLY A N 1
ATOM 1390 C CA . GLY A 1 188 ? -21.675 -20.735 30.022 1.00 24.39 188 GLY A CA 1
ATOM 1391 C C . GLY A 1 188 ? -23.116 -20.600 30.529 1.00 24.39 188 GLY A C 1
ATOM 1392 O O . GLY A 1 188 ? -23.365 -20.408 31.716 1.00 24.39 188 GLY A O 1
ATOM 1393 N N . GLY A 1 189 ? -24.071 -20.747 29.608 1.00 23.38 189 GLY A N 1
ATOM 1394 C CA . GLY A 1 189 ? -25.497 -20.789 29.924 1.00 23.38 189 GLY A CA 1
ATOM 1395 C C . GLY A 1 1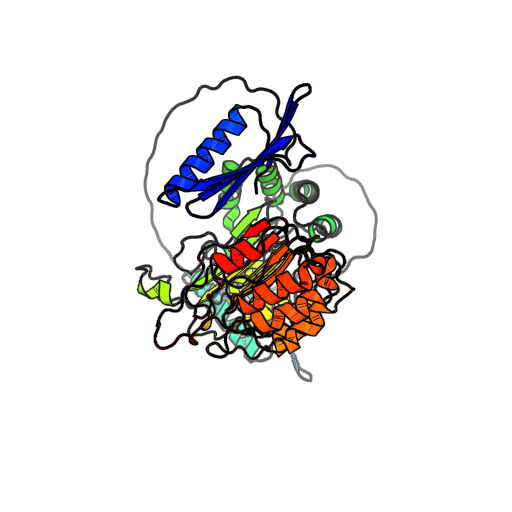89 ? -26.307 -21.481 28.830 1.00 23.38 189 GLY A C 1
ATOM 1396 O O . GLY A 1 189 ? -26.399 -20.985 27.709 1.00 23.38 189 GLY A O 1
ATOM 1397 N N . GLY A 1 190 ? -26.890 -22.630 29.174 1.00 21.36 190 GLY A N 1
ATOM 1398 C CA . GLY A 1 190 ? -27.944 -23.291 28.415 1.00 21.36 190 GLY A CA 1
ATOM 1399 C C . GLY A 1 190 ? -29.328 -22.733 28.771 1.00 21.36 190 GLY A C 1
ATOM 1400 O O . GLY A 1 190 ? -29.638 -22.521 29.937 1.00 21.36 190 GLY A O 1
ATOM 1401 N N . SER A 1 191 ? -30.114 -22.499 27.719 1.00 22.98 191 SER A N 1
ATOM 1402 C CA . SER A 1 191 ? -31.581 -22.469 27.581 1.00 22.98 191 SER A CA 1
ATOM 1403 C C . SER A 1 191 ? -32.489 -22.408 28.827 1.00 22.98 191 SER A C 1
ATOM 1405 O O . SER A 1 191 ? -32.654 -23.410 29.516 1.00 22.98 191 SER A O 1
ATOM 1407 N N . ALA A 1 192 ? -33.288 -21.334 28.924 1.00 22.41 192 ALA A N 1
ATOM 1408 C CA . ALA A 1 192 ? -34.738 -21.406 29.180 1.00 22.41 192 ALA A CA 1
ATOM 1409 C C . ALA A 1 192 ? -35.459 -20.110 28.731 1.00 22.41 192 ALA A C 1
ATOM 1411 O O . ALA A 1 192 ? -34.925 -19.011 28.846 1.00 22.41 192 ALA A O 1
ATOM 1412 N N . LYS A 1 193 ? -36.670 -20.268 28.177 1.00 23.58 193 LYS A N 1
ATOM 1413 C CA . LYS A 1 193 ? -37.561 -19.250 27.567 1.00 23.58 193 LYS A CA 1
ATOM 1414 C C . LYS A 1 193 ? -38.602 -18.722 28.607 1.00 23.58 193 LYS A C 1
ATOM 1416 O O . LYS A 1 193 ? -38.536 -19.148 29.754 1.00 23.58 193 LYS A O 1
ATOM 1421 N N . PRO A 1 194 ? -39.542 -17.798 28.291 1.00 27.56 194 PRO A N 1
ATOM 1422 C CA . PRO A 1 194 ? -39.630 -16.488 28.942 1.00 27.56 194 PRO A CA 1
ATOM 1423 C C . PRO A 1 194 ? -40.917 -16.252 29.764 1.00 27.56 194 PRO A C 1
ATOM 1425 O O . PRO A 1 194 ? -41.992 -16.742 29.423 1.00 27.56 194 PRO A O 1
ATOM 1428 N N . GLY A 1 195 ? -40.834 -15.396 30.786 1.00 20.98 195 GLY A N 1
ATOM 1429 C CA . GLY A 1 195 ? -41.985 -14.834 31.503 1.00 20.98 195 GLY A CA 1
ATOM 1430 C C . GLY A 1 195 ? -42.023 -13.307 31.381 1.00 20.98 195 GLY A C 1
ATOM 1431 O O . GLY A 1 195 ? -41.014 -12.645 31.603 1.00 20.98 195 GLY A O 1
ATOM 1432 N N . LYS A 1 196 ? -43.180 -12.756 30.993 1.00 24.66 196 LYS A N 1
ATOM 1433 C CA . LYS A 1 196 ? -43.476 -11.314 30.903 1.00 24.66 196 LYS A CA 1
ATOM 1434 C C . LYS A 1 196 ? -43.619 -10.679 32.293 1.00 24.66 196 LYS A C 1
ATOM 1436 O O . LYS A 1 196 ? -44.387 -11.202 33.093 1.00 24.66 196 LYS A O 1
ATOM 1441 N N . SER A 1 197 ? -43.085 -9.471 32.483 1.00 23.06 197 SER A N 1
ATOM 1442 C CA . SER A 1 197 ? -43.744 -8.414 33.273 1.00 23.06 197 SER A CA 1
ATOM 1443 C C . SER A 1 197 ? -43.158 -7.027 32.981 1.00 23.06 197 SER A C 1
ATOM 1445 O O . SER A 1 197 ? -41.956 -6.870 32.791 1.00 23.06 197 SER A O 1
ATOM 1447 N N . ASN A 1 198 ? -44.055 -6.042 32.940 1.00 22.53 198 ASN A N 1
ATOM 1448 C CA . ASN A 1 198 ? -43.838 -4.627 32.648 1.00 22.53 198 ASN A CA 1
ATOM 1449 C C . ASN A 1 198 ? -43.055 -3.869 33.735 1.00 22.53 198 ASN A C 1
ATOM 1451 O O . ASN A 1 198 ? -43.297 -4.076 34.917 1.00 22.53 198 ASN A O 1
ATOM 1455 N N . GLY A 1 199 ? -42.285 -2.872 33.282 1.00 22.34 199 GLY A N 1
ATOM 1456 C CA . GLY A 1 199 ? -42.311 -1.501 33.809 1.00 22.34 199 GLY A CA 1
ATOM 1457 C C . GLY A 1 199 ? -41.552 -1.199 35.102 1.00 22.34 199 GLY A C 1
ATOM 1458 O O . GLY A 1 199 ? -42.089 -1.388 36.183 1.00 22.34 199 GLY A O 1
ATOM 1459 N N . ALA A 1 200 ? -40.371 -0.590 34.973 1.00 22.59 200 ALA A N 1
ATOM 1460 C CA . ALA A 1 200 ? -40.017 0.699 35.585 1.00 22.59 200 ALA A CA 1
ATOM 1461 C C . ALA A 1 200 ? -38.523 0.984 35.369 1.00 22.59 200 ALA A C 1
ATOM 1463 O O . ALA A 1 200 ? -37.657 0.141 35.574 1.00 22.59 200 ALA A O 1
ATOM 1464 N N . SER A 1 201 ? -38.252 2.207 34.935 1.00 32.19 201 SER A N 1
ATOM 1465 C CA . SER A 1 201 ? -36.948 2.834 34.742 1.00 32.19 201 SER A CA 1
ATOM 1466 C C . SER A 1 201 ? -36.001 2.694 35.939 1.00 32.19 201 SER A C 1
ATOM 1468 O O . SER A 1 201 ? -36.359 3.025 37.068 1.00 32.19 201 SER A O 1
ATOM 1470 N N . THR A 1 202 ? -34.751 2.309 35.674 1.00 23.81 202 THR A N 1
ATOM 1471 C CA . THR A 1 202 ? -33.588 2.543 36.548 1.00 23.81 202 THR A CA 1
ATOM 1472 C C . THR A 1 202 ? -32.351 2.782 35.661 1.00 23.81 202 THR A C 1
ATOM 1474 O O . THR A 1 202 ? -32.257 2.156 34.604 1.00 23.81 202 THR A O 1
ATOM 1477 N N . PRO A 1 203 ? -31.435 3.708 36.009 1.00 31.17 203 PRO A N 1
ATOM 1478 C CA . PRO A 1 203 ? -30.340 4.130 35.139 1.00 31.17 203 PRO A CA 1
ATOM 1479 C C . PRO A 1 203 ? -29.095 3.232 35.238 1.00 31.17 203 PRO A C 1
ATOM 1481 O O . PRO A 1 203 ? -28.828 2.638 36.277 1.00 31.17 203 PRO A O 1
ATOM 1484 N N . ALA A 1 204 ? -28.298 3.270 34.164 1.00 35.12 204 ALA A N 1
ATOM 1485 C CA . ALA A 1 204 ? -26.859 2.992 34.091 1.00 35.12 204 ALA A CA 1
ATOM 1486 C C . ALA A 1 204 ? -26.369 1.577 34.469 1.00 35.12 204 ALA A C 1
ATOM 1488 O O . ALA A 1 204 ? -26.010 1.294 35.610 1.00 35.12 204 ALA A O 1
ATOM 1489 N N . VAL A 1 205 ? -26.180 0.742 33.441 1.00 29.62 205 VAL A N 1
ATOM 1490 C CA . VAL A 1 205 ? -25.176 -0.332 33.456 1.00 29.62 205 VAL A CA 1
ATOM 1491 C C . VAL A 1 205 ? -23.942 0.189 32.716 1.00 29.62 205 VAL A C 1
ATOM 1493 O O . VAL A 1 205 ? -24.054 0.714 31.612 1.00 29.62 205 VAL A O 1
ATOM 1496 N N . ALA A 1 206 ? -22.769 0.089 33.341 1.00 33.19 206 ALA A N 1
ATOM 1497 C CA . ALA A 1 206 ? -21.492 0.514 32.778 1.00 33.19 206 ALA A CA 1
ATOM 1498 C C . ALA A 1 206 ? -21.202 -0.203 31.441 1.00 33.19 206 ALA A C 1
ATOM 1500 O O . ALA A 1 206 ? -20.869 -1.388 31.408 1.00 33.19 206 ALA A O 1
ATOM 1501 N N . ALA A 1 207 ? -21.348 0.537 30.341 1.00 43.59 207 ALA A N 1
ATOM 1502 C CA . ALA A 1 207 ? -21.080 0.114 28.973 1.00 43.59 207 ALA A CA 1
ATOM 1503 C C . ALA A 1 207 ? -19.566 -0.010 28.742 1.00 43.59 207 ALA A C 1
ATOM 1505 O O . ALA A 1 207 ? -18.877 0.985 28.535 1.00 43.59 207 ALA A O 1
ATOM 1506 N N . GLY A 1 208 ? -19.026 -1.226 28.833 1.00 62.59 208 GLY A N 1
ATOM 1507 C CA . GLY A 1 208 ? -17.606 -1.465 28.557 1.00 62.59 208 GLY A CA 1
ATOM 1508 C C . GLY A 1 208 ? -17.315 -1.820 27.099 1.00 62.59 208 GLY A C 1
ATOM 1509 O O . GLY A 1 208 ? -16.343 -1.332 26.536 1.00 62.59 208 GLY A O 1
ATOM 1510 N N . ASP A 1 209 ? -18.139 -2.684 26.497 1.00 81.44 209 ASP A N 1
ATOM 1511 C CA . ASP A 1 209 ? -17.960 -3.190 25.130 1.00 81.44 209 ASP A CA 1
ATOM 1512 C C . ASP A 1 209 ? -19.147 -4.089 24.730 1.00 81.44 209 ASP A C 1
ATOM 1514 O O . ASP A 1 209 ? -19.068 -5.317 24.833 1.00 81.44 209 ASP A O 1
ATOM 1518 N N . ALA A 1 210 ? -20.287 -3.517 24.337 1.00 88.31 210 ALA A N 1
ATOM 1519 C CA . ALA A 1 210 ? -21.405 -4.331 23.857 1.00 88.31 210 ALA A CA 1
ATOM 1520 C C . ALA A 1 210 ? -21.038 -4.999 22.513 1.00 88.31 210 ALA A C 1
ATOM 1522 O O . ALA A 1 210 ? -20.514 -4.351 21.606 1.00 88.31 210 ALA A O 1
ATOM 1523 N N . ARG A 1 211 ? -21.297 -6.311 22.388 1.00 93.88 211 ARG A N 1
ATOM 1524 C CA . ARG A 1 211 ? -20.936 -7.134 21.216 1.00 93.88 211 ARG A CA 1
ATOM 1525 C C . ARG A 1 211 ? -22.111 -7.944 20.689 1.00 93.88 211 ARG A C 1
ATOM 1527 O O . ARG A 1 211 ? -22.811 -8.589 21.470 1.00 93.88 211 ARG A O 1
ATOM 1534 N N . LYS A 1 212 ? -22.250 -8.006 19.364 1.00 96.19 212 LYS A N 1
ATOM 1535 C CA . LYS A 1 212 ? -23.210 -8.886 18.679 1.00 96.19 212 LYS A CA 1
ATOM 1536 C C . LYS A 1 212 ? -22.539 -9.533 17.466 1.00 96.19 212 LYS A C 1
ATOM 1538 O O . LYS A 1 212 ? -22.678 -9.017 16.357 1.00 96.19 212 LYS A O 1
ATOM 1543 N N . PRO A 1 213 ? -21.833 -10.670 17.651 1.00 95.75 213 PRO A N 1
ATOM 1544 C CA . PRO A 1 213 ? -20.985 -11.285 16.623 1.00 95.75 213 PRO A CA 1
ATOM 1545 C C . PRO A 1 213 ? -21.663 -11.505 15.265 1.00 95.75 213 PRO A C 1
ATOM 1547 O O . PRO A 1 213 ? -21.016 -11.415 14.226 1.00 95.75 213 PRO A O 1
ATOM 1550 N N . GLU A 1 214 ? -22.970 -11.763 15.262 1.00 95.31 214 GLU A N 1
ATOM 1551 C CA . GLU A 1 214 ? -23.765 -11.930 14.042 1.00 95.31 214 GLU A CA 1
ATOM 1552 C C . GLU A 1 214 ? -23.780 -10.670 13.164 1.00 95.31 214 GLU A C 1
ATOM 1554 O O . GLU A 1 214 ? -23.626 -10.777 11.950 1.00 95.31 214 GLU A O 1
ATOM 1559 N N . LEU A 1 215 ? -23.912 -9.483 13.769 1.00 96.56 215 LEU A N 1
ATOM 1560 C CA . LEU A 1 215 ? -23.867 -8.203 13.052 1.00 96.56 215 LEU A CA 1
ATOM 1561 C C . LEU A 1 215 ? -22.430 -7.818 12.694 1.00 96.56 215 LEU A C 1
ATOM 1563 O O . LEU A 1 215 ? -22.163 -7.330 11.600 1.00 96.56 215 LEU A O 1
ATOM 1567 N N . GLU A 1 216 ? -21.482 -8.109 13.584 1.00 97.06 216 GLU A N 1
ATOM 1568 C CA . GLU A 1 216 ? -20.060 -7.846 13.341 1.00 97.06 216 GLU A CA 1
ATOM 1569 C C . GLU A 1 216 ? -19.526 -8.635 12.146 1.00 97.06 216 GLU A C 1
ATOM 1571 O O . GLU A 1 216 ? -18.641 -8.160 11.444 1.00 97.06 216 GLU A O 1
ATOM 1576 N N . LYS A 1 217 ? -20.080 -9.822 11.869 1.00 97.12 217 LYS A N 1
ATOM 1577 C CA . LYS A 1 217 ? -19.704 -10.626 10.703 1.00 97.12 217 LYS A CA 1
ATOM 1578 C C . LYS A 1 217 ? -19.904 -9.870 9.386 1.00 97.12 217 LYS A C 1
ATOM 1580 O O . LYS A 1 217 ? -19.081 -10.029 8.488 1.00 97.12 217 LYS A O 1
ATOM 1585 N N . ALA A 1 218 ? -20.945 -9.042 9.269 1.00 96.06 218 ALA A N 1
ATOM 1586 C CA . ALA A 1 218 ? -21.159 -8.210 8.084 1.00 96.06 218 ALA A CA 1
ATOM 1587 C C . ALA A 1 218 ? -20.024 -7.184 7.917 1.00 96.06 218 ALA A C 1
ATOM 1589 O O . ALA A 1 218 ? -19.411 -7.119 6.855 1.00 96.06 218 ALA A O 1
ATOM 1590 N N . ILE A 1 219 ? -19.650 -6.506 9.007 1.00 97.75 219 ILE A N 1
ATOM 1591 C CA . ILE A 1 219 ? -18.522 -5.561 9.045 1.00 97.75 219 ILE A CA 1
ATOM 1592 C C . ILE A 1 219 ? -17.181 -6.264 8.770 1.00 97.75 219 ILE A C 1
ATOM 1594 O O . ILE A 1 219 ? -16.314 -5.734 8.084 1.00 97.75 219 ILE A O 1
ATOM 1598 N N . ILE A 1 220 ? -16.975 -7.479 9.284 1.00 96.69 220 ILE A N 1
ATOM 1599 C CA . ILE A 1 220 ? -15.747 -8.251 9.037 1.00 96.69 220 ILE A CA 1
ATOM 1600 C C . ILE A 1 220 ? -15.624 -8.632 7.554 1.00 96.69 220 ILE A C 1
ATOM 1602 O O . ILE A 1 220 ? -14.524 -8.592 6.985 1.00 96.69 220 ILE A O 1
ATOM 1606 N N . ASN A 1 221 ? -16.745 -8.990 6.924 1.00 96.00 221 ASN A N 1
ATOM 1607 C CA . ASN A 1 221 ? -16.794 -9.320 5.503 1.00 96.00 221 ASN A CA 1
ATOM 1608 C C . ASN A 1 221 ? -16.485 -8.097 4.631 1.00 96.00 221 ASN A C 1
ATOM 1610 O O . ASN A 1 221 ? -15.661 -8.207 3.717 1.00 96.00 221 ASN A O 1
ATOM 1614 N N . ASP A 1 222 ? -17.069 -6.942 4.952 1.00 97.31 222 ASP A N 1
ATOM 1615 C CA . ASP A 1 222 ? -16.769 -5.667 4.306 1.00 97.31 222 ASP A CA 1
ATOM 1616 C C . ASP A 1 222 ? -16.684 -4.513 5.329 1.00 97.31 222 ASP A C 1
ATOM 1618 O O . ASP A 1 222 ? -17.705 -3.953 5.729 1.00 97.31 222 ASP A O 1
ATOM 1622 N N . PRO A 1 223 ? -15.468 -4.107 5.745 1.00 97.69 223 PRO A N 1
ATOM 1623 C CA . PRO A 1 223 ? -15.282 -3.030 6.717 1.00 97.69 223 PRO A CA 1
ATOM 1624 C C . PRO A 1 223 ? -15.563 -1.637 6.132 1.00 97.69 223 PRO A C 1
ATOM 1626 O O . PRO A 1 223 ? -15.438 -0.635 6.839 1.00 97.69 223 PRO A O 1
ATOM 1629 N N . TYR A 1 224 ? -15.920 -1.543 4.848 1.00 97.44 224 TYR A N 1
ATOM 1630 C CA . TYR A 1 224 ? -16.326 -0.300 4.200 1.00 97.44 224 TYR A CA 1
ATOM 1631 C C . TYR A 1 224 ? -17.850 -0.165 4.053 1.00 97.44 224 TYR A C 1
ATOM 1633 O O . TYR A 1 224 ? -18.308 0.933 3.721 1.00 97.44 224 TYR A O 1
ATOM 1641 N N . ASP A 1 225 ? -18.624 -1.216 4.348 1.00 97.06 225 ASP A N 1
ATOM 1642 C CA . ASP A 1 225 ? -20.087 -1.230 4.252 1.00 97.06 225 ASP A CA 1
ATOM 1643 C C . ASP A 1 225 ? -20.728 -0.394 5.368 1.00 97.06 225 ASP A C 1
ATOM 1645 O O . ASP A 1 225 ? -20.891 -0.841 6.503 1.00 97.06 225 ASP A O 1
ATOM 1649 N N . ALA A 1 226 ? -21.108 0.843 5.044 1.00 94.56 226 ALA A N 1
ATOM 1650 C CA . ALA A 1 226 ? -21.731 1.760 5.993 1.00 94.56 226 ALA A CA 1
ATOM 1651 C C . ALA A 1 226 ? -23.078 1.251 6.539 1.00 94.56 226 ALA A C 1
ATOM 1653 O O . ALA A 1 226 ? -23.398 1.542 7.693 1.00 94.56 226 ALA A O 1
ATOM 1654 N N . ASP A 1 227 ? -23.838 0.477 5.760 1.00 96.44 227 ASP A N 1
ATOM 1655 C CA . ASP A 1 227 ? -25.146 -0.030 6.180 1.00 96.44 227 ASP A CA 1
ATOM 1656 C C . ASP A 1 227 ? -24.977 -1.108 7.258 1.00 96.44 227 ASP A C 1
ATOM 1658 O O . ASP A 1 227 ? -25.692 -1.095 8.264 1.00 96.44 227 ASP A O 1
ATOM 1662 N N . ALA A 1 228 ? -23.964 -1.972 7.132 1.00 97.62 228 ALA A N 1
ATOM 1663 C CA . ALA A 1 228 ? -23.611 -2.936 8.176 1.00 97.62 228 ALA A CA 1
ATOM 1664 C C . ALA A 1 228 ? -23.285 -2.250 9.517 1.00 97.62 228 ALA A C 1
ATOM 1666 O O . ALA A 1 228 ? -23.718 -2.710 10.579 1.00 97.62 228 ALA A O 1
ATOM 1667 N N . TYR A 1 229 ? -22.573 -1.117 9.483 1.00 98.19 229 TYR A N 1
ATOM 1668 C CA . TYR A 1 229 ? -22.314 -0.323 10.688 1.00 98.19 229 TYR A CA 1
ATOM 1669 C C . TYR A 1 229 ? -23.575 0.344 11.239 1.00 98.19 229 TYR A C 1
ATOM 1671 O O . TYR A 1 229 ? -23.713 0.396 12.457 1.00 98.19 229 TYR A O 1
ATOM 1679 N N . MET A 1 230 ? -24.494 0.824 10.395 1.00 98.12 230 MET A N 1
ATOM 1680 C CA . MET A 1 230 ? -25.764 1.408 10.851 1.00 98.12 230 MET A CA 1
ATOM 1681 C C . MET A 1 230 ? -26.642 0.377 11.565 1.00 98.12 230 MET A C 1
ATOM 1683 O O . MET A 1 230 ? -27.122 0.643 12.663 1.00 98.12 230 MET A O 1
ATOM 1687 N N . VAL A 1 231 ? -26.763 -0.835 11.015 1.00 98.06 231 VAL A N 1
ATOM 1688 C CA . VAL A 1 231 ? -27.486 -1.933 11.681 1.00 98.06 231 VAL A CA 1
ATOM 1689 C C . VAL A 1 231 ? -26.841 -2.278 13.027 1.00 98.06 231 VAL A C 1
ATOM 1691 O O . VAL A 1 231 ? -27.532 -2.539 14.013 1.00 98.06 231 VAL A O 1
ATOM 1694 N N . TYR A 1 232 ? -25.506 -2.265 13.097 1.00 97.81 232 TYR A N 1
ATOM 1695 C CA . TYR A 1 232 ? -24.797 -2.471 14.357 1.00 97.81 232 TYR A CA 1
ATOM 1696 C C . TYR A 1 232 ? -25.003 -1.310 15.342 1.00 97.81 232 TYR A C 1
ATOM 1698 O O . TYR A 1 232 ? -25.144 -1.540 16.542 1.00 97.81 232 TYR A O 1
ATOM 1706 N N . ALA A 1 233 ? -25.070 -0.075 14.847 1.00 97.62 233 ALA A N 1
ATOM 1707 C CA . ALA A 1 233 ? -25.277 1.129 15.638 1.00 97.62 233 ALA A CA 1
ATOM 1708 C C . ALA A 1 233 ? -26.654 1.193 16.294 1.00 97.62 233 ALA A C 1
ATOM 1710 O O . ALA A 1 233 ? -26.739 1.591 17.453 1.00 97.62 233 ALA A O 1
ATOM 1711 N N . ASP A 1 234 ? -27.710 0.794 15.587 1.00 97.81 234 ASP A N 1
ATOM 1712 C CA . ASP A 1 234 ? -29.063 0.715 16.149 1.00 97.81 234 ASP A CA 1
ATOM 1713 C C . ASP A 1 234 ? -29.082 -0.246 17.339 1.00 97.81 234 ASP A C 1
ATOM 1715 O O . ASP A 1 234 ? -29.508 0.108 18.437 1.00 97.81 234 ASP A O 1
ATOM 1719 N N . TRP A 1 235 ? -28.484 -1.427 17.163 1.00 97.75 235 TRP A N 1
ATOM 1720 C CA . TRP A 1 235 ? -28.356 -2.388 18.251 1.00 97.75 235 TRP A CA 1
ATOM 1721 C C . TRP A 1 235 ? -27.515 -1.849 19.421 1.00 97.75 235 TRP A C 1
ATOM 1723 O O . TRP A 1 235 ? -27.887 -2.047 20.576 1.00 97.75 235 TRP A O 1
ATOM 1733 N N . LEU A 1 236 ? -26.404 -1.153 19.152 1.00 96.81 236 LEU A N 1
ATOM 1734 C CA . LEU A 1 236 ? -25.577 -0.524 20.190 1.00 96.81 236 LEU A CA 1
ATOM 1735 C C . LEU A 1 236 ? -26.342 0.559 20.968 1.00 96.81 236 LEU A C 1
ATOM 1737 O O . LEU A 1 236 ? -26.204 0.634 22.189 1.00 96.81 236 LEU A O 1
ATOM 1741 N N . GLN A 1 237 ? -27.173 1.361 20.295 1.00 95.50 237 GLN A N 1
ATOM 1742 C CA . GLN A 1 237 ? -28.026 2.365 20.942 1.00 95.50 237 GLN A CA 1
ATOM 1743 C C . GLN A 1 237 ? -29.061 1.717 21.865 1.00 95.50 237 GLN A C 1
ATOM 1745 O O . GLN A 1 237 ? -29.238 2.193 22.986 1.00 95.50 237 GLN A O 1
ATOM 1750 N N . ASP A 1 238 ? -29.664 0.594 21.461 1.00 94.88 238 ASP A N 1
ATOM 1751 C CA . ASP A 1 238 ? -30.569 -0.181 22.324 1.00 94.88 238 ASP A CA 1
ATOM 1752 C C . ASP A 1 238 ? -29.867 -0.700 23.591 1.00 94.88 238 ASP A C 1
ATOM 1754 O O . ASP A 1 238 ? -30.504 -0.895 24.626 1.00 94.88 238 ASP A O 1
ATOM 1758 N N . GLN A 1 239 ? -28.547 -0.919 23.529 1.00 95.12 239 GLN A N 1
ATOM 1759 C CA . GLN A 1 239 ? -27.730 -1.289 24.691 1.00 95.12 239 GLN A CA 1
ATOM 1760 C C . GLN A 1 239 ? -27.246 -0.077 25.508 1.00 95.12 239 GLN A C 1
ATOM 1762 O O . GLN A 1 239 ? -26.555 -0.253 26.512 1.00 95.12 239 GLN A O 1
ATOM 1767 N N . GLY A 1 240 ? -27.573 1.149 25.091 1.00 93.62 240 GLY A N 1
ATOM 1768 C CA . GLY A 1 240 ? -27.086 2.381 25.712 1.00 93.62 240 GLY A CA 1
ATOM 1769 C C . GLY A 1 240 ? -25.600 2.663 25.463 1.00 93.62 240 GLY A C 1
ATOM 1770 O O . GLY A 1 240 ? -24.993 3.429 26.212 1.00 93.62 240 GLY A O 1
ATOM 1771 N N . ASP A 1 241 ? -24.993 2.046 24.445 1.00 95.81 241 ASP A N 1
ATOM 1772 C CA . ASP A 1 241 ? -23.589 2.264 24.108 1.00 95.81 241 ASP A CA 1
ATOM 1773 C C . ASP A 1 241 ? -23.427 3.576 23.300 1.00 95.81 241 ASP A C 1
ATOM 1775 O O . ASP A 1 241 ? -24.015 3.713 22.217 1.00 95.81 241 ASP A O 1
ATOM 1779 N N . PRO A 1 242 ? -22.609 4.547 23.770 1.00 96.00 242 PRO A N 1
ATOM 1780 C CA . PRO A 1 242 ? -22.423 5.838 23.096 1.00 96.00 242 PRO A CA 1
ATOM 1781 C C . PRO A 1 242 ? -21.825 5.708 21.688 1.00 96.00 242 PRO A C 1
ATOM 1783 O O . PRO A 1 242 ? -21.906 6.635 20.881 1.00 96.00 242 PRO A O 1
ATOM 1786 N N . ARG A 1 243 ? -21.225 4.562 21.353 1.00 97.38 243 ARG A N 1
ATOM 1787 C CA . ARG A 1 243 ? -20.715 4.285 20.013 1.00 97.38 243 ARG A CA 1
ATOM 1788 C C . ARG A 1 243 ? -21.820 4.245 18.974 1.00 97.38 243 ARG A C 1
ATOM 1790 O O . ARG A 1 243 ? -21.581 4.710 17.867 1.00 97.38 243 ARG A O 1
ATOM 1797 N N . GLY A 1 244 ? -23.010 3.752 19.309 1.00 97.50 244 GLY A N 1
ATOM 1798 C CA . GLY A 1 244 ? -24.124 3.732 18.362 1.00 97.50 244 GLY A CA 1
ATOM 1799 C C . GLY A 1 244 ? -24.518 5.145 17.906 1.00 97.50 244 GLY A C 1
ATOM 1800 O O . GLY A 1 244 ? -24.623 5.401 16.706 1.00 97.50 244 GLY A O 1
ATOM 1801 N N . GLU A 1 245 ? -24.589 6.102 18.840 1.00 97.62 245 GLU A N 1
ATOM 1802 C CA . GLU A 1 245 ? -24.787 7.526 18.518 1.00 97.62 245 GLU A CA 1
ATOM 1803 C C . GLU A 1 245 ? -23.630 8.070 17.662 1.00 97.62 245 GLU A C 1
ATOM 1805 O O . GLU A 1 245 ? -23.858 8.781 16.680 1.00 97.62 245 GLU A O 1
ATOM 1810 N N . LEU A 1 246 ? -22.380 7.702 17.975 1.00 98.31 246 LEU A N 1
ATOM 1811 C CA . LEU A 1 246 ? -21.220 8.129 17.190 1.00 98.31 246 LEU A CA 1
ATOM 1812 C C . LEU A 1 246 ? -21.306 7.666 15.729 1.00 98.31 246 LEU A C 1
ATOM 1814 O O . LEU A 1 246 ? -21.026 8.462 14.828 1.00 98.31 246 LEU A O 1
ATOM 1818 N N . VAL A 1 247 ? -21.701 6.411 15.486 1.00 98.19 247 VAL A N 1
ATOM 1819 C CA . VAL A 1 247 ? -21.908 5.891 14.126 1.00 98.19 247 VAL A CA 1
ATOM 1820 C C . VAL A 1 247 ? -22.969 6.720 13.405 1.00 98.19 247 VAL A C 1
ATOM 1822 O O . VAL A 1 247 ? -22.701 7.221 12.314 1.00 98.19 247 VAL A O 1
ATOM 1825 N N . ALA A 1 248 ? -24.133 6.930 14.028 1.00 97.69 248 ALA A N 1
ATOM 1826 C CA . ALA A 1 248 ? -25.237 7.681 13.433 1.00 97.69 248 ALA A CA 1
ATOM 1827 C C . ALA A 1 248 ? -24.843 9.133 13.097 1.00 97.69 248 ALA A C 1
ATOM 1829 O O . ALA A 1 248 ? -25.142 9.636 12.010 1.00 97.69 248 ALA A O 1
ATOM 1830 N N . LEU A 1 249 ? -24.106 9.807 13.990 1.00 98.19 249 LEU A N 1
ATOM 1831 C CA . LEU A 1 249 ? -23.597 11.161 13.754 1.00 98.19 249 LEU A CA 1
ATOM 1832 C C . LEU A 1 249 ? -22.603 11.209 12.587 1.00 98.19 249 LEU A C 1
ATOM 1834 O O . LEU A 1 249 ? -22.647 12.146 11.784 1.00 98.19 249 LEU A O 1
ATOM 1838 N N . GLN A 1 250 ? -21.709 10.223 12.479 1.00 97.19 250 GLN A N 1
ATOM 1839 C CA . GLN A 1 250 ? -20.741 10.151 11.384 1.00 97.19 250 GLN A CA 1
ATOM 1840 C C . GLN A 1 250 ? -21.415 9.829 10.044 1.00 97.19 250 GLN A C 1
ATOM 1842 O O . GLN A 1 250 ? -21.133 10.516 9.061 1.00 97.19 250 GLN A O 1
ATOM 1847 N N . ALA A 1 251 ? -22.352 8.876 10.014 1.00 95.88 251 ALA A N 1
ATOM 1848 C CA . ALA A 1 251 ? -23.146 8.547 8.830 1.00 95.88 251 ALA A CA 1
ATOM 1849 C C . ALA A 1 251 ? -23.995 9.740 8.355 1.00 95.88 251 ALA A C 1
ATOM 1851 O O . ALA A 1 251 ? -24.074 10.023 7.162 1.00 95.88 251 ALA A O 1
ATOM 1852 N N . GLY A 1 252 ? -24.555 10.516 9.290 1.00 95.31 252 GLY A N 1
ATOM 1853 C CA . GLY A 1 252 ? -25.298 11.747 9.004 1.00 95.31 252 GLY A CA 1
ATOM 1854 C C . GLY A 1 252 ? -24.434 12.967 8.647 1.00 95.31 252 GLY A C 1
ATOM 1855 O O . GLY A 1 252 ? -24.962 14.081 8.554 1.00 95.31 252 GLY A O 1
ATOM 1856 N N . GLY A 1 253 ? -23.111 12.810 8.512 1.00 96.00 253 GLY A N 1
ATOM 1857 C CA . GLY A 1 253 ? -22.181 13.894 8.178 1.00 96.00 253 GLY A CA 1
ATOM 1858 C C . GLY A 1 253 ? -22.039 14.971 9.264 1.00 96.00 253 GLY A C 1
ATOM 1859 O O . GLY A 1 253 ? -21.542 16.068 8.996 1.00 96.00 253 GLY A O 1
ATOM 1860 N N . LYS A 1 254 ? -22.460 14.698 10.505 1.00 96.81 254 LYS A N 1
ATOM 1861 C CA . LYS A 1 254 ? -22.484 15.655 11.624 1.00 96.81 254 LYS A CA 1
ATOM 1862 C C . LYS A 1 254 ? -21.125 15.746 12.327 1.00 96.81 254 LYS A C 1
ATOM 1864 O O . LYS A 1 254 ? -21.028 15.553 13.537 1.00 96.81 254 LYS A O 1
ATOM 1869 N N . LYS A 1 255 ? -20.068 16.089 11.579 1.00 94.38 255 LYS A N 1
ATOM 1870 C CA . LYS A 1 255 ? -18.671 16.110 12.069 1.00 94.38 255 LYS A CA 1
ATOM 1871 C C . LYS A 1 255 ? -18.473 16.847 13.411 1.00 94.38 255 LYS A C 1
ATOM 1873 O O . LYS A 1 255 ? -17.825 16.272 14.283 1.00 94.38 255 LYS A O 1
ATOM 1878 N N . PRO A 1 256 ? -19.036 18.056 13.645 1.00 97.25 256 PRO A N 1
ATOM 1879 C CA . PRO A 1 256 ? -18.843 18.754 14.920 1.00 97.25 256 PRO A CA 1
ATOM 1880 C C . PRO A 1 256 ? -19.489 18.033 16.109 1.00 97.25 256 PRO A C 1
ATOM 1882 O O . PRO A 1 256 ? -18.911 17.986 17.191 1.00 97.25 256 PRO A O 1
ATOM 1885 N N . ALA A 1 257 ? -20.673 17.448 15.905 1.00 97.94 257 ALA A N 1
ATOM 1886 C CA . ALA A 1 257 ? -21.373 16.694 16.941 1.00 97.94 257 ALA A CA 1
ATOM 1887 C C . ALA A 1 257 ? -20.652 15.375 17.244 1.00 97.94 257 ALA A C 1
ATOM 1889 O O . ALA A 1 257 ? -20.437 15.062 18.410 1.00 97.94 257 ALA A O 1
ATOM 1890 N N . ALA A 1 258 ? -20.197 14.658 16.210 1.00 97.44 258 ALA A N 1
ATOM 1891 C CA . ALA A 1 258 ? -19.399 13.443 16.368 1.00 97.44 258 ALA A CA 1
ATOM 1892 C C . ALA A 1 258 ? -18.106 13.713 17.155 1.00 97.44 258 ALA A C 1
ATOM 1894 O O . ALA A 1 258 ? -17.790 12.982 18.089 1.00 97.44 258 ALA A O 1
ATOM 1895 N N . LYS A 1 259 ? -17.393 14.804 16.833 1.00 96.50 259 LYS A N 1
ATOM 1896 C CA . LYS A 1 259 ? -16.204 15.220 17.587 1.00 96.50 259 LYS A CA 1
ATOM 1897 C C . LYS A 1 259 ? -16.538 15.534 19.046 1.00 96.50 259 LYS A C 1
ATOM 1899 O O . LYS A 1 259 ? -15.870 15.034 19.939 1.00 96.50 259 LYS A O 1
ATOM 1904 N N . LYS A 1 260 ? -17.600 16.305 19.294 1.00 97.88 260 LYS A N 1
ATOM 1905 C CA . LYS A 1 260 ? -18.042 16.621 20.659 1.00 97.88 260 LYS A CA 1
ATOM 1906 C C . LYS A 1 260 ? -18.381 15.359 21.460 1.00 97.88 260 LYS A C 1
ATOM 1908 O O . LYS A 1 260 ? -18.093 15.314 22.651 1.00 97.88 260 LYS A O 1
ATOM 1913 N N . LEU A 1 261 ? -18.987 14.353 20.827 1.00 97.56 261 LEU A N 1
ATOM 1914 C CA . LEU A 1 261 ? -19.307 13.079 21.469 1.00 97.56 261 LEU A CA 1
ATOM 1915 C C . LEU A 1 261 ? -18.041 12.272 21.795 1.00 97.56 261 LEU A C 1
ATOM 1917 O O . LEU A 1 261 ? -17.924 11.774 22.912 1.00 97.56 261 LEU A O 1
ATOM 1921 N N . LEU A 1 262 ? -17.082 12.198 20.863 1.00 96.19 262 LEU A N 1
ATOM 1922 C CA . LEU A 1 262 ? -15.766 11.595 21.103 1.00 96.19 262 LEU A CA 1
ATOM 1923 C C . LEU A 1 262 ? -15.058 12.259 22.288 1.00 96.19 262 LEU A C 1
ATOM 1925 O O . LEU A 1 262 ? -14.647 11.562 23.209 1.00 96.19 262 LEU A O 1
ATOM 1929 N N . ASP A 1 263 ? -14.983 13.593 22.296 1.00 95.81 263 ASP A N 1
ATOM 1930 C CA . ASP A 1 263 ? -14.321 14.360 23.355 1.00 95.81 263 ASP A CA 1
ATOM 1931 C C . ASP A 1 263 ? -15.037 14.165 24.711 1.00 95.81 263 ASP A C 1
ATOM 1933 O O . ASP A 1 263 ? -14.394 13.987 25.744 1.00 95.81 263 ASP A O 1
ATOM 1937 N N . LYS A 1 264 ? -16.379 14.135 24.716 1.00 97.06 264 LYS A N 1
ATOM 1938 C CA . LYS A 1 264 ? -17.200 13.899 25.920 1.00 97.06 264 LYS A CA 1
ATOM 1939 C C . LYS A 1 264 ? -16.993 12.501 26.513 1.00 97.06 264 LYS A C 1
ATOM 1941 O O . LYS A 1 264 ? -17.078 12.341 27.726 1.00 97.06 264 LYS A O 1
ATOM 1946 N N . HIS A 1 265 ? -16.758 11.501 25.669 1.00 96.25 265 HIS A N 1
ATOM 1947 C CA . HIS A 1 265 ? -16.607 10.097 26.057 1.00 96.25 265 HIS A CA 1
ATOM 1948 C C . HIS A 1 265 ? -15.183 9.584 25.779 1.00 96.25 265 HIS A C 1
ATOM 1950 O O . HIS A 1 265 ? -14.998 8.412 25.446 1.00 96.25 265 HIS A O 1
ATOM 1956 N N . ALA A 1 266 ? -14.172 10.449 25.916 1.00 95.06 266 ALA A N 1
ATOM 1957 C CA . ALA A 1 266 ? -12.789 10.133 25.561 1.00 95.06 266 ALA A CA 1
ATOM 1958 C C . ALA A 1 266 ? -12.244 8.909 26.319 1.00 95.06 266 ALA A C 1
ATOM 1960 O O . ALA A 1 266 ? -11.600 8.056 25.713 1.00 95.06 266 ALA A O 1
ATOM 1961 N N . ASP A 1 267 ? -12.576 8.753 27.603 1.00 94.75 267 ASP A N 1
ATOM 1962 C CA . ASP A 1 267 ? -12.166 7.583 28.396 1.00 94.75 267 ASP A CA 1
ATOM 1963 C C . ASP A 1 267 ? -12.717 6.260 27.835 1.00 94.75 267 ASP A C 1
ATOM 1965 O O . ASP A 1 267 ? -12.035 5.242 27.891 1.00 94.75 267 ASP A O 1
ATOM 1969 N N . TYR A 1 268 ? -13.924 6.276 27.257 1.00 95.31 268 TYR A N 1
ATOM 1970 C CA . TYR A 1 268 ? -14.547 5.106 26.625 1.00 95.31 268 TYR A CA 1
ATOM 1971 C C . TYR A 1 268 ? -13.998 4.854 25.211 1.00 95.31 268 TYR A C 1
ATOM 1973 O O . TYR A 1 268 ? -13.770 3.713 24.812 1.00 95.31 268 TYR A O 1
ATOM 1981 N N . PHE A 1 269 ? -13.804 5.911 24.418 1.00 96.56 269 PHE A N 1
ATOM 1982 C CA . PHE A 1 269 ? -13.401 5.776 23.016 1.00 96.56 269 PHE A CA 1
ATOM 1983 C C . PHE A 1 269 ? -11.897 5.597 22.824 1.00 96.56 269 PHE A C 1
ATOM 1985 O O . PHE A 1 269 ? -11.489 4.924 21.875 1.00 96.56 269 PHE A O 1
ATOM 1992 N N . LEU A 1 270 ? -11.083 6.183 23.692 1.00 95.00 270 LEU A N 1
ATOM 1993 C CA . LEU A 1 270 ? -9.630 6.185 23.579 1.00 95.00 270 LEU A CA 1
ATOM 1994 C C . LEU A 1 270 ? -8.985 5.477 24.766 1.00 95.00 270 LEU A C 1
ATOM 1996 O O . LEU A 1 270 ? -8.097 4.654 24.559 1.00 95.00 270 LEU A O 1
ATOM 2000 N N . GLY A 1 271 ? -9.412 5.784 25.993 1.00 94.06 271 GLY A N 1
ATOM 2001 C CA . GLY A 1 271 ? -8.796 5.234 27.199 1.00 94.06 271 GLY A CA 1
ATOM 2002 C C . GLY A 1 271 ? -7.263 5.397 27.160 1.00 94.06 271 GLY A C 1
ATOM 2003 O O . GLY A 1 271 ? -6.789 6.523 27.000 1.00 94.06 271 GLY A O 1
ATOM 2004 N N . PRO A 1 272 ? -6.469 4.308 27.226 1.00 92.06 272 PRO A N 1
ATOM 2005 C CA . PRO A 1 272 ? -5.006 4.369 27.112 1.00 92.06 272 PRO A CA 1
ATOM 2006 C C . PRO A 1 272 ? -4.494 4.967 25.792 1.00 92.06 272 PRO A C 1
ATOM 2008 O O . PRO A 1 272 ? -3.391 5.493 25.737 1.00 92.06 272 PRO A O 1
ATOM 2011 N N . LEU A 1 273 ? -5.289 4.914 24.720 1.00 94.44 273 LEU A N 1
ATOM 2012 C CA . LEU A 1 273 ? -4.917 5.445 23.406 1.00 94.44 273 LEU A CA 1
ATOM 2013 C C . LEU A 1 273 ? -4.947 6.976 23.349 1.00 94.44 273 LEU A C 1
ATOM 2015 O O . LEU A 1 273 ? -4.504 7.549 22.355 1.00 94.44 273 LEU A O 1
ATOM 2019 N N . ALA A 1 274 ? -5.473 7.658 24.373 1.00 93.75 274 ALA A N 1
ATOM 2020 C CA . ALA A 1 274 ? -5.631 9.111 24.360 1.00 93.75 274 ALA A CA 1
ATOM 2021 C C . ALA A 1 274 ? -4.298 9.855 24.157 1.00 93.75 274 ALA A C 1
ATOM 2023 O O . ALA A 1 274 ? -4.284 10.910 23.520 1.00 93.75 274 ALA A O 1
ATOM 2024 N N . GLU A 1 275 ? -3.189 9.288 24.636 1.00 90.69 275 GLU A N 1
ATOM 2025 C CA . GLU A 1 275 ? -1.840 9.853 24.498 1.00 90.69 275 GLU A CA 1
ATOM 2026 C C . GLU A 1 275 ? -1.209 9.601 23.118 1.00 90.69 275 GLU A C 1
ATOM 2028 O O . GLU A 1 275 ? -0.254 10.282 22.749 1.00 90.69 275 GLU A O 1
ATOM 2033 N N . HIS A 1 276 ? -1.776 8.678 22.336 1.00 92.25 276 HIS A N 1
ATOM 2034 C CA . HIS A 1 276 ? -1.243 8.193 21.059 1.00 92.25 276 HIS A CA 1
ATOM 2035 C C . HIS A 1 276 ? -2.053 8.673 19.848 1.00 92.25 276 HIS A C 1
ATOM 2037 O O . HIS A 1 276 ? -1.990 8.087 18.775 1.00 92.25 276 HIS A O 1
ATOM 2043 N N . GLN A 1 277 ? -2.848 9.736 20.002 1.00 93.50 277 GLN A N 1
ATOM 2044 C CA . GLN A 1 277 ? -3.678 10.273 18.914 1.00 93.50 277 GLN A CA 1
ATOM 2045 C C . GLN A 1 277 ? -2.862 10.925 17.786 1.00 93.50 277 GLN A C 1
ATOM 2047 O O . GLN A 1 277 ? -3.396 11.148 16.699 1.00 93.50 277 GLN A O 1
ATOM 2052 N N . LYS A 1 278 ? -1.588 11.238 18.035 1.00 92.06 278 LYS A N 1
ATOM 2053 C CA . LYS A 1 278 ? -0.653 11.850 17.087 1.00 92.06 278 LYS A CA 1
ATOM 2054 C C . LYS A 1 278 ? 0.499 10.900 16.781 1.00 92.06 278 LYS A C 1
ATOM 2056 O O . LYS A 1 278 ? 0.877 10.102 17.632 1.00 92.06 278 LYS A O 1
ATOM 2061 N N . CYS A 1 279 ? 1.028 11.010 15.567 1.00 88.19 279 CYS A N 1
ATOM 2062 C CA . CYS A 1 279 ? 2.233 10.306 15.136 1.00 88.19 279 CYS A CA 1
ATOM 2063 C C . CYS A 1 279 ? 3.482 10.834 15.865 1.00 88.19 279 CYS A C 1
ATOM 2065 O O . CYS A 1 279 ? 3.513 12.005 16.244 1.00 88.19 279 CYS A O 1
ATOM 2067 N N . TYR A 1 280 ? 4.508 9.992 16.013 1.00 84.31 280 TYR A N 1
ATOM 2068 C CA . TYR A 1 280 ? 5.768 10.305 16.706 1.00 84.31 280 TYR A CA 1
ATOM 2069 C C . TYR A 1 280 ? 6.920 10.618 15.741 1.00 84.31 280 TYR A C 1
ATOM 2071 O O . TYR A 1 280 ? 8.082 10.397 16.054 1.00 84.31 280 TYR A O 1
ATOM 2079 N N . ASP A 1 281 ? 6.604 11.120 14.552 1.00 80.25 281 ASP A N 1
ATOM 2080 C CA . ASP A 1 281 ? 7.560 11.433 13.481 1.00 80.25 281 ASP A CA 1
ATOM 2081 C C . ASP A 1 281 ? 7.710 12.948 13.247 1.00 80.25 281 ASP A C 1
ATOM 2083 O O . ASP A 1 281 ? 8.098 13.384 12.170 1.00 80.25 281 ASP A O 1
ATOM 2087 N N . GLY A 1 282 ? 7.290 13.780 14.207 1.00 77.50 282 GLY A N 1
ATOM 2088 C CA . GLY A 1 282 ? 7.331 15.244 14.087 1.00 77.50 282 GLY A CA 1
ATOM 2089 C C . GLY A 1 282 ? 6.344 15.849 13.075 1.00 77.50 282 GLY A C 1
ATOM 2090 O O . GLY A 1 282 ? 6.159 17.064 13.055 1.00 77.50 282 GLY A O 1
ATOM 2091 N N . SER A 1 283 ? 5.632 15.038 12.284 1.00 82.56 283 SER A N 1
ATOM 2092 C CA . SER A 1 283 ? 4.738 15.528 11.221 1.00 82.56 283 SER A CA 1
ATOM 2093 C C . SER A 1 283 ? 3.450 16.188 11.731 1.00 82.56 283 SER A C 1
ATOM 2095 O O . SER A 1 283 ? 2.725 16.830 10.968 1.00 82.56 283 SER A O 1
ATOM 2097 N N . GLY A 1 284 ? 3.093 15.974 13.003 1.00 84.25 284 GLY A N 1
ATOM 2098 C CA . GLY A 1 284 ? 1.828 16.428 13.595 1.00 84.25 284 GLY A CA 1
ATOM 2099 C C . GLY A 1 284 ? 0.571 15.724 13.054 1.00 84.25 284 GLY A C 1
ATOM 2100 O O . GLY A 1 284 ? -0.551 16.067 13.465 1.00 84.25 284 GLY A O 1
ATOM 2101 N N . LYS A 1 285 ? 0.734 14.738 12.157 1.00 89.12 285 LYS A N 1
ATOM 2102 C CA . LYS A 1 285 ? -0.356 13.940 11.579 1.00 89.12 285 LYS A CA 1
ATOM 2103 C C . LYS A 1 285 ? -1.085 13.140 12.664 1.00 89.12 285 LYS A C 1
ATOM 2105 O O . LYS A 1 285 ? -0.496 12.691 13.650 1.00 89.12 285 LYS A O 1
ATOM 2110 N N . ASP A 1 286 ? -2.391 12.962 12.479 1.00 94.00 286 ASP A N 1
ATOM 2111 C CA . ASP A 1 286 ? -3.197 12.095 13.342 1.00 94.00 286 ASP A CA 1
ATOM 2112 C C . ASP A 1 286 ? -2.809 10.627 13.133 1.00 94.00 286 ASP A C 1
ATOM 2114 O O . ASP A 1 286 ? -2.697 10.162 12.000 1.00 94.00 286 ASP A O 1
ATOM 2118 N N . ALA A 1 287 ? -2.647 9.889 14.231 1.00 95.25 287 ALA A N 1
ATOM 2119 C CA . ALA A 1 287 ? -2.429 8.446 14.187 1.00 95.25 287 ALA A CA 1
ATOM 2120 C C . ALA A 1 287 ? -3.736 7.689 13.900 1.00 95.25 287 ALA A C 1
ATOM 2122 O O . ALA A 1 287 ? -3.718 6.613 13.306 1.00 95.25 287 ALA A O 1
ATOM 2123 N N . PHE A 1 288 ? -4.886 8.240 14.307 1.00 97.69 288 PHE A N 1
ATOM 2124 C CA . PHE A 1 288 ? -6.185 7.571 14.213 1.00 97.69 288 PHE A CA 1
ATOM 2125 C C . PHE A 1 288 ? -7.119 8.280 13.239 1.00 97.69 288 PHE A C 1
ATOM 2127 O O . PHE A 1 288 ? -7.509 9.428 13.452 1.00 97.69 288 PHE A O 1
ATOM 2134 N N . THR A 1 289 ? -7.582 7.556 12.223 1.00 98.00 289 THR A N 1
ATOM 2135 C CA . THR A 1 289 ? -8.705 8.005 11.394 1.00 98.00 289 THR A CA 1
ATOM 2136 C C . THR A 1 289 ? -9.992 7.363 11.887 1.00 98.00 289 THR A C 1
ATOM 2138 O O . THR A 1 289 ? -10.184 6.150 11.783 1.00 98.00 289 THR A O 1
ATOM 2141 N N . TRP A 1 290 ? -10.900 8.192 12.399 1.00 97.75 290 TRP A N 1
ATOM 2142 C CA . TRP A 1 290 ? -12.203 7.753 12.886 1.00 97.75 290 TRP A CA 1
ATOM 2143 C C . TRP A 1 290 ? -13.233 7.676 11.761 1.00 97.75 290 TRP A C 1
ATOM 2145 O O . TRP A 1 290 ? -13.472 8.661 11.060 1.00 97.75 290 TRP A O 1
ATOM 2155 N N . LYS A 1 291 ? -13.894 6.525 11.632 1.00 97.38 291 LYS A N 1
ATOM 2156 C CA . LYS A 1 291 ? -15.009 6.315 10.705 1.00 97.38 291 LYS A CA 1
ATOM 2157 C C . LYS A 1 291 ? -15.937 5.229 11.240 1.00 97.38 291 LYS A C 1
ATOM 2159 O O . LYS A 1 291 ? -15.485 4.272 11.862 1.00 97.38 291 LYS A O 1
ATOM 2164 N N . ASN A 1 292 ? -17.232 5.386 10.983 1.00 96.62 292 ASN A N 1
ATOM 2165 C CA . ASN A 1 292 ? -18.281 4.462 11.402 1.00 96.62 292 ASN A CA 1
ATOM 2166 C C . ASN A 1 292 ? -18.203 4.080 12.892 1.00 96.62 292 ASN A C 1
ATOM 2168 O O . ASN A 1 292 ? -18.404 2.927 13.241 1.00 96.62 292 ASN A O 1
ATOM 2172 N N . GLY A 1 293 ? -17.873 5.023 13.777 1.00 96.81 293 GLY A N 1
ATOM 2173 C CA . GLY A 1 293 ? -17.786 4.812 15.224 1.00 96.81 293 GLY A CA 1
ATOM 2174 C C . GLY A 1 293 ? -16.528 4.093 15.724 1.00 96.81 293 GLY A C 1
ATOM 2175 O O . GLY A 1 293 ? -16.425 3.835 16.923 1.00 96.81 293 GLY A O 1
ATOM 2176 N N . PHE A 1 294 ? -15.565 3.783 14.853 1.00 98.31 294 PHE A N 1
ATOM 2177 C CA . PHE A 1 294 ? -14.323 3.078 15.192 1.00 98.31 294 PHE A CA 1
ATOM 2178 C C . PHE A 1 294 ? -13.095 3.810 14.645 1.00 98.31 294 PHE A C 1
ATOM 2180 O O . PHE A 1 294 ? -13.198 4.692 13.789 1.00 98.31 294 PHE A O 1
ATOM 2187 N N . ILE A 1 295 ? -11.921 3.419 15.133 1.00 98.56 295 ILE A N 1
ATOM 2188 C CA . ILE A 1 295 ? -10.641 3.737 14.506 1.00 98.56 295 ILE A CA 1
ATOM 2189 C C . ILE A 1 295 ? -10.526 2.822 13.285 1.00 98.56 295 ILE A C 1
ATOM 2191 O O . ILE A 1 295 ? -10.274 1.625 13.400 1.00 98.56 295 ILE A O 1
ATOM 2195 N N . HIS A 1 296 ? -10.802 3.390 12.116 1.00 98.56 296 HIS A N 1
ATOM 2196 C CA . HIS A 1 296 ? -10.887 2.664 10.851 1.00 98.56 296 HIS A CA 1
ATOM 2197 C C . HIS A 1 296 ? -9.522 2.539 10.170 1.00 98.56 296 HIS A C 1
ATOM 2199 O O . HIS A 1 296 ? -9.235 1.505 9.568 1.00 98.56 296 HIS A O 1
ATOM 2205 N N . ALA A 1 297 ? -8.677 3.565 10.312 1.00 98.56 297 ALA A N 1
ATOM 2206 C CA . ALA A 1 297 ? -7.287 3.527 9.877 1.00 98.56 297 ALA A CA 1
ATOM 2207 C C . ALA A 1 297 ? -6.341 3.932 11.009 1.00 98.56 297 ALA A C 1
ATOM 2209 O O . ALA A 1 297 ? -6.655 4.831 11.797 1.00 98.56 297 ALA A O 1
ATOM 2210 N N . LEU A 1 298 ? -5.185 3.277 11.042 1.00 97.81 298 LEU A N 1
ATOM 2211 C CA . LEU A 1 298 ? -4.092 3.540 11.965 1.00 97.81 298 LEU A CA 1
ATOM 2212 C C . LEU A 1 298 ? -2.832 3.884 11.169 1.00 97.81 298 LEU A C 1
ATOM 2214 O O . LEU A 1 298 ? -2.411 3.103 10.317 1.00 97.81 298 LEU A O 1
ATOM 2218 N N . ARG A 1 299 ? -2.217 5.024 11.484 1.00 95.25 299 ARG A N 1
ATOM 2219 C CA . ARG A 1 299 ? -0.855 5.367 11.073 1.00 95.25 299 ARG A CA 1
ATOM 2220 C C . ARG A 1 299 ? 0.046 5.309 12.299 1.00 95.25 299 ARG A C 1
ATOM 2222 O O . ARG A 1 299 ? -0.088 6.130 13.201 1.00 95.25 299 ARG A O 1
ATOM 2229 N N . LEU A 1 300 ? 0.930 4.320 12.338 1.00 90.75 300 LEU A N 1
ATOM 2230 C CA . LEU A 1 300 ? 2.000 4.237 13.324 1.00 90.75 300 LEU A CA 1
ATOM 2231 C C . LEU A 1 300 ? 3.253 4.806 12.695 1.00 90.75 300 LEU A C 1
ATOM 2233 O O . LEU A 1 300 ? 3.706 4.295 11.672 1.00 90.75 300 LEU A O 1
ATOM 2237 N N . SER A 1 301 ? 3.811 5.840 13.308 1.00 87.06 301 SER A N 1
ATOM 2238 C CA . SER A 1 301 ? 5.127 6.284 12.901 1.00 87.06 301 SER A CA 1
ATOM 2239 C C . SER A 1 301 ? 5.952 6.874 14.016 1.00 87.06 301 SER A C 1
ATOM 2241 O O . SER A 1 301 ? 5.413 7.455 14.959 1.00 87.06 301 SER A O 1
ATOM 2243 N N . HIS A 1 302 ? 7.255 6.672 13.874 1.00 81.44 302 HIS A N 1
ATOM 2244 C CA . HIS A 1 302 ? 8.307 7.194 14.725 1.00 81.44 302 HIS A CA 1
ATOM 2245 C C . HIS A 1 302 ? 9.518 7.488 13.841 1.00 81.44 302 HIS A C 1
ATOM 2247 O O . HIS A 1 302 ? 9.890 6.652 13.015 1.00 81.44 302 HIS A O 1
ATOM 2253 N N . ASP A 1 303 ? 10.096 8.671 14.008 1.00 74.19 303 ASP A N 1
ATOM 2254 C CA . ASP A 1 303 ? 11.332 9.066 13.341 1.00 74.19 303 ASP A CA 1
ATOM 2255 C C . ASP A 1 303 ? 12.317 9.530 14.407 1.00 74.19 303 ASP A C 1
ATOM 2257 O O . ASP A 1 303 ? 12.081 10.551 15.054 1.00 74.19 303 ASP A O 1
ATOM 2261 N N . HIS A 1 304 ? 13.394 8.764 14.600 1.00 64.88 304 HIS A N 1
ATOM 2262 C CA . HIS A 1 304 ? 14.419 9.063 15.594 1.00 64.88 304 HIS A CA 1
ATOM 2263 C C . HIS A 1 304 ? 15.177 10.365 15.290 1.00 64.88 304 HIS A C 1
ATOM 2265 O O . HIS A 1 304 ? 15.561 11.080 16.215 1.00 64.88 304 HIS A O 1
ATOM 2271 N N . TYR A 1 305 ? 15.342 10.714 14.012 1.00 60.50 305 TYR A N 1
ATOM 2272 C CA . TYR A 1 305 ? 16.107 11.889 13.586 1.00 60.50 305 TYR A CA 1
ATOM 2273 C C . TYR A 1 305 ? 15.271 13.170 13.572 1.00 60.50 305 TYR A C 1
ATOM 2275 O O . TYR A 1 305 ? 15.799 14.260 13.803 1.00 60.50 305 TYR A O 1
ATOM 2283 N N . ALA A 1 306 ? 13.949 13.062 13.411 1.00 56.50 306 ALA A N 1
ATOM 2284 C CA . ALA A 1 306 ? 13.041 14.196 13.602 1.00 56.50 306 ALA A CA 1
ATOM 2285 C C . ALA A 1 306 ? 13.086 14.761 15.040 1.00 56.50 306 ALA A C 1
ATOM 2287 O O . ALA A 1 306 ? 12.688 15.906 15.278 1.00 56.50 306 ALA A O 1
ATOM 2288 N N . LEU A 1 307 ? 13.582 13.981 16.008 1.00 52.38 307 LEU A N 1
ATOM 2289 C CA . LEU A 1 307 ? 13.649 14.354 17.424 1.00 52.38 307 LEU A CA 1
ATOM 2290 C C . LEU A 1 307 ? 14.785 15.343 17.726 1.00 52.38 307 LEU A C 1
ATOM 2292 O O . LEU A 1 307 ? 14.663 16.117 18.676 1.00 52.38 307 LEU A O 1
ATOM 2296 N N . ASP A 1 308 ? 15.845 15.380 16.913 1.00 50.75 308 ASP A N 1
ATOM 2297 C CA . ASP A 1 308 ? 16.949 16.334 17.095 1.00 50.75 308 ASP A CA 1
ATOM 2298 C C . ASP A 1 308 ? 16.545 17.767 16.706 1.00 50.75 308 ASP A C 1
ATOM 2300 O O . ASP A 1 308 ? 17.024 18.737 17.302 1.00 50.75 308 ASP A O 1
ATOM 2304 N N . TYR A 1 309 ? 15.588 17.911 15.782 1.00 50.16 309 TYR A N 1
ATOM 2305 C CA . TYR A 1 309 ? 15.099 19.205 15.286 1.00 50.16 309 TYR A CA 1
ATOM 2306 C C . TYR A 1 309 ? 13.813 19.698 15.967 1.00 50.16 309 TYR A C 1
ATOM 2308 O O . TYR A 1 309 ? 13.455 20.870 15.835 1.00 50.16 309 TYR A O 1
ATOM 2316 N N . ALA A 1 310 ? 13.114 18.839 16.714 1.00 51.00 310 ALA A N 1
ATOM 2317 C CA . ALA A 1 310 ? 11.912 19.213 17.448 1.00 51.00 310 ALA A CA 1
ATOM 2318 C C . ALA A 1 310 ? 12.253 19.629 18.889 1.00 51.00 310 ALA A C 1
ATOM 2320 O O . ALA A 1 310 ? 12.626 18.805 19.721 1.00 51.00 310 ALA A O 1
ATOM 2321 N N . ASP A 1 311 ? 12.034 20.896 19.248 1.00 53.00 311 ASP A N 1
ATOM 2322 C CA . ASP A 1 311 ? 12.032 21.367 20.648 1.00 53.00 311 ASP A CA 1
ATOM 2323 C C . ASP A 1 311 ? 10.794 20.886 21.439 1.00 53.00 311 ASP A C 1
ATOM 2325 O O . ASP A 1 311 ? 10.230 21.605 22.263 1.00 53.00 311 ASP A O 1
ATOM 2329 N N . ASP A 1 312 ? 10.357 19.646 21.205 1.00 53.84 312 ASP A N 1
ATOM 2330 C CA . ASP A 1 312 ? 9.345 18.976 22.014 1.00 53.84 312 ASP A CA 1
ATOM 2331 C C . ASP A 1 312 ? 10.016 17.941 22.943 1.00 53.84 312 ASP A C 1
ATOM 2333 O O . ASP A 1 312 ? 10.506 16.903 22.483 1.00 53.84 312 ASP A O 1
ATOM 2337 N N . PRO A 1 313 ? 10.006 18.168 24.270 1.00 53.19 313 PRO A N 1
ATOM 2338 C CA . PRO A 1 313 ? 10.566 17.246 25.256 1.00 53.19 313 PRO A CA 1
ATOM 2339 C C . PRO A 1 313 ? 9.989 15.823 25.211 1.00 53.19 313 PRO A C 1
ATOM 2341 O O . PRO A 1 313 ? 10.654 14.894 25.678 1.00 53.19 313 PRO A O 1
ATOM 2344 N N . LYS A 1 314 ? 8.764 15.639 24.685 1.00 53.06 314 LYS A N 1
ATOM 2345 C CA . LYS A 1 314 ? 8.138 14.316 24.504 1.00 53.06 314 LYS A CA 1
ATOM 2346 C C . LYS A 1 314 ? 8.765 13.519 23.364 1.00 53.06 314 LYS A C 1
ATOM 2348 O O . LYS A 1 314 ? 8.759 12.295 23.422 1.00 53.06 314 LYS A O 1
ATOM 2353 N N . HIS A 1 315 ? 9.294 14.215 22.362 1.00 55.00 315 HIS A N 1
ATOM 2354 C CA . HIS A 1 315 ? 9.904 13.629 21.178 1.00 55.00 315 HIS A CA 1
ATOM 2355 C C . HIS A 1 315 ? 11.361 13.249 21.477 1.00 55.00 315 HIS A C 1
ATOM 2357 O O . HIS A 1 315 ? 11.709 12.082 21.365 1.00 55.00 315 HIS A O 1
ATOM 2363 N N . LYS A 1 316 ? 12.163 14.154 22.054 1.00 53.38 316 LYS A N 1
ATOM 2364 C CA . LYS A 1 316 ? 13.574 13.903 22.441 1.00 53.38 316 LYS A CA 1
ATOM 2365 C C . LYS A 1 316 ? 13.809 12.743 23.433 1.00 53.38 316 LYS A C 1
ATOM 2367 O O . LYS A 1 316 ? 14.949 12.354 23.650 1.00 53.38 316 LYS A O 1
ATOM 2372 N N . ASN A 1 317 ? 12.761 12.197 24.061 1.00 56.06 317 ASN A N 1
ATOM 2373 C CA . ASN A 1 317 ? 12.847 11.125 25.065 1.00 56.06 317 ASN A CA 1
ATOM 2374 C C . ASN A 1 317 ? 11.834 9.991 24.824 1.00 56.06 317 ASN A C 1
ATOM 2376 O O . ASN A 1 317 ? 11.300 9.438 25.793 1.00 56.06 317 ASN A O 1
ATOM 2380 N N . TRP A 1 318 ? 11.529 9.661 23.565 1.00 65.75 318 TRP A N 1
ATOM 2381 C CA . TRP A 1 318 ? 10.676 8.514 23.253 1.00 65.75 318 TRP A CA 1
ATOM 2382 C C . TRP A 1 318 ? 11.201 7.238 23.936 1.00 65.75 318 TRP A C 1
ATOM 2384 O O . TRP A 1 318 ? 12.349 6.837 23.762 1.00 65.75 318 TRP A O 1
ATOM 2394 N N . LYS A 1 319 ? 10.355 6.630 24.773 1.00 65.44 319 LYS A N 1
ATOM 2395 C CA . LYS A 1 319 ? 10.605 5.353 25.472 1.00 65.44 319 LYS A CA 1
ATOM 2396 C C . LYS A 1 319 ? 9.468 4.350 25.249 1.00 65.44 319 LYS A C 1
ATOM 2398 O O . LYS A 1 319 ? 9.345 3.392 26.007 1.00 65.44 319 LYS A O 1
ATOM 2403 N N . GLY A 1 320 ? 8.574 4.644 24.303 1.00 73.06 320 GLY A N 1
ATOM 2404 C CA . GLY A 1 320 ? 7.435 3.793 23.973 1.00 73.06 320 GLY A CA 1
ATOM 2405 C C . GLY A 1 320 ? 7.806 2.752 22.922 1.00 73.06 320 GLY A C 1
ATOM 2406 O O . GLY A 1 320 ? 8.870 2.825 22.320 1.00 73.06 320 GLY A O 1
ATOM 2407 N N . SER A 1 321 ? 6.906 1.808 22.664 1.00 85.44 321 SER A N 1
ATOM 2408 C CA . SER A 1 321 ? 7.026 0.886 21.533 1.00 85.44 321 SER A CA 1
ATOM 2409 C C . SER A 1 321 ? 5.804 1.014 20.631 1.00 85.44 321 SER A C 1
ATOM 2411 O O . SER A 1 321 ? 4.656 0.970 21.091 1.00 85.44 321 SER A O 1
ATOM 2413 N N . LEU A 1 322 ? 6.032 1.147 19.321 1.00 88.19 322 LEU A N 1
ATOM 2414 C CA . LEU A 1 322 ? 4.944 1.141 18.340 1.00 88.19 322 LEU A CA 1
ATOM 2415 C C . LEU A 1 322 ? 4.172 -0.188 18.382 1.00 88.19 322 LEU A C 1
ATOM 2417 O O . LEU A 1 322 ? 2.951 -0.196 18.199 1.00 88.19 322 LEU A O 1
ATOM 2421 N N . ALA A 1 323 ? 4.850 -1.297 18.694 1.00 90.94 323 ALA A N 1
ATOM 2422 C CA . ALA A 1 323 ? 4.224 -2.602 18.875 1.00 90.94 323 ALA A CA 1
ATOM 2423 C C . ALA A 1 323 ? 3.292 -2.632 20.102 1.00 90.94 323 ALA A C 1
ATOM 2425 O O . ALA A 1 323 ? 2.190 -3.184 20.029 1.00 90.94 323 ALA A O 1
ATOM 2426 N N . GLU A 1 324 ? 3.671 -1.993 21.213 1.00 91.12 324 GLU A N 1
ATOM 2427 C CA . GLU A 1 324 ? 2.811 -1.868 22.399 1.00 91.12 324 GLU A CA 1
ATOM 2428 C C . GLU A 1 324 ? 1.561 -1.025 22.122 1.00 91.12 324 GLU A C 1
ATOM 2430 O O . GLU A 1 324 ? 0.456 -1.392 22.543 1.00 91.12 324 GLU A O 1
ATOM 2435 N N . ILE A 1 325 ? 1.713 0.072 21.375 1.00 92.88 325 ILE A N 1
ATOM 2436 C CA . ILE A 1 325 ? 0.595 0.932 20.960 1.00 92.88 325 ILE A CA 1
ATOM 2437 C C . ILE A 1 325 ? -0.352 0.157 20.055 1.00 92.88 325 ILE A C 1
ATOM 2439 O O . ILE A 1 325 ? -1.561 0.143 20.303 1.00 92.88 325 ILE A O 1
ATOM 2443 N N . LEU A 1 326 ? 0.186 -0.541 19.051 1.00 95.50 326 LEU A N 1
ATOM 2444 C CA . LEU A 1 326 ? -0.599 -1.414 18.189 1.00 95.50 326 LEU A CA 1
ATOM 2445 C C . LEU A 1 326 ? -1.353 -2.454 19.018 1.00 95.50 326 LEU A C 1
ATOM 2447 O O . LEU A 1 326 ? -2.569 -2.576 18.898 1.00 95.50 326 LEU A O 1
ATOM 2451 N N . GLY A 1 327 ? -0.657 -3.171 19.901 1.00 95.81 327 GLY A N 1
ATOM 2452 C CA . GLY A 1 327 ? -1.269 -4.182 20.757 1.00 95.81 327 GLY A CA 1
ATOM 2453 C C . GLY A 1 327 ? -2.388 -3.605 21.627 1.00 95.81 327 GLY A C 1
ATOM 2454 O O . GLY A 1 327 ? -3.435 -4.233 21.787 1.00 95.81 327 GLY A O 1
ATOM 2455 N N . THR A 1 328 ? -2.199 -2.397 22.156 1.00 95.88 328 THR A N 1
ATOM 2456 C CA . THR A 1 328 ? -3.213 -1.684 22.943 1.00 95.88 328 THR A CA 1
ATOM 2457 C C . THR A 1 328 ? -4.427 -1.330 22.094 1.00 95.88 328 THR A C 1
ATOM 2459 O O . THR A 1 328 ? -5.556 -1.570 22.524 1.00 95.88 328 THR A O 1
ATOM 2462 N N . LEU A 1 329 ? -4.219 -0.840 20.871 1.00 97.19 329 LEU A N 1
ATOM 2463 C CA . LEU A 1 329 ? -5.300 -0.505 19.950 1.00 97.19 329 LEU A CA 1
ATOM 2464 C C . LEU A 1 329 ? -6.104 -1.735 19.540 1.00 97.19 329 LEU A C 1
ATOM 2466 O O . LEU A 1 329 ? -7.331 -1.688 19.570 1.00 97.19 329 LEU A O 1
ATOM 2470 N N . LEU A 1 330 ? -5.432 -2.839 19.211 1.00 95.69 330 LEU A N 1
ATOM 2471 C CA . LEU A 1 330 ? -6.091 -4.072 18.780 1.00 95.69 330 LEU A CA 1
ATOM 2472 C C . LEU A 1 330 ? -6.936 -4.713 19.894 1.00 95.69 330 LEU A C 1
ATOM 2474 O O . LEU A 1 330 ? -7.976 -5.306 19.614 1.00 95.69 330 LEU A O 1
ATOM 2478 N N . ARG A 1 331 ? -6.547 -4.534 21.164 1.00 94.62 331 ARG A N 1
ATOM 2479 C CA . ARG A 1 331 ? -7.353 -4.950 22.327 1.00 94.62 331 ARG A CA 1
ATOM 2480 C C . ARG A 1 331 ? -8.502 -3.988 22.645 1.00 94.62 331 ARG A C 1
ATOM 2482 O O . ARG A 1 331 ? -9.475 -4.396 23.279 1.00 94.62 331 ARG A O 1
ATOM 2489 N N . HIS A 1 332 ? -8.398 -2.723 22.245 1.00 96.50 332 HIS A N 1
ATOM 2490 C CA . HIS A 1 332 ? -9.390 -1.701 22.560 1.00 96.50 332 HIS A CA 1
ATOM 2491 C C . HIS A 1 332 ? -10.636 -1.823 21.662 1.00 96.50 332 HIS A C 1
ATOM 2493 O O . HIS A 1 332 ? -10.497 -2.000 20.448 1.00 96.50 332 HIS A O 1
ATOM 2499 N N . PRO A 1 333 ? -11.868 -1.637 22.185 1.00 96.31 333 PRO A N 1
ATOM 2500 C CA . PRO A 1 333 ? -13.084 -1.718 21.372 1.00 96.31 333 PRO A CA 1
ATOM 2501 C C . PRO A 1 333 ? -13.094 -0.829 20.128 1.00 96.31 333 PRO A C 1
ATOM 2503 O O . PRO A 1 333 ? -13.634 -1.209 19.092 1.00 96.31 333 PRO A O 1
ATOM 2506 N N . SER A 1 334 ? -12.448 0.334 20.204 1.00 97.50 334 SER A N 1
ATOM 2507 C CA . SER A 1 334 ? -12.335 1.254 19.070 1.00 97.50 334 SER A CA 1
ATOM 2508 C C . SER A 1 334 ? -11.435 0.757 17.938 1.00 97.50 334 SER A C 1
ATOM 2510 O O . SER A 1 334 ? -11.646 1.197 16.817 1.00 97.50 334 SER A O 1
ATOM 2512 N N . GLY A 1 335 ? -10.486 -0.153 18.183 1.00 96.81 335 GLY A N 1
ATOM 2513 C CA . GLY A 1 335 ? -9.610 -0.719 17.146 1.00 96.81 335 GLY A CA 1
ATOM 2514 C C . GLY A 1 335 ? -10.138 -2.002 16.496 1.00 96.81 335 GLY A C 1
ATOM 2515 O O . GLY A 1 335 ? -9.512 -2.538 15.587 1.00 96.81 335 GLY A O 1
ATOM 2516 N N . ARG A 1 336 ? -11.300 -2.502 16.935 1.00 95.06 336 ARG A N 1
ATOM 2517 C CA . ARG A 1 336 ? -11.851 -3.815 16.556 1.00 95.06 336 ARG A CA 1
ATOM 2518 C C . ARG A 1 336 ? -11.960 -4.076 15.059 1.00 95.06 336 ARG A C 1
ATOM 2520 O O . ARG A 1 336 ? -11.778 -5.209 14.624 1.00 95.06 336 ARG A O 1
ATOM 2527 N N . PHE A 1 337 ? -12.334 -3.050 14.303 1.00 97.44 337 PHE A N 1
ATOM 2528 C CA . PHE A 1 337 ? -12.598 -3.149 12.869 1.00 97.44 337 PHE A CA 1
ATOM 2529 C C . PHE A 1 337 ? -11.567 -2.374 12.052 1.00 97.44 337 PHE A C 1
ATOM 2531 O O . PHE A 1 337 ? -11.913 -1.774 11.035 1.00 97.44 337 PHE A O 1
ATOM 2538 N N . LEU A 1 338 ? -10.311 -2.359 12.512 1.00 98.50 338 LEU A N 1
ATOM 2539 C CA . LEU A 1 338 ? -9.218 -1.719 11.792 1.00 98.50 338 LEU A CA 1
ATOM 2540 C C . LEU A 1 338 ? -9.142 -2.275 10.361 1.00 98.50 338 LEU A C 1
ATOM 2542 O O . LEU A 1 338 ? -8.999 -3.485 10.159 1.00 98.50 338 LEU A O 1
ATOM 2546 N N . ALA A 1 339 ? -9.277 -1.387 9.380 1.00 98.69 339 ALA A N 1
ATOM 2547 C CA . ALA A 1 339 ? -9.345 -1.729 7.962 1.00 98.69 339 ALA A CA 1
ATOM 2548 C C . ALA A 1 339 ? -8.069 -1.339 7.212 1.00 98.69 339 ALA A C 1
ATOM 2550 O O . ALA A 1 339 ? -7.706 -1.984 6.225 1.00 98.69 339 ALA A O 1
ATOM 2551 N N . GLU A 1 340 ? -7.372 -0.310 7.691 1.00 98.69 340 GLU A N 1
ATOM 2552 C CA . GLU A 1 340 ? -6.181 0.234 7.045 1.00 98.69 340 GLU A CA 1
ATOM 2553 C C . GLU A 1 340 ? -5.073 0.456 8.077 1.00 98.69 340 GLU A C 1
ATOM 2555 O O . GLU A 1 340 ? -5.303 1.032 9.142 1.00 98.69 340 GLU A O 1
ATOM 2560 N N . LEU A 1 341 ? -3.871 -0.017 7.761 1.00 97.94 341 LEU A N 1
ATOM 2561 C CA . LEU A 1 341 ? -2.690 0.128 8.602 1.00 97.94 341 LEU A CA 1
ATOM 2562 C C . LEU A 1 341 ? -1.542 0.684 7.766 1.00 97.94 341 LEU A C 1
ATOM 2564 O O . LEU A 1 341 ? -1.168 0.089 6.759 1.00 97.94 341 LEU A O 1
ATOM 2568 N N . SER A 1 342 ? -0.986 1.807 8.208 1.00 96.00 342 SER A N 1
ATOM 2569 C CA . SER A 1 342 ? 0.257 2.366 7.691 1.00 96.00 342 SER A CA 1
ATOM 2570 C C . SER A 1 342 ? 1.294 2.358 8.801 1.00 96.00 342 SER A C 1
ATOM 2572 O O . SER A 1 342 ? 1.020 2.840 9.901 1.00 96.00 342 SER A O 1
ATOM 2574 N N . ILE A 1 343 ? 2.473 1.827 8.516 1.00 91.81 343 ILE A N 1
ATOM 2575 C CA . ILE A 1 343 ? 3.616 1.841 9.423 1.00 91.81 343 ILE A CA 1
ATOM 2576 C C . ILE A 1 343 ? 4.725 2.599 8.709 1.00 91.81 343 ILE A C 1
ATOM 2578 O O . ILE A 1 343 ? 5.140 2.180 7.635 1.00 91.81 343 ILE A O 1
ATOM 2582 N N . ASN A 1 344 ? 5.175 3.709 9.280 1.00 83.88 344 ASN A N 1
ATOM 2583 C CA . ASN A 1 344 ? 6.369 4.399 8.814 1.00 83.88 344 ASN A CA 1
ATOM 2584 C C . ASN A 1 344 ? 7.351 4.512 9.968 1.00 83.88 344 ASN A C 1
ATOM 2586 O O . ASN A 1 344 ? 7.050 5.120 10.986 1.00 83.88 344 ASN A O 1
ATOM 2590 N N . TYR A 1 345 ? 8.496 3.879 9.840 1.00 70.81 345 TYR A N 1
ATOM 2591 C CA . TYR A 1 345 ? 9.434 3.734 10.932 1.00 70.81 345 TYR A CA 1
ATOM 2592 C C . TYR A 1 345 ? 10.811 4.107 10.410 1.00 70.81 345 TYR A C 1
ATOM 2594 O O . TYR A 1 345 ? 11.249 3.534 9.415 1.00 70.81 345 TYR A O 1
ATOM 2602 N N . ASN A 1 346 ? 11.476 5.048 11.078 1.00 60.75 346 ASN A N 1
ATOM 2603 C CA . ASN A 1 346 ? 12.836 5.434 10.739 1.00 60.75 346 ASN A CA 1
ATOM 2604 C C . ASN A 1 346 ? 13.751 5.308 11.963 1.00 60.75 346 ASN A C 1
ATOM 2606 O O . ASN A 1 346 ? 13.722 6.143 12.869 1.00 60.75 346 ASN A O 1
ATOM 2610 N N . ASN A 1 347 ? 14.555 4.242 11.950 1.00 55.94 347 ASN A N 1
ATOM 2611 C CA . ASN A 1 347 ? 15.783 4.091 12.729 1.00 55.94 347 ASN A CA 1
ATOM 2612 C C . ASN A 1 347 ? 15.657 4.323 14.255 1.00 55.94 347 ASN A C 1
ATOM 2614 O O . ASN A 1 347 ? 16.436 5.077 14.837 1.00 55.94 347 ASN A O 1
ATOM 2618 N N . ASP A 1 348 ? 14.699 3.676 14.933 1.00 56.66 348 ASP A N 1
ATOM 2619 C CA . ASP A 1 348 ? 14.669 3.671 16.408 1.00 56.66 348 ASP A CA 1
ATOM 2620 C C . ASP A 1 348 ? 15.934 2.970 16.938 1.00 56.66 348 ASP A C 1
ATOM 2622 O O . ASP A 1 348 ? 16.169 1.819 16.589 1.00 56.66 348 ASP A O 1
ATOM 2626 N N . PRO A 1 349 ? 16.748 3.582 17.811 1.00 51.59 349 PRO A N 1
ATOM 2627 C CA . PRO A 1 349 ? 17.959 2.945 18.332 1.00 51.59 349 PRO A CA 1
ATOM 2628 C C . PRO A 1 349 ? 17.679 1.677 19.162 1.00 51.59 349 PRO A C 1
ATOM 2630 O O . PRO A 1 349 ? 18.615 0.947 19.488 1.00 51.59 349 PRO A O 1
ATOM 2633 N N . ASN A 1 350 ? 16.418 1.415 19.529 1.00 50.16 350 ASN A N 1
ATOM 2634 C CA . ASN A 1 350 ? 16.001 0.261 20.325 1.00 50.16 350 ASN A CA 1
ATOM 2635 C C . ASN A 1 350 ? 15.391 -0.887 19.502 1.00 50.16 350 ASN A C 1
ATOM 2637 O O . ASN A 1 350 ? 15.256 -1.991 20.029 1.00 50.16 350 ASN A O 1
ATOM 2641 N N . GLU A 1 351 ? 15.030 -0.665 18.236 1.00 61.25 351 GLU A N 1
ATOM 2642 C CA . GLU A 1 351 ? 14.451 -1.682 17.347 1.00 61.25 351 GLU A CA 1
ATOM 2643 C C . GLU A 1 351 ? 15.260 -1.668 16.035 1.00 61.25 351 GLU A C 1
ATOM 2645 O O . GLU A 1 351 ? 15.618 -0.620 15.541 1.00 61.25 351 GLU A O 1
ATOM 2650 N N . SER A 1 352 ? 15.643 -2.806 15.459 1.00 68.69 352 SER A N 1
ATOM 2651 C CA . SER A 1 352 ? 16.384 -2.806 14.171 1.00 68.69 352 SER A CA 1
ATOM 2652 C C . SER A 1 352 ? 15.503 -3.181 12.981 1.00 68.69 352 SER A C 1
ATOM 2654 O O . SER A 1 352 ? 15.929 -3.075 11.833 1.00 68.69 352 SER A O 1
ATOM 2656 N N . THR A 1 353 ? 14.281 -3.651 13.257 1.00 83.44 353 THR A N 1
ATOM 2657 C CA . THR A 1 353 ? 13.296 -4.122 12.279 1.00 83.44 353 THR A CA 1
ATOM 2658 C C . THR A 1 353 ? 11.872 -3.953 12.817 1.00 83.44 353 THR A C 1
ATOM 2660 O O . THR A 1 353 ? 11.684 -3.616 13.983 1.00 83.44 353 THR A O 1
ATOM 2663 N N . LEU A 1 354 ? 10.856 -4.272 12.006 1.00 88.38 354 LEU A N 1
ATOM 2664 C CA . LEU A 1 354 ? 9.452 -4.294 12.433 1.00 88.38 354 LEU A CA 1
ATOM 2665 C C . LEU A 1 354 ? 9.010 -5.641 13.031 1.00 88.38 354 LEU A C 1
ATOM 2667 O O . LEU A 1 354 ? 7.805 -5.879 13.146 1.00 88.38 354 LEU A O 1
ATOM 2671 N N . ASP A 1 355 ? 9.932 -6.543 13.385 1.00 89.19 355 ASP A N 1
ATOM 2672 C CA . ASP A 1 355 ? 9.592 -7.912 13.800 1.00 89.19 355 ASP A CA 1
ATOM 2673 C C . ASP A 1 355 ? 8.637 -7.961 15.011 1.00 89.19 355 ASP A C 1
ATOM 2675 O O . ASP A 1 355 ? 7.751 -8.821 15.047 1.00 89.19 355 ASP A O 1
ATOM 2679 N N . ASP A 1 356 ? 8.724 -7.015 15.951 1.00 89.88 356 ASP A N 1
ATOM 2680 C CA . ASP A 1 356 ? 7.802 -6.937 17.094 1.00 89.88 356 ASP A CA 1
ATOM 2681 C C . ASP A 1 356 ? 6.383 -6.538 16.667 1.00 89.88 356 ASP A C 1
ATOM 2683 O O . ASP A 1 356 ? 5.395 -7.154 17.085 1.00 89.88 356 ASP A O 1
ATOM 2687 N N . ILE A 1 357 ? 6.262 -5.567 15.758 1.00 91.75 357 ILE A N 1
ATOM 2688 C CA . ILE A 1 357 ? 4.978 -5.177 15.159 1.00 91.75 357 ILE A CA 1
ATOM 2689 C C . ILE A 1 357 ? 4.395 -6.351 14.363 1.00 91.75 357 ILE A C 1
ATOM 2691 O O . ILE A 1 357 ? 3.217 -6.688 14.520 1.00 91.75 357 ILE A O 1
ATOM 2695 N N . ILE A 1 358 ? 5.218 -7.017 13.548 1.00 93.31 358 ILE A N 1
ATOM 2696 C CA . ILE A 1 358 ? 4.835 -8.214 12.790 1.00 93.31 358 ILE A CA 1
ATOM 2697 C C . ILE A 1 358 ? 4.368 -9.316 13.748 1.00 93.31 358 ILE A C 1
ATOM 2699 O O . ILE A 1 358 ? 3.354 -9.965 13.487 1.00 93.31 358 ILE A O 1
ATOM 2703 N N . GLY A 1 359 ? 5.050 -9.503 14.880 1.00 94.12 359 GLY A N 1
ATOM 2704 C CA . GLY A 1 359 ? 4.684 -10.454 15.926 1.00 94.12 359 GL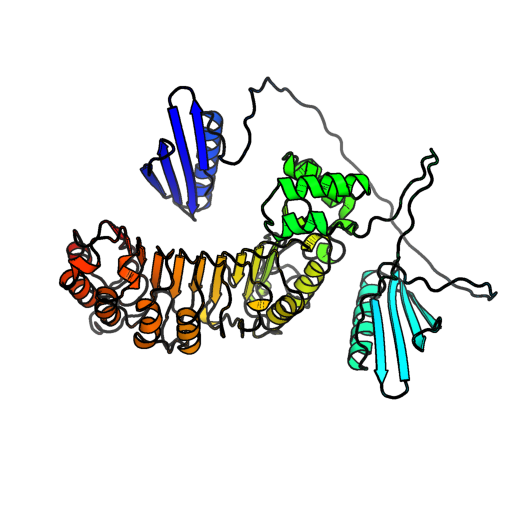Y A CA 1
ATOM 2705 C C . GLY A 1 359 ? 3.321 -10.156 16.549 1.00 94.12 359 GLY A C 1
ATOM 2706 O O . GLY A 1 359 ? 2.494 -11.063 16.690 1.00 94.12 359 GLY A O 1
ATOM 2707 N N . VAL A 1 360 ? 3.041 -8.887 16.862 1.00 95.00 360 VAL A N 1
ATOM 2708 C CA . VAL A 1 360 ? 1.729 -8.445 17.365 1.00 95.00 360 VAL A CA 1
ATOM 2709 C C . VAL A 1 360 ? 0.627 -8.730 16.343 1.00 95.00 360 VAL A C 1
ATOM 2711 O O . VAL A 1 360 ? -0.400 -9.316 16.698 1.00 95.00 360 VAL A O 1
ATOM 2714 N N . LEU A 1 361 ? 0.845 -8.377 15.073 1.00 94.75 361 LEU A N 1
ATOM 2715 C CA . LEU A 1 361 ? -0.115 -8.616 13.992 1.00 94.75 361 LEU A CA 1
ATOM 2716 C C . LEU A 1 361 ? -0.374 -10.109 13.772 1.00 94.75 361 LEU A C 1
ATOM 2718 O O . LEU A 1 361 ? -1.530 -10.531 13.705 1.00 94.75 361 LEU A O 1
ATOM 2722 N N . ALA A 1 362 ? 0.690 -10.912 13.704 1.00 95.00 362 ALA A N 1
ATOM 2723 C CA . ALA A 1 362 ? 0.608 -12.353 13.496 1.00 95.00 362 ALA A CA 1
ATOM 2724 C C . ALA A 1 362 ? -0.136 -13.057 14.641 1.00 95.00 362 ALA A C 1
ATOM 2726 O O . ALA A 1 362 ? -0.915 -13.978 14.397 1.00 95.00 362 ALA A O 1
ATOM 2727 N N . LYS A 1 363 ? 0.070 -12.607 15.886 1.00 95.38 363 LYS A N 1
ATOM 2728 C CA . LYS A 1 363 ? -0.599 -13.156 17.072 1.00 95.38 363 LYS A CA 1
ATOM 2729 C C . LYS A 1 363 ? -2.074 -12.767 17.150 1.00 95.38 363 LYS A C 1
ATOM 2731 O O . LYS A 1 363 ? -2.888 -13.588 17.564 1.00 95.38 363 LYS A O 1
ATOM 2736 N N . HIS A 1 364 ? -2.416 -11.524 16.813 1.00 94.88 364 HIS A N 1
ATOM 2737 C CA . HIS A 1 364 ? -3.786 -11.031 16.948 1.00 94.88 364 HIS A CA 1
ATOM 2738 C C . HIS A 1 364 ? -4.688 -11.474 15.788 1.00 94.88 364 HIS A C 1
ATOM 2740 O O . HIS A 1 364 ? -5.827 -11.881 16.011 1.00 94.88 364 HIS A O 1
ATOM 2746 N N . GLY A 1 365 ? -4.186 -11.396 14.552 1.00 93.94 365 GLY A N 1
ATOM 2747 C CA . GLY A 1 365 ? -4.998 -11.535 13.345 1.00 93.94 365 GLY A CA 1
ATOM 2748 C C . GLY A 1 365 ? -5.873 -10.307 13.085 1.00 93.94 365 GLY A C 1
ATOM 2749 O O . GLY A 1 365 ? -6.465 -9.734 13.999 1.00 93.94 365 GLY A O 1
ATOM 2750 N N . LEU A 1 366 ? -5.976 -9.889 11.823 1.00 94.94 366 LEU A N 1
ATOM 2751 C CA . LEU A 1 366 ? -6.816 -8.761 11.412 1.00 94.94 366 LEU A CA 1
ATOM 2752 C C . LEU A 1 366 ? -7.679 -9.158 10.211 1.00 94.94 366 LEU A C 1
ATOM 2754 O O . LEU A 1 366 ? -7.347 -8.840 9.067 1.00 94.94 366 LEU A O 1
ATOM 2758 N N . PRO A 1 367 ? -8.816 -9.843 10.437 1.00 93.75 367 PRO A N 1
ATOM 2759 C CA . PRO A 1 367 ? -9.685 -10.282 9.346 1.00 93.75 367 PRO A CA 1
ATOM 2760 C C . PRO A 1 367 ? -10.332 -9.106 8.592 1.00 93.75 367 PRO A C 1
ATOM 2762 O O . PRO A 1 367 ? -10.736 -9.256 7.436 1.00 93.75 367 PRO A O 1
ATOM 2765 N N . THR A 1 368 ? -10.402 -7.928 9.212 1.00 97.50 368 THR A N 1
ATOM 2766 C CA . THR A 1 368 ? -10.901 -6.682 8.615 1.00 97.50 368 THR A CA 1
ATOM 2767 C C . THR A 1 368 ? -9.841 -5.916 7.837 1.00 97.50 368 THR A C 1
ATOM 2769 O O . THR A 1 368 ? -10.210 -5.038 7.069 1.00 97.50 368 THR A O 1
ATOM 2772 N N . LEU A 1 369 ? -8.547 -6.232 7.960 1.00 98.50 369 LEU A N 1
ATOM 2773 C CA . LEU A 1 369 ? -7.519 -5.461 7.262 1.00 98.50 369 LEU A CA 1
ATOM 2774 C C . LEU A 1 369 ? -7.665 -5.633 5.742 1.00 98.50 369 LEU A C 1
ATOM 2776 O O . LEU A 1 369 ? -7.810 -6.749 5.233 1.00 98.50 369 LEU A O 1
ATOM 2780 N N . ARG A 1 370 ? -7.682 -4.510 5.021 1.00 98.69 370 ARG A N 1
ATOM 2781 C CA . ARG A 1 370 ? -7.797 -4.430 3.557 1.00 98.69 370 ARG A CA 1
ATOM 2782 C C . ARG A 1 370 ? -6.604 -3.729 2.933 1.00 98.69 370 ARG A C 1
ATOM 2784 O O . ARG A 1 370 ? -6.257 -4.084 1.805 1.00 98.69 370 ARG A O 1
ATOM 2791 N N . LYS A 1 371 ? -5.973 -2.797 3.651 1.00 98.81 371 LYS A N 1
ATOM 2792 C CA . LYS A 1 371 ? -4.788 -2.075 3.185 1.00 98.81 371 LYS A CA 1
ATOM 2793 C C . LYS A 1 371 ? -3.676 -2.120 4.219 1.00 98.81 371 LYS A C 1
ATOM 2795 O O . LYS A 1 371 ? -3.914 -1.824 5.390 1.00 98.81 371 LYS A O 1
ATOM 2800 N N . LEU A 1 372 ? -2.483 -2.470 3.759 1.00 98.06 372 LEU A N 1
ATOM 2801 C CA . LEU A 1 372 ? -1.259 -2.433 4.539 1.00 98.06 372 LEU A CA 1
ATOM 2802 C C . LEU A 1 372 ? -0.231 -1.636 3.751 1.00 98.06 372 LEU A C 1
ATOM 2804 O O . LEU A 1 372 ? 0.075 -1.985 2.611 1.00 98.06 372 LEU A O 1
ATOM 2808 N N . ARG A 1 373 ? 0.290 -0.591 4.381 1.00 97.06 373 ARG A N 1
ATOM 2809 C CA . ARG A 1 373 ? 1.412 0.185 3.881 1.00 97.06 373 ARG A CA 1
ATOM 2810 C C . ARG A 1 373 ? 2.557 0.119 4.888 1.00 97.06 373 ARG A C 1
ATOM 2812 O O . ARG A 1 373 ? 2.348 0.372 6.073 1.00 97.06 373 ARG A O 1
ATOM 2819 N N . ILE A 1 374 ? 3.739 -0.254 4.419 1.00 94.12 374 ILE A N 1
ATOM 2820 C CA . ILE A 1 374 ? 4.992 -0.210 5.172 1.00 94.12 374 ILE A CA 1
ATOM 2821 C C . ILE A 1 374 ? 5.897 0.780 4.443 1.00 94.12 374 ILE A C 1
ATOM 2823 O O . ILE A 1 374 ? 6.117 0.608 3.250 1.00 94.12 374 ILE A O 1
ATOM 2827 N N . GLY A 1 375 ? 6.360 1.810 5.145 1.00 87.12 375 GLY A N 1
ATOM 2828 C CA . GLY A 1 375 ? 6.979 3.000 4.557 1.00 87.12 375 GLY A CA 1
ATOM 2829 C C . GLY A 1 375 ? 5.949 4.014 4.065 1.00 87.12 375 GLY A C 1
ATOM 2830 O O . GLY A 1 375 ? 4.874 3.660 3.588 1.00 87.12 375 GLY A O 1
ATOM 2831 N N . ASP A 1 376 ? 6.235 5.300 4.240 1.00 75.56 376 ASP A N 1
ATOM 2832 C CA . ASP A 1 376 ? 5.383 6.415 3.809 1.00 75.56 376 ASP A CA 1
ATOM 2833 C C . ASP A 1 376 ? 6.283 7.605 3.476 1.00 75.56 376 ASP A C 1
ATOM 2835 O O . ASP A 1 376 ? 6.482 8.450 4.347 1.00 75.56 376 ASP A O 1
ATOM 2839 N N . ASP A 1 377 ? 6.819 7.632 2.246 1.00 67.19 377 ASP A N 1
ATOM 2840 C CA . ASP A 1 377 ? 7.745 8.676 1.769 1.00 67.19 377 ASP A CA 1
ATOM 2841 C C . ASP A 1 377 ? 9.073 8.629 2.543 1.00 67.19 377 ASP A C 1
ATOM 2843 O O . ASP A 1 377 ? 9.397 9.491 3.358 1.00 67.19 377 ASP A O 1
ATOM 2847 N N . VAL A 1 378 ? 9.784 7.510 2.378 1.00 67.69 378 VAL A N 1
ATOM 2848 C CA . VAL A 1 378 ? 11.002 7.201 3.136 1.00 67.69 378 VAL A CA 1
ATOM 2849 C C . VAL A 1 378 ? 12.187 7.929 2.496 1.00 67.69 378 VAL A C 1
ATOM 2851 O O . VAL A 1 378 ? 12.567 7.600 1.380 1.00 67.69 378 VAL A O 1
ATOM 2854 N N . ASP A 1 379 ? 12.765 8.893 3.217 1.00 61.72 379 ASP A N 1
ATOM 2855 C CA . ASP A 1 379 ? 13.849 9.773 2.735 1.00 61.72 379 ASP A CA 1
ATOM 2856 C C . ASP A 1 379 ? 15.191 9.045 2.502 1.00 61.72 379 ASP A C 1
ATOM 2858 O O . ASP A 1 379 ? 15.991 9.468 1.679 1.00 61.72 379 ASP A O 1
ATOM 2862 N N . GLN A 1 380 ? 15.435 7.930 3.203 1.00 67.38 380 GLN A N 1
ATOM 2863 C CA . GLN A 1 380 ? 16.622 7.073 3.037 1.00 67.38 380 GLN A CA 1
ATOM 2864 C C . GLN A 1 380 ? 16.194 5.607 3.013 1.00 67.38 380 GLN A C 1
ATOM 2866 O O . GLN A 1 380 ? 16.240 4.901 4.030 1.00 67.38 380 GLN A O 1
ATOM 2871 N N . ILE A 1 381 ? 15.688 5.153 1.864 1.00 75.88 381 ILE A N 1
ATOM 2872 C CA . ILE A 1 381 ? 15.049 3.841 1.757 1.00 75.88 381 ILE A CA 1
ATOM 2873 C C . ILE A 1 381 ? 16.021 2.724 2.146 1.00 75.88 381 ILE A C 1
ATOM 2875 O O . ILE A 1 381 ? 15.604 1.792 2.833 1.00 75.88 381 ILE A O 1
ATOM 2879 N N . SER A 1 382 ? 17.312 2.834 1.811 1.00 70.56 382 SER A N 1
ATOM 2880 C CA . SER A 1 382 ? 18.324 1.799 2.059 1.00 70.56 382 SER A CA 1
ATOM 2881 C C . SER A 1 382 ? 18.525 1.461 3.541 1.00 70.56 382 SER A C 1
ATOM 2883 O O . SER A 1 382 ? 18.963 0.357 3.868 1.00 70.56 382 SER A O 1
ATOM 2885 N N . TRP A 1 383 ? 18.178 2.374 4.449 1.00 71.50 383 TRP A N 1
ATOM 2886 C CA . TRP A 1 383 ? 18.333 2.200 5.897 1.00 71.50 383 TRP A CA 1
ATOM 2887 C C . TRP A 1 383 ? 17.105 1.571 6.558 1.00 71.50 383 TRP A C 1
ATOM 2889 O O . TRP A 1 383 ? 17.165 1.128 7.707 1.00 71.50 383 TRP A O 1
ATOM 2899 N N . TYR A 1 384 ? 15.988 1.479 5.834 1.00 81.56 384 TYR A N 1
ATOM 2900 C CA . TYR A 1 384 ? 14.752 0.960 6.388 1.00 81.56 384 TYR A CA 1
ATOM 2901 C C . TYR A 1 384 ? 14.662 -0.565 6.261 1.00 81.56 384 TYR A C 1
ATOM 2903 O O . TYR A 1 384 ? 14.307 -1.119 5.217 1.00 81.56 384 TYR A O 1
ATOM 2911 N N . ASN A 1 385 ? 14.955 -1.259 7.361 1.00 85.50 385 ASN A N 1
ATOM 2912 C CA . ASN A 1 385 ? 14.873 -2.715 7.455 1.00 85.50 385 ASN A CA 1
ATOM 2913 C C . ASN A 1 385 ? 13.528 -3.153 8.049 1.00 85.50 385 ASN A C 1
ATOM 2915 O O . ASN A 1 385 ? 13.200 -2.832 9.187 1.00 85.50 385 ASN A O 1
ATOM 2919 N N . VAL A 1 386 ? 12.743 -3.928 7.301 1.00 89.56 386 VAL A N 1
ATOM 2920 C CA . VAL A 1 386 ? 11.406 -4.364 7.750 1.00 89.56 386 VAL A CA 1
ATOM 2921 C C . VAL A 1 386 ? 11.448 -5.676 8.529 1.00 89.56 386 VAL A C 1
ATOM 2923 O O . VAL A 1 386 ? 10.643 -5.868 9.436 1.00 89.56 386 VAL A O 1
ATOM 2926 N N . GLY A 1 387 ? 12.379 -6.576 8.205 1.00 90.50 387 GLY A N 1
ATOM 2927 C CA . GLY A 1 387 ? 12.438 -7.920 8.790 1.00 90.50 387 GLY A CA 1
ATOM 2928 C C . GLY A 1 387 ? 11.641 -8.964 7.995 1.00 90.50 387 GLY A C 1
ATOM 2929 O O . GLY A 1 387 ? 11.588 -8.920 6.758 1.00 90.50 387 GLY A O 1
ATOM 2930 N N . ASN A 1 388 ? 11.064 -9.958 8.686 1.00 92.94 388 ASN A N 1
ATOM 2931 C CA . ASN A 1 388 ? 10.442 -11.127 8.047 1.00 92.94 388 ASN A CA 1
ATOM 2932 C C . ASN A 1 388 ? 8.907 -11.084 8.067 1.00 92.94 388 ASN A C 1
ATOM 2934 O O . ASN A 1 388 ? 8.254 -11.483 9.033 1.00 92.94 388 ASN A O 1
ATOM 2938 N N . LEU A 1 389 ? 8.319 -10.732 6.924 1.00 95.38 389 LEU A N 1
ATOM 2939 C CA . LEU A 1 389 ? 6.872 -10.644 6.729 1.00 95.38 389 LEU A CA 1
ATOM 2940 C C . LEU A 1 389 ? 6.188 -12.001 6.496 1.00 95.38 389 LEU A C 1
ATOM 2942 O O . LEU A 1 389 ? 4.963 -12.083 6.531 1.00 95.38 389 LEU A O 1
ATOM 2946 N N . GLY A 1 390 ? 6.931 -13.098 6.315 1.00 95.25 390 GLY A N 1
ATOM 2947 C CA . GLY A 1 390 ? 6.361 -14.412 5.989 1.00 95.25 390 GLY A CA 1
ATOM 2948 C C . GLY A 1 390 ? 5.363 -14.954 7.018 1.00 95.25 390 GLY A C 1
ATOM 2949 O O . GLY A 1 390 ? 4.465 -15.721 6.673 1.00 95.25 390 GLY A O 1
ATOM 2950 N N . LYS A 1 391 ? 5.479 -14.535 8.283 1.00 90.56 391 LYS A N 1
ATOM 2951 C CA . LYS A 1 391 ? 4.560 -14.927 9.367 1.00 90.56 391 LYS A CA 1
ATOM 2952 C C . LYS A 1 391 ? 3.243 -14.140 9.350 1.00 90.56 391 LYS A C 1
ATOM 2954 O O . LYS A 1 391 ? 2.287 -14.550 10.005 1.00 90.56 391 LYS A O 1
ATOM 2959 N N . LEU A 1 392 ? 3.183 -13.031 8.613 1.00 93.50 392 LEU A N 1
ATOM 2960 C CA . LEU A 1 392 ? 2.062 -12.096 8.628 1.00 93.50 392 LEU A CA 1
ATOM 2961 C C . LEU A 1 392 ? 0.890 -12.565 7.759 1.00 93.50 392 LEU A C 1
ATOM 2963 O O . LEU A 1 392 ? -0.264 -12.390 8.138 1.00 93.50 392 LEU A O 1
ATOM 2967 N N . TRP A 1 393 ? 1.155 -13.185 6.608 1.00 94.81 393 TRP A N 1
ATOM 2968 C CA . TRP A 1 393 ? 0.149 -13.357 5.548 1.00 94.81 393 TRP A CA 1
ATOM 2969 C C . TRP A 1 393 ? -1.101 -14.126 5.978 1.00 94.81 393 TRP A C 1
ATOM 2971 O O . TRP A 1 393 ? -2.217 -13.716 5.663 1.00 94.81 393 TRP A O 1
ATOM 2981 N N . LYS A 1 394 ? -0.934 -15.179 6.788 1.00 93.12 394 LYS A N 1
ATOM 2982 C CA . LYS A 1 394 ? -2.058 -15.966 7.325 1.00 93.12 394 LYS A CA 1
ATOM 2983 C C . LYS A 1 394 ? -2.932 -15.180 8.305 1.00 93.12 394 LYS A C 1
ATOM 2985 O O . LYS A 1 394 ? -4.109 -15.496 8.454 1.00 93.12 394 LYS A O 1
ATOM 2990 N N . ALA A 1 395 ? -2.370 -14.169 8.964 1.00 94.56 395 ALA A N 1
ATOM 2991 C CA . ALA A 1 395 ? -3.066 -13.330 9.933 1.00 94.56 395 ALA A CA 1
ATOM 2992 C C . ALA A 1 395 ? -3.885 -12.207 9.269 1.00 94.56 395 ALA A C 1
ATOM 2994 O O . ALA A 1 395 ? -4.810 -11.679 9.890 1.00 94.56 395 ALA A O 1
ATOM 2995 N N . ILE A 1 396 ? -3.588 -11.867 8.008 1.00 95.62 396 ILE A N 1
ATOM 2996 C CA . ILE A 1 396 ? -4.252 -10.796 7.243 1.00 95.62 396 ILE A CA 1
ATOM 2997 C C . ILE A 1 396 ? -4.738 -11.265 5.854 1.00 95.62 396 ILE A C 1
ATOM 2999 O O . ILE A 1 396 ? -4.469 -10.625 4.837 1.00 95.62 396 ILE A O 1
ATOM 3003 N N . PRO A 1 397 ? -5.514 -12.363 5.771 1.00 94.00 397 PRO A N 1
ATOM 3004 C CA . PRO A 1 397 ? -5.804 -13.047 4.504 1.00 94.00 397 PRO A CA 1
ATOM 3005 C C . PRO A 1 397 ? -6.694 -12.246 3.539 1.00 94.00 397 PRO A C 1
ATOM 3007 O O . PRO A 1 397 ? -6.852 -12.617 2.376 1.00 94.00 397 PRO A O 1
ATOM 3010 N N . ASN A 1 398 ? -7.319 -11.168 4.022 1.00 96.81 398 ASN A N 1
ATOM 3011 C CA . ASN A 1 398 ? -8.270 -10.363 3.260 1.00 96.81 398 ASN A CA 1
ATOM 3012 C C . ASN A 1 398 ? -7.659 -9.091 2.662 1.00 96.81 398 ASN A C 1
ATOM 3014 O O . ASN A 1 398 ? -8.404 -8.226 2.201 1.00 96.81 398 ASN A O 1
ATOM 3018 N N . LEU A 1 399 ? -6.331 -8.974 2.664 1.00 98.19 399 LEU A N 1
ATOM 3019 C CA . LEU A 1 399 ? -5.648 -7.820 2.106 1.00 98.19 399 LEU A CA 1
ATOM 3020 C C . LEU A 1 399 ? -5.975 -7.648 0.616 1.00 98.19 399 LEU A C 1
ATOM 3022 O O . LEU A 1 399 ? -5.967 -8.610 -0.150 1.00 98.19 399 LEU A O 1
ATOM 3026 N N . THR A 1 400 ? -6.257 -6.409 0.224 1.00 98.62 400 THR A N 1
ATOM 3027 C CA . THR A 1 400 ? -6.553 -6.002 -1.161 1.00 98.62 400 THR A CA 1
ATOM 3028 C C . THR A 1 400 ? -5.466 -5.088 -1.721 1.00 98.62 400 THR A C 1
ATOM 3030 O O . THR A 1 400 ? -5.212 -5.121 -2.921 1.00 98.62 400 THR A O 1
ATOM 3033 N N . HIS A 1 401 ? -4.791 -4.326 -0.856 1.00 98.81 401 HIS A N 1
ATOM 3034 C CA . HIS A 1 401 ? -3.712 -3.413 -1.222 1.00 98.81 401 HIS A CA 1
ATOM 3035 C C . HIS A 1 401 ? -2.519 -3.619 -0.287 1.00 98.81 401 HIS A C 1
ATOM 3037 O O . HIS A 1 401 ? -2.681 -3.585 0.938 1.00 98.81 401 HIS A O 1
ATOM 3043 N N . LEU A 1 402 ? -1.347 -3.831 -0.878 1.00 98.50 402 LEU A N 1
ATOM 3044 C CA . LEU A 1 402 ? -0.072 -3.954 -0.186 1.00 98.50 402 LEU A CA 1
ATOM 3045 C C . LEU A 1 402 ? 0.935 -3.011 -0.833 1.00 98.50 402 LEU A C 1
ATOM 3047 O O . LEU A 1 402 ? 1.261 -3.195 -2.002 1.00 98.50 402 LEU A O 1
ATOM 3051 N N . ASP A 1 403 ? 1.454 -2.071 -0.058 1.00 97.88 403 ASP A N 1
ATOM 3052 C CA . ASP A 1 403 ? 2.571 -1.228 -0.467 1.00 97.88 403 ASP A CA 1
ATOM 3053 C C . ASP A 1 403 ? 3.708 -1.419 0.546 1.00 97.88 403 ASP A C 1
ATOM 3055 O O . ASP A 1 403 ? 3.504 -1.264 1.752 1.00 97.88 403 ASP A O 1
ATOM 3059 N N . ILE A 1 404 ? 4.887 -1.809 0.067 1.00 96.00 404 ILE A N 1
ATOM 3060 C CA . ILE A 1 404 ? 6.105 -1.932 0.871 1.00 96.00 404 ILE A CA 1
ATOM 3061 C C . ILE A 1 404 ? 7.153 -1.025 0.248 1.00 96.00 404 ILE A C 1
ATOM 3063 O O . ILE A 1 404 ? 7.501 -1.207 -0.912 1.00 96.00 404 ILE A O 1
ATOM 3067 N N . GLU A 1 405 ? 7.648 -0.083 1.030 1.00 93.38 405 GLU A N 1
ATOM 3068 C CA . GLU A 1 405 ? 8.692 0.874 0.696 1.00 93.38 405 GLU A CA 1
ATOM 3069 C C . GLU A 1 405 ? 9.769 0.780 1.773 1.00 93.38 405 GLU A C 1
ATOM 3071 O O . GLU A 1 405 ? 9.578 1.245 2.896 1.00 93.38 405 GLU A O 1
ATOM 3076 N N . ALA A 1 406 ? 10.845 0.058 1.460 1.00 90.88 406 ALA A N 1
ATOM 3077 C CA . ALA A 1 406 ? 11.902 -0.274 2.406 1.00 90.88 406 ALA A CA 1
ATOM 3078 C C . ALA A 1 406 ? 13.171 -0.767 1.701 1.00 90.88 406 ALA A C 1
ATOM 3080 O O . ALA A 1 406 ? 13.114 -1.341 0.611 1.00 90.88 406 ALA A O 1
ATOM 3081 N N . GLY A 1 407 ? 14.314 -0.602 2.359 1.00 87.81 407 GLY A N 1
ATOM 3082 C CA . GLY A 1 407 ? 15.616 -1.045 1.874 1.00 87.81 407 GLY A CA 1
ATOM 3083 C C . GLY A 1 407 ? 15.702 -2.560 1.852 1.00 87.81 407 GLY A C 1
ATOM 3084 O O . GLY A 1 407 ? 16.065 -3.139 0.833 1.00 87.81 407 GLY A O 1
ATOM 3085 N N . SER A 1 408 ? 15.269 -3.223 2.931 1.00 88.25 408 SER A N 1
ATOM 3086 C CA . SER A 1 408 ? 15.286 -4.685 3.002 1.00 88.25 408 SER A CA 1
ATOM 3087 C C . SER A 1 408 ? 14.040 -5.296 3.648 1.00 88.25 408 SER A C 1
ATOM 3089 O O . SER A 1 408 ? 13.462 -4.782 4.610 1.00 88.25 408 SER A O 1
ATOM 3091 N N . PHE A 1 409 ? 13.621 -6.444 3.109 1.00 94.19 409 PHE A N 1
ATOM 3092 C CA . PHE A 1 409 ? 12.524 -7.260 3.627 1.00 94.19 409 PHE A CA 1
ATOM 3093 C C . PHE A 1 409 ? 12.619 -8.706 3.131 1.00 94.19 409 PHE A C 1
ATOM 3095 O O . PHE A 1 409 ? 13.057 -8.980 2.009 1.00 94.19 409 PHE A O 1
ATOM 3102 N N . THR A 1 410 ? 12.130 -9.644 3.946 1.00 95.06 410 THR A N 1
ATOM 3103 C CA . THR A 1 410 ? 11.897 -11.037 3.536 1.00 95.06 410 THR A CA 1
ATOM 3104 C C . THR A 1 410 ? 10.406 -11.334 3.504 1.00 95.06 410 THR A C 1
ATOM 3106 O O . THR A 1 410 ? 9.694 -11.091 4.475 1.00 95.06 410 THR A O 1
ATOM 3109 N N . LEU A 1 411 ? 9.931 -11.899 2.393 1.00 97.06 411 LEU A N 1
ATOM 3110 C CA . LEU A 1 411 ? 8.500 -12.122 2.168 1.00 97.06 411 LEU A CA 1
ATOM 3111 C C . LEU A 1 411 ? 8.030 -13.528 2.548 1.00 97.06 411 LEU A C 1
ATOM 3113 O O . LEU A 1 411 ? 6.876 -13.694 2.923 1.00 97.06 411 LEU A O 1
ATOM 3117 N N . GLY A 1 412 ? 8.881 -14.552 2.465 1.00 95.75 412 GLY A N 1
ATOM 3118 C CA . GLY A 1 412 ? 8.437 -15.940 2.631 1.00 95.75 412 GLY A CA 1
ATOM 3119 C C . GLY A 1 412 ? 7.332 -16.333 1.635 1.00 95.75 412 GLY A C 1
ATOM 3120 O O . GLY A 1 412 ? 7.219 -15.768 0.550 1.00 95.75 412 GLY A O 1
ATOM 3121 N N . ALA A 1 413 ? 6.498 -17.313 1.990 1.00 95.62 413 ALA A N 1
ATOM 3122 C CA . ALA A 1 413 ? 5.407 -17.765 1.125 1.00 95.62 413 ALA A CA 1
ATOM 3123 C C . ALA A 1 413 ? 4.186 -16.837 1.236 1.00 95.62 413 ALA A C 1
ATOM 3125 O O . ALA A 1 413 ? 3.463 -16.881 2.230 1.00 95.62 413 ALA A O 1
ATOM 3126 N N . ILE A 1 414 ? 3.948 -16.012 0.216 1.00 96.00 414 ILE A N 1
ATOM 3127 C CA . ILE A 1 414 ? 2.857 -15.031 0.229 1.00 96.00 414 ILE A CA 1
ATOM 3128 C C . ILE A 1 414 ? 1.512 -15.704 -0.092 1.00 96.00 414 ILE A C 1
ATOM 3130 O O . ILE A 1 414 ? 1.294 -16.219 -1.193 1.00 96.00 414 ILE A O 1
ATOM 3134 N N . GLU A 1 415 ? 0.587 -15.661 0.870 1.00 91.62 415 GLU A N 1
ATOM 3135 C CA . GLU A 1 415 ? -0.762 -16.241 0.787 1.00 91.62 415 GLU A CA 1
ATOM 3136 C C . GLU A 1 415 ? -1.838 -15.149 0.908 1.00 91.62 415 GLU A C 1
ATOM 3138 O O . GLU A 1 415 ? -2.511 -15.023 1.929 1.00 91.62 415 GLU A O 1
ATOM 3143 N N . LEU A 1 416 ? -2.003 -14.342 -0.144 1.00 95.62 416 LEU A N 1
ATOM 3144 C CA . LEU A 1 416 ? -2.924 -13.196 -0.164 1.00 95.62 416 LEU A CA 1
ATOM 3145 C C . LEU A 1 416 ? -3.895 -13.280 -1.362 1.00 95.62 416 LEU A C 1
ATOM 3147 O O . LEU A 1 416 ? -3.770 -12.534 -2.334 1.00 95.62 416 LEU A O 1
ATOM 3151 N N . PRO A 1 417 ? -4.894 -14.183 -1.322 1.00 95.00 417 PRO A N 1
ATOM 3152 C CA . PRO A 1 417 ? -5.728 -14.499 -2.485 1.00 95.00 417 PRO A CA 1
ATOM 3153 C C . PRO A 1 417 ? -6.685 -13.373 -2.902 1.00 95.00 417 PRO A C 1
ATOM 3155 O O . PRO A 1 417 ? -7.243 -13.431 -3.998 1.00 95.00 417 PRO A O 1
ATOM 3158 N N . LYS A 1 418 ? -6.911 -12.372 -2.043 1.00 97.38 418 LYS A N 1
ATOM 3159 C CA . LYS A 1 418 ? -7.769 -11.210 -2.326 1.00 97.38 418 LYS A CA 1
ATOM 3160 C C . LYS A 1 418 ? -6.989 -9.977 -2.789 1.00 97.38 418 LYS A C 1
ATOM 3162 O O . LYS A 1 418 ? -7.611 -8.945 -3.029 1.00 97.38 418 LYS A O 1
ATOM 3167 N N . LEU A 1 419 ? -5.663 -10.077 -2.915 1.00 98.50 419 LEU A N 1
ATOM 3168 C CA . LEU A 1 419 ? -4.832 -8.935 -3.270 1.00 98.50 419 LEU A CA 1
ATOM 3169 C C . LEU A 1 419 ? -5.134 -8.479 -4.699 1.00 98.50 419 LEU A C 1
ATOM 3171 O O . LEU A 1 419 ? -5.180 -9.297 -5.615 1.00 98.50 419 LEU A O 1
ATOM 3175 N N . GLN A 1 420 ? -5.344 -7.176 -4.856 1.00 98.75 420 GLN A N 1
ATOM 3176 C CA . GLN A 1 420 ? -5.657 -6.497 -6.115 1.00 98.75 420 GLN A CA 1
ATOM 3177 C C . GLN A 1 420 ? -4.500 -5.598 -6.552 1.00 98.75 420 GLN A C 1
ATOM 3179 O O . GLN A 1 420 ? -4.183 -5.541 -7.739 1.00 98.75 420 GLN A O 1
ATOM 3184 N N . ARG A 1 421 ? -3.826 -4.956 -5.592 1.00 98.81 421 ARG A N 1
ATOM 3185 C CA . ARG A 1 421 ? -2.642 -4.127 -5.817 1.00 98.81 421 ARG A CA 1
ATOM 3186 C C . ARG A 1 421 ? -1.494 -4.560 -4.911 1.00 98.81 421 ARG A C 1
ATOM 3188 O O . ARG A 1 421 ? -1.688 -4.697 -3.703 1.00 98.81 421 ARG A O 1
ATOM 3195 N N . ALA A 1 422 ? -0.311 -4.702 -5.499 1.00 98.75 422 ALA A N 1
ATOM 3196 C CA . ALA A 1 422 ? 0.939 -4.911 -4.783 1.00 98.75 422 ALA A CA 1
ATOM 3197 C C . ALA A 1 422 ? 2.044 -3.996 -5.327 1.00 98.75 422 ALA A C 1
ATOM 3199 O O . ALA A 1 422 ? 2.267 -3.959 -6.539 1.00 98.75 422 ALA A O 1
ATOM 3200 N N . VAL A 1 423 ? 2.749 -3.306 -4.435 1.00 98.62 423 VAL A N 1
ATOM 3201 C CA . VAL A 1 423 ? 3.950 -2.523 -4.744 1.00 98.62 423 VAL A CA 1
ATOM 3202 C C . VAL A 1 423 ? 5.070 -2.942 -3.803 1.00 98.62 423 VAL A C 1
ATOM 3204 O O . VAL A 1 423 ? 4.905 -2.912 -2.585 1.00 98.62 423 VAL A O 1
ATOM 3207 N N . PHE A 1 424 ? 6.208 -3.316 -4.380 1.00 98.00 424 PHE A N 1
ATOM 3208 C CA . PHE A 1 424 ? 7.444 -3.613 -3.664 1.00 98.00 424 PHE A CA 1
ATOM 3209 C C . PHE A 1 424 ? 8.513 -2.622 -4.129 1.00 98.00 424 PHE A C 1
ATOM 3211 O O . PHE A 1 424 ? 9.113 -2.802 -5.189 1.00 98.00 424 PHE A O 1
ATOM 3218 N N . HIS A 1 425 ? 8.693 -1.557 -3.356 1.00 95.62 425 HIS A N 1
ATOM 3219 C CA . HIS A 1 425 ? 9.610 -0.451 -3.591 1.00 95.62 425 HIS A CA 1
ATOM 3220 C C . HIS A 1 425 ? 10.856 -0.628 -2.710 1.00 95.62 425 HIS A C 1
ATOM 3222 O O . HIS A 1 425 ? 10.759 -0.673 -1.485 1.00 95.62 425 HIS A O 1
ATOM 3228 N N . THR A 1 426 ? 12.016 -0.795 -3.343 1.00 93.75 426 THR A N 1
ATOM 3229 C CA . THR A 1 426 ? 13.317 -0.997 -2.690 1.00 93.75 426 THR A CA 1
ATOM 3230 C C . THR A 1 426 ? 14.447 -0.535 -3.612 1.00 93.75 426 THR A C 1
ATOM 3232 O O . THR A 1 426 ? 14.316 -0.616 -4.839 1.00 93.75 426 THR A O 1
ATOM 3235 N N . GLY A 1 427 ? 15.554 -0.085 -3.015 1.00 91.25 427 GLY A N 1
ATOM 3236 C CA . GLY A 1 427 ? 16.813 0.191 -3.711 1.00 91.25 427 GLY A CA 1
ATOM 3237 C C . GLY A 1 427 ? 17.585 -1.069 -4.128 1.00 91.25 427 GLY A C 1
ATOM 3238 O O . GLY A 1 427 ? 18.452 -0.978 -4.992 1.00 91.25 427 GLY A O 1
ATOM 3239 N N . GLY A 1 428 ? 17.246 -2.255 -3.593 1.00 93.94 428 GLY A N 1
ATOM 3240 C CA . GLY A 1 428 ? 17.935 -3.521 -3.882 1.00 93.94 428 GLY A CA 1
ATOM 3241 C C . GLY A 1 428 ? 17.125 -4.765 -3.495 1.00 93.94 428 GLY A C 1
ATOM 3242 O O . GLY A 1 428 ? 17.149 -5.229 -2.356 1.00 93.94 428 GLY A O 1
ATOM 3243 N N . LEU A 1 429 ? 16.423 -5.373 -4.456 1.00 97.00 429 LEU A N 1
ATOM 3244 C CA . LEU A 1 429 ? 15.582 -6.545 -4.201 1.00 97.00 429 LEU A CA 1
ATOM 3245 C C . LEU A 1 429 ? 16.401 -7.840 -4.153 1.00 97.00 429 LEU A C 1
ATOM 3247 O O . LEU A 1 429 ? 17.081 -8.214 -5.112 1.00 97.00 429 LEU A O 1
ATOM 3251 N N . SER A 1 430 ? 16.249 -8.604 -3.071 1.00 96.94 430 SER A N 1
ATOM 3252 C CA . SER A 1 430 ? 16.870 -9.927 -2.981 1.00 96.94 430 SER A CA 1
ATOM 3253 C C . SER A 1 430 ? 16.224 -10.947 -3.930 1.00 96.94 430 SER A C 1
ATOM 3255 O O . SER A 1 430 ? 15.005 -10.971 -4.137 1.00 96.94 430 SER A O 1
ATOM 3257 N N . LYS A 1 431 ? 17.019 -11.897 -4.425 1.00 97.12 431 LYS A N 1
ATOM 3258 C CA . LYS A 1 431 ? 16.588 -13.054 -5.220 1.00 97.12 431 LYS A CA 1
ATOM 3259 C C . LYS A 1 431 ? 15.514 -13.868 -4.505 1.00 97.12 431 LYS A C 1
ATOM 3261 O O . LYS A 1 431 ? 14.616 -14.417 -5.140 1.00 97.12 431 LYS A O 1
ATOM 3266 N N . ALA A 1 432 ? 15.590 -13.959 -3.176 1.00 97.00 432 ALA A N 1
ATOM 3267 C CA . ALA A 1 432 ? 14.627 -14.698 -2.370 1.00 97.00 432 ALA A CA 1
ATOM 3268 C C . ALA A 1 432 ? 13.260 -14.001 -2.375 1.00 97.00 432 ALA A C 1
ATOM 3270 O O . ALA A 1 432 ? 12.233 -14.662 -2.558 1.00 97.00 432 ALA A O 1
ATOM 3271 N N . SER A 1 433 ? 13.242 -12.673 -2.238 1.00 97.88 433 SER A N 1
ATOM 3272 C CA . SER A 1 433 ? 12.016 -11.876 -2.312 1.00 97.88 433 SER A CA 1
ATOM 3273 C C . SER A 1 433 ? 11.448 -11.842 -3.733 1.00 97.88 433 SER A C 1
ATOM 3275 O O . SER A 1 433 ? 10.253 -12.082 -3.893 1.00 97.88 433 SER A O 1
ATOM 3277 N N . ALA A 1 434 ? 12.281 -11.697 -4.771 1.00 98.06 434 ALA A N 1
ATOM 3278 C CA . ALA A 1 434 ? 11.847 -11.799 -6.170 1.00 98.06 434 ALA A CA 1
ATOM 3279 C C . ALA A 1 434 ? 11.150 -13.143 -6.465 1.00 98.06 434 ALA A C 1
ATOM 3281 O O . ALA A 1 434 ? 10.033 -13.180 -6.985 1.00 98.06 434 ALA A O 1
ATOM 3282 N N . ARG A 1 435 ? 11.750 -14.261 -6.033 1.00 97.31 435 ARG A N 1
ATOM 3283 C CA . ARG A 1 435 ? 11.149 -15.601 -6.171 1.00 97.31 435 ARG A CA 1
ATOM 3284 C C . ARG A 1 435 ? 9.867 -15.763 -5.365 1.00 97.31 435 ARG A C 1
ATOM 3286 O O . ARG A 1 435 ? 8.935 -16.411 -5.834 1.00 97.31 435 ARG A O 1
ATOM 3293 N N . SER A 1 436 ? 9.805 -15.168 -4.176 1.00 98.00 436 SER A N 1
ATOM 3294 C CA . SER A 1 436 ? 8.599 -15.177 -3.342 1.00 98.00 436 SER A CA 1
ATOM 3295 C C . SER A 1 436 ? 7.439 -14.458 -4.038 1.00 98.00 436 SER A C 1
ATOM 3297 O O . SER A 1 436 ? 6.330 -14.987 -4.075 1.00 98.00 436 SER A O 1
ATOM 3299 N N . ILE A 1 437 ? 7.701 -13.299 -4.654 1.00 98.06 437 ILE A N 1
ATOM 3300 C CA . ILE A 1 437 ? 6.714 -12.539 -5.438 1.00 98.06 437 ILE A CA 1
ATOM 3301 C C . ILE A 1 437 ? 6.249 -13.348 -6.653 1.00 98.06 437 ILE A C 1
ATOM 3303 O O . ILE A 1 437 ? 5.044 -13.448 -6.903 1.00 98.06 437 ILE A O 1
ATOM 3307 N N . ALA A 1 438 ? 7.184 -13.962 -7.383 1.00 97.06 438 ALA A N 1
ATOM 3308 C CA . ALA A 1 438 ? 6.873 -14.767 -8.560 1.00 97.06 438 ALA A CA 1
ATOM 3309 C C . ALA A 1 438 ? 6.012 -16.000 -8.221 1.00 97.06 438 ALA A C 1
ATOM 3311 O O . ALA A 1 438 ? 5.064 -16.300 -8.947 1.00 97.06 438 ALA A O 1
ATOM 3312 N N . ALA A 1 439 ? 6.292 -16.675 -7.100 1.00 96.31 439 ALA A N 1
ATOM 3313 C CA . ALA A 1 439 ? 5.598 -17.892 -6.665 1.00 96.31 439 ALA A CA 1
ATOM 3314 C C . ALA A 1 439 ? 4.257 -17.649 -5.944 1.00 96.31 439 ALA A C 1
ATOM 3316 O O . ALA A 1 439 ? 3.511 -18.594 -5.675 1.00 96.31 439 ALA A O 1
ATOM 3317 N N . ALA A 1 440 ? 3.941 -16.403 -5.597 1.00 96.44 440 ALA A N 1
ATOM 3318 C CA . ALA A 1 440 ? 2.766 -16.069 -4.803 1.00 96.44 440 ALA A CA 1
ATOM 3319 C C . ALA A 1 440 ? 1.435 -16.279 -5.553 1.00 96.44 440 ALA A C 1
ATOM 3321 O O . ALA A 1 440 ? 1.353 -16.210 -6.780 1.00 96.44 440 ALA A O 1
ATOM 3322 N N . LYS A 1 441 ? 0.348 -16.543 -4.822 1.00 91.62 441 LYS A N 1
ATOM 3323 C CA . LYS A 1 441 ? -0.964 -16.855 -5.422 1.00 91.62 441 LYS A CA 1
ATOM 3324 C C . LYS A 1 441 ? -1.790 -15.586 -5.638 1.00 91.62 441 LYS A C 1
ATOM 3326 O O . LYS A 1 441 ? -2.306 -15.021 -4.679 1.00 91.62 441 LYS A O 1
ATOM 3331 N N . TRP A 1 442 ? -1.972 -15.200 -6.903 1.00 94.56 442 TRP A N 1
ATOM 3332 C CA . TRP A 1 442 ? -2.520 -13.899 -7.310 1.00 94.56 442 TRP A CA 1
ATOM 3333 C C . TRP A 1 442 ? -3.791 -13.976 -8.182 1.00 94.56 442 TRP A C 1
ATOM 3335 O O . TRP A 1 442 ? -3.834 -13.378 -9.257 1.00 94.56 442 TRP A O 1
ATOM 3345 N N . PRO A 1 443 ? -4.866 -14.669 -7.756 1.00 96.31 443 PRO A N 1
ATOM 3346 C CA . PRO A 1 443 ? -6.047 -14.854 -8.606 1.00 96.31 443 PRO A CA 1
ATOM 3347 C C . PRO A 1 443 ? -6.834 -13.555 -8.869 1.00 96.31 443 PRO A C 1
ATOM 3349 O O . PRO A 1 443 ? -7.599 -13.485 -9.831 1.00 96.31 443 PRO A O 1
ATOM 3352 N N . HIS A 1 444 ? -6.656 -12.531 -8.026 1.00 98.38 444 HIS A N 1
ATOM 3353 C CA . HIS A 1 444 ? -7.360 -11.248 -8.114 1.00 98.38 444 HIS A CA 1
ATOM 3354 C C . HIS A 1 444 ? -6.440 -10.049 -8.367 1.00 98.38 444 HIS A C 1
ATOM 3356 O O . HIS A 1 444 ? -6.937 -8.926 -8.371 1.00 98.38 444 HIS A O 1
ATOM 3362 N N . LEU A 1 445 ? -5.137 -10.266 -8.578 1.00 98.69 445 LEU A N 1
ATOM 3363 C CA . LEU A 1 445 ? -4.182 -9.169 -8.711 1.00 98.69 445 LEU A CA 1
ATOM 3364 C C . LEU A 1 445 ? -4.374 -8.470 -10.057 1.00 98.69 445 LEU A C 1
ATOM 3366 O O . LEU A 1 445 ? -4.336 -9.108 -11.107 1.00 98.69 445 LEU A O 1
ATOM 3370 N N . GLU A 1 446 ? -4.580 -7.162 -10.002 1.00 98.81 446 GLU A N 1
ATOM 3371 C CA . GLU A 1 446 ? -4.810 -6.282 -11.149 1.00 98.81 446 GLU A CA 1
ATOM 3372 C C . GLU A 1 446 ? -3.578 -5.413 -11.428 1.00 98.81 446 GLU A C 1
ATOM 3374 O O . GLU A 1 446 ? -3.274 -5.120 -12.589 1.00 98.81 446 GLU A O 1
ATOM 3379 N N . HIS A 1 447 ? -2.824 -5.080 -10.374 1.00 98.88 447 HIS A N 1
ATOM 3380 C CA . HIS A 1 447 ? -1.668 -4.192 -10.426 1.00 98.88 447 HIS A CA 1
ATOM 3381 C C . HIS A 1 447 ? -0.491 -4.735 -9.615 1.00 98.88 447 HIS A C 1
ATOM 3383 O O . HIS A 1 447 ? -0.614 -4.938 -8.405 1.00 98.88 447 HIS A O 1
ATOM 3389 N N . LEU A 1 448 ? 0.661 -4.910 -10.266 1.00 98.88 448 LEU A N 1
ATOM 3390 C CA . LEU A 1 448 ? 1.917 -5.299 -9.625 1.00 98.88 448 LEU A CA 1
ATOM 3391 C C . LEU A 1 448 ? 3.046 -4.348 -10.027 1.00 98.88 448 LEU A C 1
ATOM 3393 O O . LEU A 1 448 ? 3.314 -4.191 -11.213 1.00 98.88 448 LEU A O 1
ATOM 3397 N N . GLU A 1 449 ? 3.742 -3.777 -9.048 1.00 98.81 449 GLU A N 1
ATOM 3398 C CA . GLU A 1 449 ? 5.004 -3.053 -9.238 1.00 98.81 449 GLU A CA 1
ATOM 3399 C C . GLU A 1 449 ? 6.102 -3.696 -8.396 1.00 98.81 449 GLU A C 1
ATOM 3401 O O . GLU A 1 449 ? 5.928 -3.914 -7.196 1.00 98.81 449 GLU A O 1
ATOM 3406 N N . VAL A 1 450 ? 7.236 -3.991 -9.027 1.00 98.69 450 VAL A N 1
ATOM 3407 C CA . VAL A 1 450 ? 8.419 -4.535 -8.362 1.00 98.69 450 VAL A CA 1
ATOM 3408 C C . VAL A 1 450 ? 9.631 -3.720 -8.789 1.00 98.69 450 VAL A C 1
ATOM 3410 O O . VAL A 1 450 ? 9.942 -3.647 -9.979 1.00 98.69 450 VAL A O 1
ATOM 3413 N N . TYR A 1 451 ? 10.296 -3.115 -7.812 1.00 98.00 451 TYR A N 1
ATOM 3414 C CA . TYR A 1 451 ? 11.551 -2.396 -7.978 1.00 98.00 451 TYR A CA 1
ATOM 3415 C C . TYR A 1 451 ? 12.683 -3.375 -7.685 1.00 98.00 451 TYR A C 1
ATOM 3417 O O . TYR A 1 451 ? 12.709 -3.967 -6.609 1.00 98.00 451 TYR A O 1
ATOM 3425 N N . TYR A 1 452 ? 13.570 -3.600 -8.654 1.00 97.12 452 TYR A N 1
ATOM 3426 C CA . TYR A 1 452 ? 14.628 -4.609 -8.517 1.00 97.12 452 TYR A CA 1
ATOM 3427 C C . TYR A 1 452 ? 15.915 -4.058 -7.914 1.00 97.12 452 TYR A C 1
ATOM 3429 O O . TYR A 1 452 ? 16.634 -4.800 -7.249 1.00 97.12 452 TYR A O 1
ATOM 3437 N N . GLY A 1 453 ? 16.161 -2.766 -8.087 1.00 94.50 453 GLY A N 1
ATOM 3438 C CA . GLY A 1 453 ? 17.289 -2.076 -7.499 1.00 94.50 453 GLY A CA 1
ATOM 3439 C C . GLY A 1 453 ? 18.642 -2.439 -8.104 1.00 94.50 453 GLY A C 1
ATOM 3440 O O . GLY A 1 453 ? 18.732 -2.961 -9.220 1.00 94.50 453 GLY A O 1
ATOM 3441 N N . SER A 1 454 ? 19.678 -2.148 -7.323 1.00 91.00 454 SER A N 1
ATOM 3442 C CA . SER A 1 454 ? 21.093 -2.385 -7.612 1.00 91.00 454 SER A CA 1
ATOM 3443 C C . SER A 1 454 ? 21.731 -3.248 -6.519 1.00 91.00 454 SER A C 1
ATOM 3445 O O . SER A 1 454 ? 21.253 -3.313 -5.380 1.00 91.00 454 SER A O 1
ATOM 3447 N N . ASP A 1 455 ? 22.827 -3.923 -6.858 1.00 89.69 455 ASP A N 1
ATOM 3448 C CA . ASP A 1 455 ? 23.619 -4.694 -5.896 1.00 89.69 455 ASP A CA 1
ATOM 3449 C C . ASP A 1 455 ? 24.315 -3.822 -4.846 1.00 89.69 455 ASP A C 1
ATOM 3451 O O . ASP A 1 455 ? 24.452 -4.261 -3.701 1.00 89.69 455 ASP A O 1
ATOM 3455 N N . ASN A 1 456 ? 24.614 -2.562 -5.178 1.00 85.62 456 ASN A N 1
ATOM 3456 C CA . ASN A 1 456 ? 25.121 -1.550 -4.245 1.00 85.62 456 ASN A CA 1
ATOM 3457 C C . ASN A 1 456 ? 24.206 -1.338 -3.027 1.00 85.62 456 ASN A C 1
ATOM 3459 O O . ASN A 1 456 ? 24.676 -0.924 -1.970 1.00 85.62 456 ASN A O 1
ATOM 3463 N N . TYR A 1 457 ? 22.921 -1.680 -3.152 1.00 84.81 457 TYR A N 1
ATOM 3464 C CA . TYR A 1 457 ? 21.915 -1.540 -2.098 1.00 84.81 457 TYR A CA 1
ATOM 3465 C C . TYR A 1 457 ? 21.302 -2.889 -1.695 1.00 84.81 457 TYR A C 1
ATOM 3467 O O . TYR A 1 457 ? 20.166 -2.967 -1.234 1.00 84.81 457 TYR A O 1
ATOM 3475 N N . GLY A 1 458 ? 22.065 -3.976 -1.862 1.00 86.19 458 GLY A N 1
ATOM 3476 C CA . GLY A 1 458 ? 21.707 -5.317 -1.389 1.00 86.19 458 GLY A CA 1
ATOM 3477 C C . GLY A 1 458 ? 20.910 -6.172 -2.380 1.00 86.19 458 GLY A C 1
ATOM 3478 O O . GLY A 1 458 ? 20.530 -7.298 -2.046 1.00 86.19 458 GLY A O 1
ATOM 3479 N N . GLY A 1 459 ? 20.672 -5.679 -3.599 1.00 92.62 459 GLY A N 1
ATOM 3480 C CA . GLY A 1 459 ? 19.939 -6.401 -4.636 1.00 92.62 459 GLY A CA 1
ATOM 3481 C C . GLY A 1 459 ? 20.766 -7.492 -5.320 1.00 92.62 459 GLY A C 1
ATOM 3482 O O . GLY A 1 459 ? 21.741 -7.220 -6.010 1.00 92.62 459 GLY A O 1
ATOM 3483 N N . ASP A 1 460 ? 20.345 -8.754 -5.218 1.00 96.00 460 ASP A N 1
ATOM 3484 C CA . ASP A 1 460 ? 20.955 -9.871 -5.959 1.00 96.00 460 ASP A CA 1
ATOM 3485 C C . ASP A 1 460 ? 19.985 -10.572 -6.928 1.00 96.00 460 ASP A C 1
ATOM 3487 O O . ASP A 1 460 ? 20.353 -11.562 -7.568 1.00 96.00 460 ASP A O 1
ATOM 3491 N N . ALA A 1 461 ? 18.760 -10.054 -7.079 1.00 97.44 461 ALA A N 1
ATOM 3492 C CA . ALA A 1 461 ? 17.829 -10.497 -8.110 1.00 97.44 461 ALA A CA 1
ATOM 3493 C C . ALA A 1 461 ? 18.332 -10.095 -9.505 1.00 97.44 461 ALA A C 1
ATOM 3495 O O . ALA A 1 461 ? 18.681 -8.942 -9.751 1.00 97.44 461 ALA A O 1
ATOM 3496 N N . LYS A 1 462 ? 18.344 -11.049 -10.439 1.00 97.44 462 LYS A N 1
ATOM 3497 C CA . LYS A 1 462 ? 18.712 -10.813 -11.847 1.00 97.44 462 LYS A CA 1
ATOM 3498 C C . LYS A 1 462 ? 17.545 -11.189 -12.761 1.00 97.44 462 LYS A C 1
ATOM 3500 O O . LYS A 1 462 ? 16.544 -11.731 -12.292 1.00 97.44 462 LYS A O 1
ATOM 3505 N N . VAL A 1 463 ? 17.673 -10.971 -14.075 1.00 97.69 463 VAL A N 1
ATOM 3506 C CA . VAL A 1 463 ? 16.581 -11.230 -15.038 1.00 97.69 463 VAL A CA 1
ATOM 3507 C C . VAL A 1 463 ? 15.971 -12.633 -14.892 1.00 97.69 463 VAL A C 1
ATOM 3509 O O . VAL A 1 463 ? 14.754 -12.794 -14.956 1.00 97.69 463 VAL A O 1
ATOM 3512 N N . LYS A 1 464 ? 16.799 -13.647 -14.591 1.00 97.50 464 LYS A N 1
ATOM 3513 C CA . LYS A 1 464 ? 16.383 -15.046 -14.394 1.00 97.50 464 LYS A CA 1
ATOM 3514 C C . LYS A 1 464 ? 15.376 -15.234 -13.257 1.00 97.50 464 LYS A C 1
ATOM 3516 O O . LYS A 1 464 ? 14.596 -16.179 -13.294 1.00 97.50 464 LYS A O 1
ATOM 3521 N N . ASP A 1 465 ? 15.395 -14.360 -12.253 1.00 97.94 465 ASP A N 1
ATOM 3522 C CA . ASP A 1 465 ? 14.475 -14.406 -11.117 1.00 97.94 465 ASP A CA 1
ATOM 3523 C C . ASP A 1 465 ? 13.131 -13.719 -11.447 1.00 97.94 465 ASP A C 1
ATOM 3525 O O . ASP A 1 465 ? 12.146 -13.935 -10.744 1.00 97.94 465 ASP A O 1
ATOM 3529 N N . VAL A 1 466 ? 13.061 -12.968 -12.557 1.00 97.31 466 VAL A N 1
ATOM 3530 C CA . VAL A 1 466 ? 11.833 -12.361 -13.110 1.00 97.31 466 VAL A CA 1
ATOM 3531 C C . VAL A 1 466 ? 11.091 -13.324 -14.036 1.00 97.31 466 VAL A C 1
ATOM 3533 O O . VAL A 1 466 ? 9.862 -13.305 -14.096 1.00 97.31 466 VAL A O 1
ATOM 3536 N N . LEU A 1 467 ? 11.812 -14.192 -14.753 1.00 96.25 467 LEU A N 1
ATOM 3537 C CA . LEU A 1 467 ? 11.218 -15.086 -15.758 1.00 96.25 467 LEU A CA 1
ATOM 3538 C C . LEU A 1 467 ? 10.057 -15.940 -15.222 1.00 96.25 467 LEU A C 1
ATOM 3540 O O . LEU A 1 467 ? 9.019 -15.969 -15.887 1.00 96.25 467 LEU A O 1
ATOM 3544 N N . PRO A 1 468 ? 10.136 -16.543 -14.015 1.00 96.31 468 PRO A N 1
ATOM 3545 C CA . PRO A 1 468 ? 9.022 -17.317 -13.478 1.00 96.31 468 PRO A CA 1
ATOM 3546 C C . PRO A 1 468 ? 7.733 -16.505 -13.321 1.00 96.31 468 PRO A C 1
ATOM 3548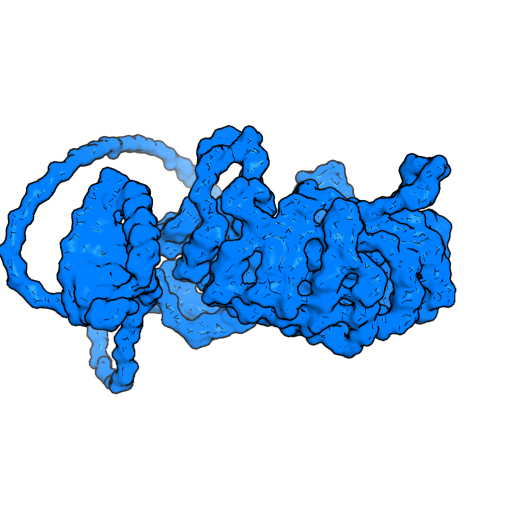 O O . PRO A 1 468 ? 6.656 -17.073 -13.449 1.00 96.31 468 PRO A O 1
ATOM 3551 N N . LEU A 1 469 ? 7.823 -15.190 -13.074 1.00 96.94 469 LEU A N 1
ATOM 3552 C CA . LEU A 1 469 ? 6.665 -14.291 -13.043 1.00 96.94 469 LEU A CA 1
ATOM 3553 C C . LEU A 1 469 ? 6.107 -14.060 -14.456 1.00 96.94 469 LEU A C 1
ATOM 3555 O O . LEU A 1 469 ? 4.898 -14.145 -14.658 1.00 96.94 469 LEU A O 1
ATOM 3559 N N . LEU A 1 470 ? 6.970 -13.802 -15.441 1.00 96.56 470 LEU A N 1
ATOM 3560 C CA . LEU A 1 470 ? 6.572 -13.513 -16.828 1.00 96.56 470 LEU A CA 1
ATOM 3561 C C . LEU A 1 470 ? 5.931 -14.710 -17.552 1.00 96.56 470 LEU A C 1
ATOM 3563 O O . LEU A 1 470 ? 5.130 -14.537 -18.478 1.00 96.56 470 LEU A O 1
ATOM 3567 N N . GLU A 1 471 ? 6.273 -15.925 -17.133 1.00 94.31 471 GLU A N 1
ATOM 3568 C CA . GLU A 1 471 ? 5.761 -17.178 -17.697 1.00 94.31 471 GLU A CA 1
ATOM 3569 C C . GLU A 1 471 ? 4.407 -17.609 -17.115 1.00 94.31 471 GLU A C 1
ATOM 3571 O O . GLU A 1 471 ? 3.800 -18.573 -17.599 1.00 94.31 471 GLU A O 1
ATOM 3576 N N . ARG A 1 472 ? 3.900 -16.888 -16.106 1.00 94.31 472 ARG A N 1
ATOM 3577 C CA . ARG A 1 472 ? 2.644 -17.225 -15.434 1.00 94.31 472 ARG A CA 1
ATOM 3578 C C . ARG A 1 472 ? 1.437 -17.157 -16.354 1.00 94.31 472 ARG A C 1
ATOM 3580 O O . ARG A 1 472 ? 1.351 -16.360 -17.286 1.00 94.31 472 ARG A O 1
ATOM 3587 N N . THR A 1 473 ? 0.468 -18.006 -16.028 1.00 92.56 473 THR A N 1
ATOM 3588 C CA . THR A 1 473 ? -0.823 -18.119 -16.729 1.00 92.56 473 THR A CA 1
ATOM 3589 C C . THR A 1 473 ? -2.019 -18.089 -15.773 1.00 92.56 473 THR A C 1
ATOM 3591 O O . THR A 1 473 ? -3.165 -18.112 -16.206 1.00 92.56 473 THR A O 1
ATOM 3594 N N . ASP A 1 474 ? -1.763 -17.988 -14.470 1.00 93.69 474 ASP A N 1
ATOM 3595 C CA . ASP A 1 474 ? -2.730 -18.035 -13.372 1.00 93.69 474 ASP A CA 1
ATOM 3596 C C . ASP A 1 474 ? -2.982 -16.648 -12.742 1.00 93.69 474 ASP A C 1
ATOM 3598 O O . ASP A 1 474 ? -3.422 -16.544 -11.598 1.00 93.69 474 ASP A O 1
ATOM 3602 N N . MET A 1 475 ? -2.727 -15.575 -13.499 1.00 96.94 475 MET A N 1
ATOM 3603 C CA . MET A 1 475 ? -2.944 -14.176 -13.098 1.00 96.94 475 MET A CA 1
ATOM 3604 C C . MET A 1 475 ? -3.960 -13.477 -14.024 1.00 96.94 475 MET A C 1
ATOM 3606 O O . MET A 1 475 ? -3.627 -12.489 -14.680 1.00 96.94 475 MET A O 1
ATOM 3610 N N . PRO A 1 476 ? -5.214 -13.959 -14.121 1.00 97.00 476 PRO A N 1
ATOM 3611 C CA . PRO A 1 476 ? -6.142 -13.577 -15.195 1.00 97.00 476 PRO A CA 1
ATOM 3612 C C . PRO A 1 476 ? -6.566 -12.098 -15.173 1.00 97.00 476 PRO A C 1
ATOM 3614 O O . PRO A 1 476 ? -7.002 -11.548 -16.192 1.00 97.00 476 PRO A O 1
ATOM 3617 N N . LYS A 1 477 ? -6.457 -11.440 -14.014 1.00 98.31 477 LYS A N 1
ATOM 3618 C CA . LYS A 1 477 ? -6.868 -10.046 -13.821 1.00 98.31 477 LYS A CA 1
ATOM 3619 C C . LYS A 1 477 ? -5.743 -9.030 -13.976 1.00 98.31 477 LYS A C 1
ATOM 3621 O O . LYS A 1 477 ? -6.042 -7.844 -14.027 1.00 98.31 477 LYS A O 1
ATOM 3626 N N . LEU A 1 478 ? -4.484 -9.459 -14.092 1.00 98.62 478 LEU A N 1
ATOM 3627 C CA . LEU A 1 478 ? -3.361 -8.525 -14.132 1.00 98.62 478 LEU A CA 1
ATOM 3628 C C . LEU A 1 478 ? -3.435 -7.666 -15.398 1.00 98.62 478 LEU A C 1
ATOM 3630 O O . LEU A 1 478 ? -3.499 -8.206 -16.508 1.00 98.62 478 LEU A O 1
ATOM 3634 N N . ARG A 1 479 ? -3.443 -6.342 -15.223 1.00 98.56 479 ARG A N 1
ATOM 3635 C CA . ARG A 1 479 ? -3.450 -5.345 -16.308 1.00 98.56 479 ARG A CA 1
ATOM 3636 C C . ARG A 1 479 ? -2.249 -4.413 -16.257 1.00 98.56 479 ARG A C 1
ATOM 3638 O O . ARG A 1 479 ? -1.840 -3.926 -17.307 1.00 98.56 479 ARG A O 1
ATOM 3645 N N . TYR A 1 480 ? -1.666 -4.217 -15.079 1.00 98.88 480 TYR A N 1
ATOM 3646 C CA . TYR A 1 480 ? -0.459 -3.422 -14.894 1.00 98.88 480 TYR A CA 1
ATOM 3647 C C . TYR A 1 480 ? 0.673 -4.290 -14.353 1.00 98.88 480 TYR A C 1
ATOM 3649 O O . TYR A 1 480 ? 0.526 -4.907 -13.293 1.00 98.88 480 TYR A O 1
ATOM 3657 N N . LEU A 1 481 ? 1.810 -4.288 -15.049 1.00 98.81 481 LEU A N 1
ATOM 3658 C CA . LEU A 1 481 ? 3.056 -4.864 -14.555 1.00 98.81 481 LEU A CA 1
ATOM 3659 C C . LEU A 1 481 ? 4.185 -3.836 -14.635 1.00 98.81 481 LEU A C 1
ATOM 3661 O O . LEU A 1 481 ? 4.524 -3.371 -15.722 1.00 98.81 481 LEU A O 1
ATOM 3665 N N . GLY A 1 482 ? 4.786 -3.551 -13.484 1.00 98.75 482 GLY A N 1
ATOM 3666 C CA . GLY A 1 482 ? 6.020 -2.795 -13.345 1.00 98.75 482 GLY A CA 1
ATOM 3667 C C . GLY A 1 482 ? 7.206 -3.704 -13.031 1.00 98.75 482 GLY A C 1
ATOM 3668 O O . GLY A 1 482 ? 7.235 -4.314 -11.962 1.00 98.75 482 GLY A O 1
ATOM 3669 N N . VAL A 1 483 ? 8.185 -3.759 -13.935 1.00 98.56 483 VAL A N 1
ATOM 3670 C CA . VAL A 1 483 ? 9.531 -4.310 -13.694 1.00 98.56 483 VAL A CA 1
ATOM 3671 C C . VAL A 1 483 ? 10.491 -3.125 -13.688 1.00 98.56 483 VAL A C 1
ATOM 3673 O O . VAL A 1 483 ? 11.140 -2.795 -14.683 1.00 98.56 483 VAL A O 1
ATOM 3676 N N . LYS A 1 484 ? 10.474 -2.415 -12.564 1.00 98.25 484 LYS A N 1
ATOM 3677 C CA . LYS A 1 484 ? 11.007 -1.061 -12.436 1.00 98.25 484 LYS A CA 1
ATOM 3678 C C . LYS A 1 484 ? 12.395 -1.088 -11.827 1.00 98.25 484 LYS A C 1
ATOM 3680 O O . LYS A 1 484 ? 12.768 -2.054 -11.154 1.00 98.25 484 LYS A O 1
ATOM 3685 N N . ASN A 1 485 ? 13.118 0.012 -12.013 1.00 97.06 485 ASN A N 1
ATOM 3686 C CA . ASN A 1 485 ? 14.331 0.301 -11.255 1.00 97.06 485 ASN A CA 1
ATOM 3687 C C . ASN A 1 485 ? 15.362 -0.836 -11.336 1.00 97.06 485 ASN A C 1
ATOM 3689 O O . ASN A 1 485 ? 15.863 -1.270 -10.313 1.00 97.06 485 ASN A O 1
ATOM 3693 N N . ALA A 1 486 ? 15.592 -1.407 -12.521 1.00 96.81 486 ALA A N 1
ATOM 3694 C CA . ALA A 1 486 ? 16.410 -2.610 -12.685 1.00 96.81 486 ALA A CA 1
ATOM 3695 C C . ALA A 1 486 ? 17.660 -2.354 -13.540 1.00 96.81 486 ALA A C 1
ATOM 3697 O O . ALA A 1 486 ? 17.602 -1.645 -14.547 1.00 96.81 486 ALA A O 1
ATOM 3698 N N . GLU A 1 487 ? 18.767 -3.008 -13.187 1.00 95.00 487 GLU A N 1
ATOM 3699 C CA . GLU A 1 487 ? 20.028 -2.966 -13.946 1.00 95.00 487 GLU A CA 1
ATOM 3700 C C . GLU A 1 487 ? 20.022 -3.864 -15.198 1.00 95.00 487 GLU A C 1
ATOM 3702 O O . GLU A 1 487 ? 20.877 -3.756 -16.064 1.00 95.00 487 GLU A O 1
ATOM 3707 N N . PHE A 1 488 ? 19.045 -4.760 -15.339 1.00 96.69 488 PHE A N 1
ATOM 3708 C CA . PHE A 1 488 ? 18.988 -5.746 -16.429 1.00 96.69 488 PHE A CA 1
ATOM 3709 C C . PHE A 1 488 ? 17.906 -5.429 -17.483 1.00 96.69 488 PHE A C 1
ATOM 3711 O O . PHE A 1 488 ? 17.393 -6.329 -18.147 1.00 96.69 488 PHE A O 1
ATOM 3718 N N . GLN A 1 489 ? 17.500 -4.162 -17.632 1.00 95.94 489 GLN A N 1
ATOM 3719 C CA . GLN A 1 489 ? 16.333 -3.795 -18.456 1.00 95.94 489 GLN A CA 1
ATOM 3720 C C . GLN A 1 489 ? 16.489 -4.055 -19.961 1.00 95.94 489 GLN A C 1
ATOM 3722 O O . GLN A 1 489 ? 15.512 -4.442 -20.605 1.00 95.94 489 GLN A O 1
ATOM 3727 N N . ASP A 1 490 ? 17.686 -3.901 -20.529 1.00 97.69 490 ASP A N 1
ATOM 3728 C CA . ASP A 1 490 ? 17.906 -4.228 -21.945 1.00 97.69 490 ASP A CA 1
ATOM 3729 C C . ASP A 1 490 ? 17.760 -5.740 -22.194 1.00 97.69 490 ASP A C 1
ATOM 3731 O O . ASP A 1 490 ? 17.033 -6.153 -23.098 1.00 97.69 490 ASP A O 1
ATOM 3735 N N . GLU A 1 491 ? 18.374 -6.571 -21.343 1.00 97.81 491 GLU A N 1
ATOM 3736 C CA . GLU A 1 491 ? 18.257 -8.038 -21.387 1.00 97.81 491 GLU A CA 1
ATOM 3737 C C . GLU A 1 491 ? 16.797 -8.494 -21.210 1.00 97.81 491 GLU A C 1
ATOM 3739 O O . GLU A 1 491 ? 16.303 -9.372 -21.923 1.00 97.81 491 GLU A O 1
ATOM 3744 N N . LEU A 1 492 ? 16.068 -7.845 -20.300 1.00 98.06 492 LEU A N 1
ATOM 3745 C CA . LEU A 1 492 ? 14.660 -8.117 -20.021 1.00 98.06 492 LEU A CA 1
ATOM 3746 C C . LEU A 1 492 ? 13.760 -7.969 -21.262 1.00 98.06 492 LEU A C 1
ATOM 3748 O O . LEU A 1 492 ? 12.778 -8.706 -21.386 1.00 98.06 492 LEU A O 1
ATOM 3752 N N . CYS A 1 493 ? 14.072 -7.055 -22.186 1.00 98.19 493 CYS A N 1
ATOM 3753 C CA . CYS A 1 493 ? 13.225 -6.767 -23.349 1.00 98.19 493 CYS A CA 1
ATOM 3754 C C . CYS A 1 493 ? 12.998 -7.992 -24.253 1.00 98.19 493 CYS A C 1
ATOM 3756 O O . CYS A 1 493 ? 11.884 -8.195 -24.744 1.00 98.19 493 CYS A O 1
ATOM 3758 N N . GLU A 1 494 ? 14.006 -8.853 -24.428 1.00 96.88 494 GLU A N 1
ATOM 3759 C CA . GLU A 1 494 ? 13.873 -10.084 -25.226 1.00 96.88 494 GLU A CA 1
ATOM 3760 C C . GLU A 1 494 ? 12.927 -11.093 -24.551 1.00 96.88 494 GLU A C 1
ATOM 3762 O O . GLU A 1 494 ? 12.167 -11.800 -25.221 1.00 96.88 494 GLU A O 1
ATOM 3767 N N . HIS A 1 495 ? 12.917 -11.130 -23.217 1.00 97.94 495 HIS A N 1
ATOM 3768 C CA . HIS A 1 495 ? 12.020 -11.988 -22.446 1.00 97.94 495 HIS A CA 1
ATOM 3769 C C . HIS A 1 495 ? 10.584 -11.461 -22.436 1.00 97.94 495 HIS A C 1
ATOM 3771 O O . HIS A 1 495 ? 9.645 -12.242 -22.607 1.00 97.94 495 HIS A O 1
ATOM 3777 N N . LEU A 1 496 ? 10.399 -10.145 -22.306 1.00 97.75 496 LEU A N 1
ATOM 3778 C CA . LEU A 1 496 ? 9.081 -9.505 -22.349 1.00 97.75 496 LEU A CA 1
ATOM 3779 C C . LEU A 1 496 ? 8.350 -9.788 -23.666 1.00 97.75 496 LEU A C 1
ATOM 3781 O O . LEU A 1 496 ? 7.164 -10.108 -23.644 1.00 97.75 496 LEU A O 1
ATOM 3785 N N . ALA A 1 497 ? 9.062 -9.771 -24.795 1.00 95.31 497 ALA A N 1
ATOM 3786 C CA . ALA A 1 497 ? 8.495 -10.078 -26.110 1.00 95.31 497 ALA A CA 1
ATOM 3787 C C . ALA A 1 497 ? 7.906 -11.502 -26.216 1.00 95.31 497 ALA A C 1
ATOM 3789 O O . ALA A 1 497 ? 7.008 -11.764 -27.019 1.00 95.31 497 ALA A O 1
ATOM 3790 N N . ARG A 1 498 ? 8.405 -12.442 -25.404 1.00 94.75 498 ARG A N 1
ATOM 3791 C CA . ARG A 1 498 ? 8.001 -13.859 -25.415 1.00 94.75 498 ARG A CA 1
ATOM 3792 C C . ARG A 1 498 ? 7.047 -14.216 -24.273 1.00 94.75 498 ARG A C 1
ATOM 3794 O O . ARG A 1 498 ? 6.429 -15.282 -24.302 1.00 94.75 498 ARG A O 1
ATOM 3801 N N . ALA A 1 499 ? 6.919 -13.338 -23.283 1.00 96.00 499 ALA A N 1
ATOM 3802 C CA . ALA A 1 499 ? 6.168 -13.572 -22.062 1.00 96.00 499 ALA A CA 1
ATOM 3803 C C . ALA A 1 499 ? 4.664 -13.720 -22.329 1.00 96.00 499 ALA A C 1
ATOM 3805 O O . ALA A 1 499 ? 4.025 -12.879 -22.965 1.00 96.00 499 ALA A O 1
ATOM 3806 N N . LYS A 1 500 ? 4.065 -14.784 -21.784 1.00 91.81 500 LYS A N 1
ATOM 3807 C CA . LYS A 1 500 ? 2.614 -15.011 -21.883 1.00 91.81 500 LYS A CA 1
ATOM 3808 C C . LYS A 1 500 ? 1.840 -13.948 -21.115 1.00 91.81 500 LYS A C 1
ATOM 3810 O O . LYS A 1 500 ? 0.828 -13.465 -21.616 1.00 91.81 500 LYS A O 1
ATOM 3815 N N . LEU A 1 501 ? 2.351 -13.557 -19.946 1.00 94.94 501 LEU A N 1
ATOM 3816 C CA . LEU A 1 501 ? 1.715 -12.565 -19.088 1.00 94.94 501 LEU A CA 1
ATOM 3817 C C . LEU A 1 501 ? 1.624 -11.188 -19.760 1.00 94.94 501 LEU A C 1
ATOM 3819 O O . LEU A 1 501 ? 0.634 -10.489 -19.580 1.00 94.94 501 LEU A O 1
ATOM 3823 N N . VAL A 1 502 ? 2.602 -10.820 -20.596 1.00 95.62 502 VAL A N 1
ATOM 3824 C CA . VAL A 1 502 ? 2.617 -9.521 -21.293 1.00 95.62 502 VAL A CA 1
ATOM 3825 C C . VAL A 1 502 ? 1.435 -9.371 -22.254 1.00 95.62 502 VAL A C 1
ATOM 3827 O O . VAL A 1 502 ? 0.890 -8.278 -22.385 1.00 95.62 502 VAL A O 1
ATOM 3830 N N . ARG A 1 503 ? 0.960 -10.468 -22.860 1.00 94.06 503 ARG A N 1
ATOM 3831 C CA . ARG A 1 503 ? -0.116 -10.467 -23.872 1.00 94.06 503 ARG A CA 1
ATOM 3832 C C . ARG A 1 503 ? -1.485 -10.006 -23.361 1.00 94.06 503 ARG A C 1
ATOM 3834 O O . ARG A 1 503 ? -2.364 -9.733 -24.169 1.00 94.06 503 ARG A O 1
ATOM 3841 N N . GLN A 1 504 ? -1.682 -9.954 -22.045 1.00 95.81 504 GLN A N 1
ATOM 3842 C CA . GLN A 1 504 ? -2.934 -9.508 -21.418 1.00 95.81 504 GLN A CA 1
ATOM 3843 C C . GLN A 1 504 ? -2.820 -8.149 -20.717 1.00 95.81 504 GLN A C 1
ATOM 3845 O O . GLN A 1 504 ? -3.816 -7.655 -20.189 1.00 95.81 504 GLN A O 1
ATOM 3850 N N . LEU A 1 505 ? -1.617 -7.574 -20.651 1.00 98.25 505 LEU A N 1
ATOM 3851 C CA . LEU A 1 505 ? -1.410 -6.298 -19.982 1.00 98.25 505 LEU A CA 1
ATOM 3852 C C . LEU A 1 505 ? -2.030 -5.155 -20.786 1.00 98.25 505 LEU A C 1
ATOM 3854 O O . LEU A 1 505 ? -2.091 -5.185 -22.014 1.00 98.25 505 LEU A O 1
ATOM 3858 N N . GLU A 1 506 ? -2.447 -4.122 -20.069 1.00 98.62 506 GLU A N 1
ATOM 3859 C CA . GLU A 1 506 ? -2.789 -2.818 -20.631 1.00 98.62 506 GLU A CA 1
ATOM 3860 C C . GLU A 1 506 ? -1.610 -1.854 -20.481 1.00 98.62 506 GLU A C 1
ATOM 3862 O O . GLU A 1 506 ? -1.331 -1.082 -21.401 1.00 98.62 506 GLU A O 1
ATOM 3867 N N . THR A 1 507 ? -0.886 -1.951 -19.362 1.00 98.88 507 THR A N 1
ATOM 3868 C CA . THR A 1 507 ? 0.288 -1.133 -19.059 1.00 98.88 507 THR A CA 1
ATOM 3869 C C . THR A 1 507 ? 1.484 -2.009 -18.719 1.00 98.88 507 THR A C 1
ATOM 3871 O O . THR A 1 507 ? 1.419 -2.852 -17.819 1.00 98.88 507 THR A O 1
ATOM 3874 N N . LEU A 1 508 ? 2.586 -1.763 -19.423 1.00 98.81 508 LEU A N 1
ATOM 3875 C CA . LEU A 1 508 ? 3.909 -2.269 -19.088 1.00 98.81 508 LEU A CA 1
ATOM 3876 C C . LEU A 1 508 ? 4.780 -1.095 -18.643 1.00 98.81 508 LEU A C 1
ATOM 3878 O O . LEU A 1 508 ? 4.960 -0.135 -19.388 1.00 98.81 508 LEU A O 1
ATOM 3882 N N . ASP A 1 509 ? 5.309 -1.179 -17.432 1.00 98.75 509 ASP A N 1
ATOM 3883 C CA . ASP A 1 509 ? 6.167 -0.160 -16.841 1.00 98.75 509 ASP A CA 1
ATOM 3884 C C . ASP A 1 509 ? 7.572 -0.742 -16.628 1.00 98.75 509 ASP A C 1
ATOM 3886 O O . ASP A 1 509 ? 7.785 -1.640 -15.813 1.00 98.75 509 ASP A O 1
ATOM 3890 N N . ILE A 1 510 ? 8.525 -0.245 -17.411 1.00 98.38 510 ILE A N 1
ATOM 3891 C CA . ILE A 1 510 ? 9.954 -0.560 -17.316 1.00 98.38 510 ILE A CA 1
ATOM 3892 C C . ILE A 1 510 ? 10.747 0.732 -17.070 1.00 98.38 510 ILE A C 1
ATOM 3894 O O . ILE A 1 510 ? 11.850 0.913 -17.578 1.00 98.38 510 ILE A O 1
ATOM 3898 N N . SER A 1 511 ? 10.172 1.647 -16.289 1.00 98.06 511 SER A N 1
ATOM 3899 C CA . SER A 1 511 ? 10.795 2.909 -15.884 1.00 98.06 511 SER A CA 1
ATOM 3900 C C . SER A 1 511 ? 11.883 2.723 -14.817 1.00 98.06 511 SER A C 1
ATOM 3902 O O . SER A 1 511 ? 12.060 1.635 -14.253 1.00 98.06 511 SER A O 1
ATOM 3904 N N . LEU A 1 512 ? 12.601 3.812 -14.521 1.00 97.00 512 LEU A N 1
ATOM 3905 C CA . LEU A 1 512 ? 13.545 3.977 -13.404 1.00 97.00 512 LEU A CA 1
ATOM 3906 C C . LEU A 1 512 ? 14.818 3.118 -13.459 1.00 97.00 512 LEU A C 1
ATOM 3908 O O . LEU A 1 512 ? 15.704 3.286 -12.627 1.00 97.00 512 LEU A O 1
ATOM 3912 N N . GLY A 1 513 ? 14.945 2.179 -14.392 1.00 95.06 513 GLY A N 1
ATOM 3913 C CA . GLY A 1 513 ? 16.154 1.371 -14.548 1.00 95.06 513 GLY A CA 1
ATOM 3914 C C . GLY A 1 513 ? 17.086 1.906 -15.631 1.00 95.06 513 GLY A C 1
ATOM 3915 O O . GLY A 1 513 ? 16.980 3.056 -16.062 1.00 95.06 513 GLY A O 1
ATOM 3916 N N . ILE A 1 514 ? 18.007 1.054 -16.076 1.00 95.44 514 ILE A N 1
ATOM 3917 C CA . ILE A 1 514 ? 19.065 1.446 -17.016 1.00 95.44 514 ILE A CA 1
ATOM 3918 C C . ILE A 1 514 ? 18.741 1.162 -18.493 1.00 95.44 514 ILE A C 1
ATOM 3920 O O . ILE A 1 514 ? 19.660 1.051 -19.300 1.00 95.44 514 ILE A O 1
ATOM 3924 N N . LEU A 1 515 ? 17.458 1.031 -18.862 1.00 97.38 515 LEU A N 1
ATOM 3925 C CA . LEU A 1 515 ? 17.024 0.779 -20.245 1.00 97.38 515 LEU A CA 1
ATOM 3926 C C . LEU A 1 515 ? 17.658 1.774 -21.227 1.00 97.38 515 LEU A C 1
ATOM 3928 O O . LEU A 1 515 ? 17.642 2.985 -20.993 1.00 97.38 515 LEU A O 1
ATOM 3932 N N . THR A 1 516 ? 18.154 1.259 -22.350 1.00 97.00 516 THR A N 1
ATOM 3933 C CA . THR A 1 516 ? 18.769 2.045 -23.422 1.00 97.00 516 THR A CA 1
ATOM 3934 C C . THR A 1 516 ? 18.045 1.851 -24.757 1.00 97.00 516 THR A C 1
ATOM 3936 O O . THR A 1 516 ? 17.082 1.085 -24.892 1.00 97.00 516 THR A O 1
ATOM 3939 N N . ASP A 1 517 ? 18.538 2.524 -25.798 1.00 96.94 517 ASP A N 1
ATOM 3940 C CA . ASP A 1 517 ? 18.073 2.322 -27.172 1.00 96.94 517 ASP A CA 1
ATOM 3941 C C . ASP A 1 517 ? 18.240 0.863 -27.654 1.00 96.94 517 ASP A C 1
ATOM 3943 O O . ASP A 1 517 ? 17.518 0.447 -28.561 1.00 96.94 517 ASP A O 1
ATOM 3947 N N . ALA A 1 518 ? 19.134 0.062 -27.055 1.00 97.19 518 ALA A N 1
ATOM 3948 C CA . ALA A 1 518 ? 19.305 -1.353 -27.399 1.00 97.19 518 ALA A CA 1
ATOM 3949 C C . ALA A 1 518 ? 18.106 -2.212 -26.954 1.00 97.19 518 ALA A C 1
ATOM 3951 O O . ALA A 1 518 ? 17.577 -3.006 -27.743 1.00 97.19 518 ALA A O 1
ATOM 3952 N N . GLY A 1 519 ? 17.617 -2.017 -25.724 1.00 98.00 519 GLY A N 1
ATOM 3953 C CA . GLY A 1 519 ? 16.379 -2.640 -25.253 1.00 98.00 519 GLY A CA 1
ATOM 3954 C C . GLY A 1 519 ? 15.174 -2.192 -26.082 1.00 98.00 519 GLY A C 1
ATOM 3955 O O . GLY A 1 519 ? 14.379 -3.015 -26.542 1.00 98.00 519 GLY A O 1
ATOM 3956 N N . VAL A 1 520 ? 15.092 -0.897 -26.399 1.00 98.38 520 VAL A N 1
ATOM 3957 C CA . VAL A 1 520 ? 14.044 -0.359 -27.282 1.00 98.38 520 VAL A CA 1
ATOM 3958 C C . VAL A 1 520 ? 14.091 -0.970 -28.683 1.00 98.38 520 VAL A C 1
ATOM 3960 O O . VAL A 1 520 ? 13.048 -1.351 -29.214 1.00 98.38 520 VAL A O 1
ATOM 3963 N N . ALA A 1 521 ? 15.273 -1.135 -29.280 1.00 98.25 521 ALA A N 1
ATOM 3964 C CA . ALA A 1 521 ? 15.415 -1.798 -30.575 1.00 98.25 521 ALA A CA 1
ATOM 3965 C C . ALA A 1 521 ? 14.885 -3.242 -30.539 1.00 98.25 521 ALA A C 1
ATOM 3967 O O . ALA A 1 521 ? 14.275 -3.703 -31.506 1.00 98.25 521 ALA A O 1
ATOM 3968 N N . THR A 1 522 ? 15.048 -3.933 -29.409 1.00 98.38 522 THR A N 1
ATOM 3969 C CA . THR A 1 522 ? 14.478 -5.268 -29.183 1.00 98.38 522 THR A CA 1
ATOM 3970 C C . THR A 1 522 ? 12.948 -5.229 -29.125 1.00 98.38 522 THR A C 1
ATOM 3972 O O . THR A 1 522 ? 12.291 -6.041 -29.777 1.00 98.38 522 THR A O 1
ATOM 3975 N N . ILE A 1 523 ? 12.361 -4.249 -28.431 1.00 98.19 523 ILE A N 1
ATOM 3976 C CA . ILE A 1 523 ? 10.902 -4.040 -28.408 1.00 98.19 523 ILE A CA 1
ATOM 3977 C C . ILE A 1 523 ? 10.366 -3.778 -29.825 1.00 98.19 523 ILE A C 1
ATOM 3979 O O . ILE A 1 523 ? 9.384 -4.394 -30.236 1.00 98.19 523 ILE A O 1
ATOM 3983 N N . VAL A 1 524 ? 11.029 -2.912 -30.599 1.00 98.31 524 VAL A N 1
ATOM 3984 C CA . VAL A 1 524 ? 10.649 -2.591 -31.987 1.00 98.31 524 VAL A CA 1
ATOM 3985 C C . VAL A 1 524 ? 10.750 -3.821 -32.892 1.00 98.31 524 VAL A C 1
ATOM 3987 O O . VAL A 1 524 ? 9.841 -4.086 -33.678 1.00 98.31 524 VAL A O 1
ATOM 3990 N N . LYS A 1 525 ? 11.823 -4.610 -32.763 1.00 98.25 525 LYS A N 1
ATOM 3991 C CA . LYS A 1 525 ? 12.004 -5.871 -33.500 1.00 98.25 525 LYS A CA 1
ATOM 3992 C C . LYS A 1 525 ? 10.844 -6.841 -33.264 1.00 98.25 525 LYS A C 1
ATOM 3994 O O . LYS A 1 525 ? 10.435 -7.537 -34.190 1.00 98.25 525 LYS A O 1
ATOM 3999 N N . HIS A 1 526 ? 10.302 -6.865 -32.048 1.00 97.50 526 HIS A N 1
ATOM 4000 C CA . HIS A 1 526 ? 9.187 -7.726 -31.651 1.00 97.50 526 HIS A CA 1
ATOM 4001 C C . HIS A 1 526 ? 7.862 -6.962 -31.511 1.00 97.50 526 HIS A C 1
ATOM 4003 O O . HIS A 1 526 ? 7.018 -7.342 -30.702 1.00 97.50 526 HIS A O 1
ATOM 4009 N N . ALA A 1 527 ? 7.651 -5.900 -32.298 1.00 97.12 527 ALA A N 1
ATOM 4010 C CA . ALA A 1 527 ? 6.535 -4.967 -32.119 1.00 97.12 527 ALA A CA 1
ATOM 4011 C C . ALA A 1 527 ? 5.151 -5.632 -32.011 1.00 97.12 527 ALA A C 1
ATOM 4013 O O . ALA A 1 527 ? 4.324 -5.196 -31.211 1.00 97.12 527 ALA A O 1
ATOM 4014 N N . GLU A 1 528 ? 4.896 -6.709 -32.765 1.00 96.06 528 GLU A N 1
ATOM 4015 C CA . GLU A 1 528 ? 3.624 -7.450 -32.713 1.00 96.06 528 GLU A CA 1
ATOM 4016 C C . GLU A 1 528 ? 3.261 -7.928 -31.301 1.00 96.06 528 GLU A C 1
ATOM 4018 O O . GLU A 1 528 ? 2.083 -7.955 -30.953 1.00 96.06 528 GLU A O 1
ATOM 4023 N N . ALA A 1 529 ? 4.256 -8.263 -30.473 1.00 96.25 529 ALA A N 1
ATOM 4024 C CA . ALA A 1 529 ? 4.043 -8.715 -29.102 1.00 96.25 529 ALA A CA 1
ATOM 4025 C C . ALA A 1 529 ? 3.549 -7.604 -28.162 1.00 96.25 529 ALA A C 1
ATOM 4027 O O . ALA A 1 529 ? 3.120 -7.912 -27.055 1.00 96.25 529 ALA A O 1
ATOM 4028 N N . PHE A 1 530 ? 3.609 -6.338 -28.585 1.00 97.19 530 PHE A N 1
ATOM 4029 C CA . PHE A 1 530 ? 3.306 -5.169 -27.757 1.00 97.19 530 PHE A CA 1
ATOM 4030 C C . PHE A 1 530 ? 2.165 -4.304 -28.309 1.00 97.19 530 PHE A C 1
ATOM 4032 O O . PHE A 1 530 ? 1.694 -3.414 -27.606 1.00 97.19 530 PHE A O 1
ATOM 4039 N N . LYS A 1 531 ? 1.667 -4.567 -29.526 1.00 96.00 531 LYS A N 1
ATOM 4040 C CA . LYS A 1 531 ? 0.632 -3.743 -30.186 1.00 96.00 531 LYS A CA 1
ATOM 4041 C C . LYS A 1 531 ? -0.665 -3.578 -29.396 1.00 96.00 531 LYS A C 1
ATOM 4043 O O . LYS A 1 531 ? -1.376 -2.593 -29.589 1.00 96.00 531 LYS A O 1
ATOM 4048 N N . HIS A 1 532 ? -1.004 -4.543 -28.542 1.00 96.31 532 HIS A N 1
ATOM 4049 C CA . HIS A 1 532 ? -2.194 -4.482 -27.690 1.00 96.31 532 HIS A CA 1
ATOM 4050 C C . HIS A 1 532 ? -2.016 -3.554 -26.480 1.00 96.31 532 HIS A C 1
ATOM 4052 O O . HIS A 1 532 ? -3.021 -3.084 -25.937 1.00 96.31 532 HIS A O 1
ATOM 4058 N N . LEU A 1 533 ? -0.771 -3.270 -26.069 1.00 97.94 533 LEU A N 1
ATOM 4059 C CA . LEU A 1 533 ? -0.484 -2.419 -24.916 1.00 97.94 533 LEU A CA 1
ATOM 4060 C C . LEU A 1 533 ? -1.029 -1.008 -25.136 1.00 97.94 533 LEU A C 1
ATOM 4062 O O . LEU A 1 533 ? -0.786 -0.351 -26.156 1.00 97.94 533 LEU A O 1
ATOM 4066 N N . GLN A 1 534 ? -1.745 -0.519 -24.128 1.00 98.19 534 GLN A N 1
ATOM 4067 C CA . GLN A 1 534 ? -2.220 0.856 -24.094 1.00 98.19 534 GLN A CA 1
ATOM 4068 C C . GLN A 1 534 ? -1.092 1.801 -23.687 1.00 98.19 534 GLN A C 1
ATOM 4070 O O . GLN A 1 534 ? -0.981 2.884 -24.260 1.00 98.19 534 GLN A O 1
ATOM 4075 N N . VAL A 1 535 ? -0.254 1.388 -22.734 1.00 98.62 535 VAL A N 1
ATOM 4076 C CA . VAL A 1 535 ? 0.831 2.207 -22.190 1.00 98.62 535 VAL A CA 1
ATOM 4077 C C . VAL A 1 535 ? 2.121 1.397 -22.073 1.00 98.62 535 VAL A C 1
ATOM 4079 O O . VAL A 1 535 ? 2.124 0.295 -21.525 1.00 98.62 535 VAL A O 1
ATOM 4082 N N . LEU A 1 536 ? 3.217 1.980 -22.556 1.00 98.62 536 LEU A N 1
ATOM 4083 C CA . LEU A 1 536 ? 4.586 1.599 -22.214 1.00 98.62 536 LEU A CA 1
ATOM 4084 C C . LEU A 1 536 ? 5.246 2.775 -21.491 1.00 98.62 536 LEU A C 1
ATOM 4086 O O . LEU A 1 536 ? 5.354 3.858 -22.072 1.00 98.62 536 LEU A O 1
ATOM 4090 N N . ASP A 1 537 ? 5.667 2.571 -20.247 1.00 98.69 537 ASP A N 1
ATOM 4091 C CA . ASP A 1 537 ? 6.414 3.572 -19.483 1.00 98.69 537 ASP A CA 1
ATOM 4092 C C . ASP A 1 537 ? 7.913 3.247 -19.486 1.00 98.69 537 ASP A C 1
ATOM 4094 O O . ASP A 1 537 ? 8.325 2.159 -19.083 1.00 98.69 537 ASP A O 1
ATOM 4098 N N . VAL A 1 538 ? 8.706 4.201 -19.974 1.00 98.25 538 VAL A N 1
ATOM 4099 C CA . VAL A 1 538 ? 10.176 4.190 -20.027 1.00 98.25 538 VAL A CA 1
ATOM 4100 C C . VAL A 1 538 ? 10.758 5.438 -19.351 1.00 98.25 538 VAL A C 1
ATOM 4102 O O . VAL A 1 538 ? 11.870 5.858 -19.666 1.00 98.25 538 VAL A O 1
ATOM 4105 N N . SER A 1 539 ? 9.995 6.087 -18.467 1.00 97.62 539 SER A N 1
ATOM 4106 C CA . SER A 1 539 ? 10.443 7.282 -17.742 1.00 97.62 539 SER A CA 1
ATOM 4107 C C . SER A 1 539 ? 11.679 6.994 -16.894 1.00 97.62 539 SER A C 1
ATOM 4109 O O . SER A 1 539 ? 11.867 5.867 -16.436 1.00 97.62 539 SER A O 1
ATOM 4111 N N . ASP A 1 540 ? 12.520 8.006 -16.694 1.00 96.31 540 ASP A N 1
ATOM 4112 C CA . ASP A 1 540 ? 13.722 7.904 -15.866 1.00 96.31 540 ASP A CA 1
ATOM 4113 C C . ASP A 1 540 ? 14.647 6.758 -16.312 1.00 96.31 540 ASP A C 1
ATOM 4115 O O . ASP A 1 540 ? 15.217 6.033 -15.502 1.00 96.31 540 ASP A O 1
ATOM 4119 N N . T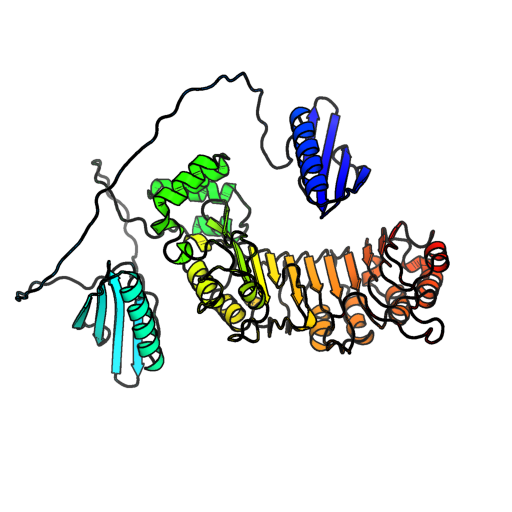HR A 1 541 ? 14.806 6.573 -17.623 1.00 96.00 541 THR A N 1
ATOM 4120 C CA . THR A 1 541 ? 15.748 5.615 -18.230 1.00 96.00 541 THR A CA 1
ATOM 4121 C C . THR A 1 541 ? 16.751 6.337 -19.128 1.00 96.00 541 THR A C 1
ATOM 4123 O O . THR A 1 541 ? 16.643 7.545 -19.325 1.00 96.00 541 THR A O 1
ATOM 4126 N N . TYR A 1 542 ? 17.704 5.608 -19.709 1.00 95.50 542 TYR A N 1
ATOM 4127 C CA . TYR A 1 542 ? 18.724 6.139 -20.622 1.00 95.50 542 TYR A CA 1
ATOM 4128 C C . TYR A 1 542 ? 18.313 6.009 -22.099 1.00 95.50 542 TYR A C 1
ATOM 4130 O O . TYR A 1 542 ? 19.150 6.078 -23.004 1.00 95.50 542 TYR A O 1
ATOM 4138 N N . VAL A 1 543 ? 17.019 5.801 -22.371 1.00 95.75 543 VAL A N 1
ATOM 4139 C CA . VAL A 1 543 ? 16.478 5.806 -23.733 1.00 95.75 543 VAL A CA 1
ATOM 4140 C C . VAL A 1 543 ? 16.590 7.213 -24.309 1.00 95.75 543 VAL A C 1
ATOM 4142 O O . VAL A 1 543 ? 16.157 8.198 -23.710 1.00 95.75 543 VAL A O 1
ATOM 4145 N N . THR A 1 544 ? 17.131 7.328 -25.517 1.00 95.81 544 THR A N 1
ATOM 4146 C CA . THR A 1 544 ? 17.262 8.622 -26.181 1.00 95.81 544 THR A CA 1
ATOM 4147 C C . THR A 1 544 ? 15.929 9.071 -26.778 1.00 95.81 544 THR A C 1
ATOM 4149 O O . THR A 1 544 ? 15.012 8.286 -27.032 1.00 95.81 544 THR A O 1
ATOM 4152 N N . LYS A 1 545 ? 15.830 10.354 -27.144 1.00 95.19 545 LYS A N 1
ATOM 4153 C CA . LYS A 1 545 ? 14.679 10.864 -27.913 1.00 95.19 545 LYS A CA 1
ATOM 4154 C C . LYS A 1 545 ? 14.449 10.083 -29.216 1.00 95.19 545 LYS A C 1
ATOM 4156 O O . LYS A 1 545 ? 13.304 9.946 -29.645 1.00 95.19 545 LYS A O 1
ATOM 4161 N N . LYS A 1 546 ? 15.517 9.566 -29.841 1.00 95.62 546 LYS A N 1
ATOM 4162 C CA . LYS A 1 546 ? 15.433 8.732 -31.048 1.00 95.62 546 LYS A CA 1
ATOM 4163 C C . LYS A 1 546 ? 14.855 7.354 -30.718 1.00 95.62 546 LYS A C 1
ATOM 4165 O O . LYS A 1 546 ? 13.963 6.905 -31.438 1.00 95.62 546 LYS A O 1
ATOM 4170 N N . GLY A 1 547 ? 15.302 6.732 -29.627 1.00 96.75 547 GLY A N 1
ATOM 4171 C CA . GLY A 1 547 ? 14.715 5.502 -29.098 1.00 96.75 547 GLY A CA 1
ATOM 4172 C C . GLY A 1 547 ? 13.216 5.659 -28.846 1.00 96.75 547 GLY A C 1
ATOM 4173 O O . GLY A 1 547 ? 12.415 4.934 -29.434 1.00 96.75 547 GLY A O 1
ATOM 4174 N N . VAL A 1 548 ? 12.804 6.688 -28.098 1.00 97.38 548 VAL A N 1
ATOM 4175 C CA . VAL A 1 548 ? 11.377 6.983 -27.854 1.00 97.38 548 VAL A CA 1
ATOM 4176 C C . VAL A 1 548 ? 10.599 7.171 -29.159 1.00 97.38 548 VAL A C 1
ATOM 4178 O O . VAL A 1 548 ? 9.504 6.631 -29.312 1.00 97.38 548 VAL A O 1
ATOM 4181 N N . ALA A 1 549 ? 11.158 7.898 -30.131 1.00 97.38 549 ALA A N 1
ATOM 4182 C CA . ALA A 1 549 ? 10.514 8.089 -31.427 1.00 97.38 549 ALA A CA 1
ATOM 4183 C C . ALA A 1 549 ? 10.307 6.765 -32.188 1.00 97.38 549 ALA A C 1
ATOM 4185 O O . ALA A 1 549 ? 9.303 6.626 -32.885 1.00 97.38 549 ALA A O 1
ATOM 4186 N N . SER A 1 550 ? 11.208 5.789 -32.030 1.00 97.62 550 SER A N 1
ATOM 4187 C CA . SER A 1 550 ? 11.094 4.470 -32.669 1.00 97.62 550 SER A CA 1
ATOM 4188 C C . SER A 1 550 ? 9.975 3.593 -32.092 1.00 97.62 550 SER A C 1
ATOM 4190 O O . SER A 1 550 ? 9.453 2.733 -32.794 1.00 97.62 550 SER A O 1
ATOM 4192 N N . LEU A 1 551 ? 9.533 3.856 -30.856 1.00 96.69 551 LEU A N 1
ATOM 4193 C CA . LEU A 1 551 ? 8.389 3.175 -30.235 1.00 96.69 551 LEU A CA 1
ATOM 4194 C C . LEU A 1 551 ? 7.036 3.669 -30.772 1.00 96.69 551 LEU A C 1
ATOM 4196 O O . LEU A 1 551 ? 5.990 3.071 -30.496 1.00 96.69 551 LEU A O 1
ATOM 4200 N N . LYS A 1 552 ? 7.022 4.759 -31.549 1.00 91.75 552 LYS A N 1
ATOM 4201 C CA . LYS A 1 552 ? 5.796 5.299 -32.137 1.00 91.75 552 LYS A CA 1
ATOM 4202 C C . LYS A 1 552 ? 5.177 4.276 -33.092 1.00 91.75 552 LYS A C 1
ATOM 4204 O O . LYS A 1 552 ? 5.782 3.892 -34.085 1.00 91.75 552 LYS A O 1
ATOM 4209 N N . GLY A 1 553 ? 3.937 3.878 -32.813 1.00 89.06 553 GLY A N 1
ATOM 4210 C CA . GLY A 1 553 ? 3.217 2.873 -33.600 1.00 89.06 553 GLY A CA 1
ATOM 4211 C C . GLY A 1 553 ? 3.489 1.424 -33.182 1.00 89.06 553 GLY A C 1
ATOM 4212 O O . GLY A 1 553 ? 2.794 0.535 -33.666 1.00 89.06 553 GLY A O 1
ATOM 4213 N N . VAL A 1 554 ? 4.432 1.187 -32.260 1.00 95.69 554 VAL A N 1
ATOM 4214 C CA . VAL A 1 554 ? 4.618 -0.120 -31.605 1.00 95.69 554 VAL A CA 1
ATOM 4215 C C . VAL A 1 554 ? 3.584 -0.314 -30.499 1.00 95.69 554 VAL A C 1
ATOM 4217 O O . VAL A 1 554 ? 2.965 -1.367 -30.408 1.00 95.69 554 VAL A O 1
ATOM 4220 N N . VAL A 1 555 ? 3.364 0.726 -29.694 1.00 95.81 555 VAL A N 1
ATOM 4221 C CA . VAL A 1 555 ? 2.369 0.776 -28.613 1.00 95.81 555 VAL A CA 1
ATOM 4222 C C . VAL A 1 555 ? 1.499 2.022 -28.762 1.00 95.81 555 VAL A C 1
ATOM 4224 O O . VAL A 1 555 ? 1.872 2.975 -29.456 1.00 95.81 555 VAL A O 1
ATOM 4227 N N . LYS A 1 556 ? 0.336 2.051 -28.103 1.00 95.19 556 LYS A N 1
ATOM 4228 C CA . LYS A 1 556 ? -0.601 3.177 -28.237 1.00 95.19 556 LYS A CA 1
ATOM 4229 C C . LYS A 1 556 ? -0.098 4.464 -27.586 1.00 95.19 556 LYS A C 1
ATOM 4231 O O . LYS A 1 556 ? -0.288 5.548 -28.135 1.00 95.19 556 LYS A O 1
ATOM 4236 N N . THR A 1 557 ? 0.483 4.379 -26.396 1.00 97.88 557 THR A N 1
ATOM 4237 C CA . THR A 1 557 ? 1.018 5.532 -25.668 1.00 97.88 557 THR A CA 1
ATOM 4238 C C . THR A 1 557 ? 2.353 5.164 -25.047 1.00 97.88 557 THR A C 1
ATOM 4240 O O . THR A 1 557 ? 2.472 4.143 -24.378 1.00 97.88 557 THR A O 1
ATOM 4243 N N . VAL A 1 558 ? 3.350 6.016 -25.271 1.00 97.94 558 VAL A N 1
ATOM 4244 C CA . VAL A 1 558 ? 4.663 5.924 -24.632 1.00 97.94 558 VAL A CA 1
ATOM 4245 C C . VAL A 1 558 ? 4.760 7.047 -23.607 1.00 97.94 558 VAL A C 1
ATOM 4247 O O . VAL A 1 558 ? 4.534 8.210 -23.950 1.00 97.94 558 VAL A O 1
ATOM 4250 N N . ILE A 1 559 ? 5.079 6.705 -22.362 1.00 98.00 559 ILE A N 1
ATOM 4251 C CA . ILE A 1 559 ? 5.434 7.666 -21.316 1.00 98.00 559 ILE A CA 1
ATOM 4252 C C . ILE A 1 559 ? 6.957 7.638 -21.179 1.00 98.00 559 ILE A C 1
ATOM 4254 O O . ILE A 1 559 ? 7.546 6.579 -21.013 1.00 98.00 559 ILE A O 1
ATOM 4258 N N . ALA A 1 560 ? 7.590 8.800 -21.316 1.00 95.75 560 ALA A N 1
ATOM 4259 C CA . ALA A 1 560 ? 9.043 8.948 -21.305 1.00 95.75 560 ALA A CA 1
ATOM 4260 C C . ALA A 1 560 ? 9.416 10.289 -20.654 1.00 95.75 560 ALA A C 1
ATOM 4262 O O . ALA A 1 560 ? 9.793 11.247 -21.333 1.00 95.75 560 ALA A O 1
ATOM 4263 N N . LYS A 1 561 ? 9.170 10.400 -19.347 1.00 94.62 561 LYS A N 1
ATOM 4264 C CA . LYS A 1 561 ? 9.480 11.599 -18.552 1.00 94.62 561 LYS A CA 1
ATOM 4265 C C . LYS A 1 561 ? 10.883 11.483 -17.960 1.00 94.62 561 LYS A C 1
ATOM 4267 O O . LYS A 1 561 ? 11.348 10.369 -17.766 1.00 94.62 561 LYS A O 1
ATOM 4272 N N . GLU A 1 562 ? 11.531 12.623 -17.717 1.00 92.38 562 GLU A N 1
ATOM 4273 C CA . GLU A 1 562 ? 12.823 12.703 -17.007 1.00 92.38 562 GLU A CA 1
ATOM 4274 C C . GLU A 1 562 ? 13.889 11.707 -17.521 1.00 92.38 562 GLU A C 1
ATOM 4276 O O . GLU A 1 562 ? 14.597 11.064 -16.756 1.00 92.38 562 GLU A O 1
ATOM 4281 N N . LEU A 1 563 ? 13.989 11.541 -18.849 1.00 91.94 563 LEU A N 1
ATOM 4282 C CA . LEU A 1 563 ? 14.998 10.666 -19.458 1.00 91.94 563 LEU A CA 1
ATOM 4283 C C . LEU A 1 563 ? 16.407 11.137 -19.082 1.00 91.94 563 LEU A C 1
ATOM 4285 O O . LEU A 1 563 ? 16.718 12.327 -19.179 1.00 91.94 563 LEU A O 1
ATOM 4289 N N . ARG A 1 564 ? 17.251 10.183 -18.700 1.00 89.81 564 ARG A N 1
ATOM 4290 C CA . ARG A 1 564 ? 18.596 10.406 -18.179 1.00 89.81 564 ARG A CA 1
ATOM 4291 C C . ARG A 1 564 ? 19.629 10.420 -19.303 1.00 89.81 564 ARG A C 1
ATOM 4293 O O . ARG A 1 564 ? 19.512 9.699 -20.296 1.00 89.81 564 ARG A O 1
ATOM 4300 N N . GLY A 1 565 ? 20.626 11.287 -19.154 1.00 82.25 565 GLY A N 1
ATOM 4301 C CA . GLY A 1 565 ? 21.852 11.270 -19.953 1.00 82.25 565 GLY A CA 1
ATOM 4302 C C . GLY A 1 565 ? 22.920 10.429 -19.262 1.00 82.25 565 GLY A C 1
ATOM 4303 O O . GLY A 1 565 ? 22.725 10.009 -18.128 1.00 82.25 565 GLY A O 1
ATOM 4304 N N . VAL A 1 566 ? 24.041 10.183 -19.937 1.00 71.62 566 VAL A N 1
ATOM 4305 C CA . VAL A 1 566 ? 25.234 9.676 -19.247 1.00 71.62 566 VAL A CA 1
ATOM 4306 C C . VAL A 1 566 ? 25.973 10.880 -18.671 1.00 71.62 566 VAL A C 1
ATOM 4308 O O . VAL A 1 566 ? 26.207 11.841 -19.407 1.00 71.62 566 VAL A O 1
ATOM 4311 N N . ASP A 1 567 ? 26.255 10.854 -17.368 1.00 60.03 567 ASP A N 1
ATOM 4312 C CA . ASP A 1 567 ? 26.798 12.007 -16.637 1.00 60.03 567 ASP A CA 1
ATOM 4313 C C . ASP A 1 567 ? 28.251 12.314 -17.014 1.00 60.03 567 ASP A C 1
ATOM 4315 O O . ASP A 1 567 ? 28.649 13.480 -17.014 1.00 60.03 567 ASP A O 1
ATOM 4319 N N . ASP A 1 568 ? 29.012 11.289 -17.407 1.00 56.41 568 ASP A N 1
ATOM 4320 C CA . ASP A 1 568 ? 30.384 11.423 -17.883 1.00 56.41 568 ASP A CA 1
ATOM 4321 C C . ASP A 1 568 ? 30.510 10.911 -19.336 1.00 56.41 568 ASP A C 1
ATOM 4323 O O . ASP A 1 568 ? 30.326 9.717 -19.596 1.00 56.41 568 ASP A O 1
ATOM 4327 N N . PRO A 1 569 ? 30.796 11.787 -20.320 1.00 54.53 569 PRO A N 1
ATOM 4328 C CA . PRO A 1 569 ? 31.022 11.373 -21.702 1.00 54.53 569 PRO A CA 1
ATOM 4329 C C . PRO A 1 569 ? 32.285 10.510 -21.885 1.00 54.53 569 PRO A C 1
ATOM 4331 O O . PRO A 1 569 ? 32.377 9.824 -22.906 1.00 54.53 569 PRO A O 1
ATOM 4334 N N . ASP A 1 570 ? 33.211 10.520 -20.920 1.00 57.19 570 ASP A N 1
ATOM 4335 C CA . ASP A 1 570 ? 34.416 9.687 -20.884 1.00 57.19 570 ASP A CA 1
ATOM 4336 C C . ASP A 1 570 ? 34.177 8.334 -20.171 1.00 57.19 570 ASP A C 1
ATOM 4338 O O . ASP A 1 570 ? 34.922 7.380 -20.409 1.00 57.19 570 ASP A O 1
ATOM 4342 N N . GLU A 1 571 ? 33.080 8.192 -19.409 1.00 56.19 571 GLU A N 1
ATOM 4343 C CA . GLU A 1 571 ? 32.568 6.917 -18.871 1.00 56.19 571 GLU A CA 1
ATOM 4344 C C . GLU A 1 571 ? 31.154 6.585 -19.407 1.00 56.19 571 GLU A C 1
ATOM 4346 O O . GLU A 1 571 ? 30.194 6.445 -18.641 1.00 56.19 571 GLU A O 1
ATOM 4351 N N . PRO A 1 572 ? 30.986 6.380 -20.733 1.00 55.16 572 PRO A N 1
ATOM 4352 C CA . PRO A 1 572 ? 29.681 6.179 -21.380 1.00 55.16 572 PRO A CA 1
ATOM 4353 C C . PRO A 1 572 ? 28.908 4.928 -20.901 1.00 55.16 572 PRO A C 1
ATOM 4355 O O . PRO A 1 572 ? 27.756 4.707 -21.301 1.00 55.16 572 PRO A O 1
ATOM 4358 N N . GLU A 1 573 ? 29.545 4.088 -20.083 1.00 62.84 573 GLU A N 1
ATOM 4359 C CA . GLU A 1 573 ? 29.007 2.846 -19.531 1.00 62.84 573 GLU A CA 1
ATOM 4360 C C . GLU A 1 573 ? 28.439 2.993 -18.111 1.00 62.84 573 GLU A C 1
ATOM 4362 O O . GLU A 1 573 ? 27.661 2.128 -17.703 1.00 62.84 573 GLU A O 1
ATOM 4367 N N . TYR A 1 574 ? 28.751 4.069 -17.373 1.00 73.25 574 TYR A N 1
ATOM 4368 C CA . TYR A 1 574 ? 28.258 4.227 -16.003 1.00 73.25 574 TYR A CA 1
ATOM 4369 C C . TYR A 1 574 ? 26.777 4.639 -16.000 1.00 73.25 574 TYR A C 1
ATOM 4371 O O . TYR A 1 574 ? 26.412 5.789 -16.252 1.00 73.25 574 TYR A O 1
ATOM 4379 N N . ARG A 1 575 ? 25.894 3.666 -15.746 1.00 85.69 575 ARG A N 1
ATOM 4380 C CA . ARG A 1 575 ? 24.444 3.855 -15.596 1.00 85.69 575 ARG A CA 1
ATOM 4381 C C . ARG A 1 575 ? 24.003 3.329 -14.245 1.00 85.69 575 ARG A C 1
ATOM 4383 O O . ARG A 1 575 ? 24.428 2.256 -13.833 1.00 85.69 575 ARG A O 1
ATOM 4390 N N . TYR A 1 576 ? 23.091 4.044 -13.607 1.00 88.00 576 TYR A N 1
ATOM 4391 C CA . TYR A 1 576 ? 22.557 3.682 -12.300 1.00 88.00 576 TYR A CA 1
ATOM 4392 C C . TYR A 1 576 ? 21.030 3.645 -12.338 1.00 88.00 576 TYR A C 1
ATOM 4394 O O . TYR A 1 576 ? 20.389 4.220 -13.218 1.00 88.00 576 TYR A O 1
ATOM 4402 N N . VAL A 1 577 ? 20.410 2.943 -11.400 1.00 89.88 577 VAL A N 1
ATOM 4403 C CA . VAL A 1 577 ? 18.947 2.916 -11.245 1.00 89.88 577 VAL A CA 1
ATOM 4404 C C . VAL A 1 577 ? 18.475 4.166 -10.483 1.00 89.88 577 VAL A C 1
ATOM 4406 O O . VAL A 1 577 ? 19.244 4.741 -9.725 1.00 89.88 577 VAL A O 1
ATOM 4409 N N . ALA A 1 578 ? 17.256 4.651 -10.722 1.00 85.19 578 ALA A N 1
ATOM 4410 C CA . ALA A 1 578 ? 16.812 5.957 -10.215 1.00 85.19 578 ALA A CA 1
ATOM 4411 C C . ALA A 1 578 ? 16.536 5.963 -8.704 1.00 85.19 578 ALA A C 1
ATOM 4413 O O . ALA A 1 578 ? 16.700 6.989 -8.054 1.00 85.19 578 ALA A O 1
ATOM 4414 N N . VAL A 1 579 ? 16.111 4.823 -8.157 1.00 80.38 579 VAL A N 1
ATOM 4415 C CA . VAL A 1 579 ? 15.921 4.617 -6.720 1.00 80.38 579 VAL A CA 1
ATOM 4416 C C . VAL A 1 579 ? 17.059 3.738 -6.238 1.00 80.38 579 VAL A C 1
ATOM 4418 O O . VAL A 1 579 ? 17.119 2.554 -6.574 1.00 80.38 579 VAL A O 1
ATOM 4421 N N . ALA A 1 580 ? 17.972 4.327 -5.487 1.00 63.62 580 ALA A N 1
ATOM 4422 C CA . ALA A 1 580 ? 19.207 3.674 -5.097 1.00 63.62 580 ALA A CA 1
ATOM 4423 C C . ALA A 1 580 ? 19.415 3.841 -3.583 1.00 63.62 580 ALA A C 1
ATOM 4425 O O . ALA A 1 580 ? 19.459 2.834 -2.890 1.00 63.62 580 ALA A O 1
ATOM 4426 N N . GLU A 1 581 ? 19.383 5.071 -3.059 1.00 55.75 581 GLU A N 1
ATOM 4427 C CA . GLU A 1 581 ? 19.593 5.405 -1.635 1.00 55.75 581 GLU A CA 1
ATOM 4428 C C . GLU A 1 581 ? 18.305 5.630 -0.832 1.00 55.75 581 GLU A C 1
ATOM 4430 O O . GLU A 1 581 ? 17.370 6.269 -1.369 1.00 55.75 581 GLU A O 1
#

pLDDT: mean 80.0, std 23.58, range [19.44, 98.88]

Sequence (581 aa):
MPRFELSEGSSNKFWEINLAGKSFTTTYGKIGATGQTTIKKFSSDADAQKEYEKLVAEKLKKGYQQAGGKPAKAATAKPAPGAKTASKTNGAAKSNSAAASSTTSSSSSASGKPGAMYFELVDGTSSKFWEILVDGTSVKTRYGKIGANGQQTVKDFATKPEAMKELGRLIHEKMNKGYTEKLAAKSGGGSAKPGKSNGASTPAVAAGDARKPELEKAIINDPYDADAYMVYADWLQDQGDPRGELVALQAGGKKPAAKKLLDKHADYFLGPLAEHQKCYDGSGKDAFTWKNGFIHALRLSHDHYALDYADDPKHKNWKGSLAEILGTLLRHPSGRFLAELSINYNNDPNESTLDDIIGVLAKHGLPTLRKLRIGDDVDQISWYNVGNLGKLWKAIPNLTHLDIEAGSFTLGAIELPKLQRAVFHTGGLSKASARSIAAAKWPHLEHLEVYYGSDNYGGDAKVKDVLPLLERTDMPKLRYLGVKNAEFQDELCEHLARAKLVRQLETLDISLGILTDAGVATIVKHAEAFKHLQVLDVSDTYVTKKGVASLKGVVKTVIAKELRGVDDPDEPEYRYVAVAE

Secondary structure (DSSP, 8-state):
--EEEEEETTEEEEEEEEEETTEEEEEEEETTS--EEEEEE-SSHHHHHHHHHHHHHHHHHTT-EETTS---PPP------------------------------------PPTT-EEEEEEETTEEEEEEEEEETTEEEEEEEETTS--EEEEEE-SSHHHHHHHHHHHHHHHHHTT-EEE--PPPP-------------------S----HHHHHHHHH-TT-HHHHHHHHHHHHHTT-HHHHHHHHHHTT-HHHHHHHHHHTHHHHTGGGGGGSB-BSSS--BSEEEETTEEEEEEEEEESSHHHH---TTTTT----HHHHHHHHHHSGGGTT--EEEEEEE--TT-SSSHHHHHHHHHH--TT--EEEE-SS-SSGGG-EEEEGGGTGGG-TT--EEEEE-SEEE--S---TT--EEEEE-SB--HHHHHHHHHS--TT--EEEEEEE-GGGT----HHHHHHHHT--S-TT--EEEEEEETTHHHHHHHHTT-TGGGG-SEEE--SS---HHHHHHHHHTGGGTTT-SEEE-TTSS--HHHHHHTBTTBSEEE--SPPPPS-TT-TT----S---

Foldseek 3Di:
DWKWWDDDDPATKIWDWDQDWQKMKIFMDHVPDPGDIDMDGHPGSVVRVVVRVVVVVVVVVVVTHGPPDDDDDDDDDDDDDDDDDDDDDDDDDDDDDDDDDDDDDDDDDDDDDPAKWKWWDDDPVATKIKIWGDDFQKIKMFMDHPPDRGDIDIDGDPHNVVSVVVVVVVVVVVVVVVIDIDDDDDDDDDDDDDDDDDDDDDDDDDCQADDDVVLVVVCLVPVPPLVSLQVVLVVCVVVVHLLSVLLVCQVVVVVVVNVVSCVVPVCRQQNVPPVVQAELDLPRDGQFDDHSSARQEGEHEHALVSLVVDPPPCNVDDPDDSLVSVLVLCPHNRNVQHAYYAYAYHCDVVDQACVSNLVSLLVRAHSNHAYYHYHDPDPQQLSHHHEENCSRQVSHQNYQYYHYRHLDYADHAHRRANHAEYADHHQADALRRLLNVLRYQAQRHAEYADAHHDVLSVHPDDLVSCLSNQQDDNNQRHAYYHPEQDACQLVNLLSLLVGPNNQRYQEYEHAQYADELNSLVSCLVSLVSAANHQEYEHANYQYDPVSQVSCVNSHNYYHYHNHDHDPDPVCRPDTGGRRND

Radius of gyration: 29.66 Å; chains: 1; bounding box: 78×66×95 Å